Protein AF-0000000076594103 (afdb_homodimer)

Sequence (532 aa):
MIRMRGFLQRWAVFIIAIVVWELLTRVAQSAFFPPPTQIVGTAVEKWFSGPASSLFLTDEAFSDMLASLGRIAVGWLIAVVLGVALGTLLGRSRTALDYFGPLMAFMRAIPPPVLVPVFLVLLGIGAQMQITVIVFGVMWPILLNTVDGVRSVDQVKVDTVRSFRIPRSHWVFGVVLPAATPKIFAGLRVSLSLALVLMVVSELVGSTNGIGYRLVFDQRQFDFPAMWAGIVLLGILGYVLNTLLLVVERRALSWQPSQAHQVVGGMIRMRGFLQRWAVFIIAIVVWELLTRVAQSAFFPPPTQIVGTAVEKWFSGPASSLFLTDEAFSDMLASLGRIAVGWLIAVVLGVALGTLLGRSRTALDYFGPLMAFMRAIPPPVLVPVFLVLLGIGAQMQITVIVFGVMWPILLNTVDGVRSVDQVKVDTVRSFRIPRSHWVFGVVLPAATPKIFAGLRVSLSLALVLMVVSELVGSTNGIGYRLVFDQRQFDFPAMWAGIVLLGILGYVLNTLLLVVERRALSWQPSQAHQVVGG

Structure (mmCIF, N/CA/C/O backbone):
data_AF-0000000076594103-model_v1
#
loop_
_entity.id
_entity.type
_entity.pdbx_description
1 polymer 'ABC-type nitrate/sulfonate/bicarbonate transport system permease component'
#
loop_
_atom_site.group_PDB
_atom_site.id
_atom_site.type_symbol
_atom_site.label_atom_id
_atom_site.label_alt_id
_atom_site.label_comp_id
_atom_site.label_asym_id
_atom_site.label_entity_id
_atom_site.label_seq_id
_atom_site.pdbx_PDB_ins_code
_atom_site.Cartn_x
_atom_site.Cartn_y
_atom_site.Cartn_z
_atom_site.occupancy
_atom_site.B_iso_or_equiv
_atom_site.auth_seq_id
_atom_site.auth_comp_id
_atom_site.auth_asym_id
_atom_site.auth_atom_id
_atom_site.pdbx_PDB_model_num
ATOM 1 N N . MET A 1 1 ? -37.188 8.812 16.656 1 39.91 1 MET A N 1
ATOM 2 C CA . MET A 1 1 ? -37.5 8.977 15.242 1 39.91 1 MET A CA 1
ATOM 3 C C . MET A 1 1 ? -36.469 9.852 14.539 1 39.91 1 MET A C 1
ATOM 5 O O . MET A 1 1 ? -36.219 9.672 13.352 1 39.91 1 MET A O 1
ATOM 9 N N . ILE A 1 2 ? -35.938 10.938 15.148 1 46.06 2 ILE A N 1
ATOM 10 C CA . ILE A 1 2 ? -35 11.945 14.656 1 46.06 2 ILE A CA 1
ATOM 11 C C . ILE A 1 2 ? -33.625 11.32 14.445 1 46.06 2 ILE A C 1
ATOM 13 O O . ILE A 1 2 ? -32.969 11.578 13.438 1 46.06 2 ILE A O 1
ATOM 17 N N . ARG A 1 3 ? -33.219 10.578 15.477 1 50.03 3 ARG A N 1
ATOM 18 C CA . ARG A 1 3 ? -31.891 9.992 15.508 1 50.03 3 ARG A CA 1
ATOM 19 C C . ARG A 1 3 ? -31.75 8.883 14.461 1 50.03 3 ARG A C 1
ATOM 21 O O . ARG A 1 3 ? -30.672 8.641 13.945 1 50.03 3 ARG A O 1
ATOM 28 N N . MET A 1 4 ? -32.812 8.172 14.32 1 48.56 4 MET A N 1
ATOM 29 C CA . MET A 1 4 ? -32.875 7.109 13.328 1 48.56 4 MET A CA 1
ATOM 30 C C . MET A 1 4 ? -32.781 7.684 11.914 1 48.56 4 MET A C 1
ATOM 32 O O . MET A 1 4 ? -32.406 6.98 10.977 1 48.56 4 MET A O 1
ATOM 36 N N . ARG A 1 5 ? -33.375 8.805 11.695 1 54.47 5 ARG A N 1
ATOM 37 C CA . ARG A 1 5 ? -33.344 9.523 10.422 1 54.47 5 ARG A CA 1
ATOM 38 C C . ARG A 1 5 ? -31.906 9.844 10.008 1 54.47 5 ARG A C 1
ATOM 40 O O . ARG A 1 5 ? -31.562 9.742 8.828 1 54.47 5 ARG A O 1
ATOM 47 N N . GLY A 1 6 ? -31.172 10.039 11.117 1 61.94 6 GLY A N 1
ATOM 48 C CA . GLY A 1 6 ? -29.766 10.375 10.898 1 61.94 6 GLY A CA 1
ATOM 49 C C . GLY A 1 6 ? -28.922 9.195 10.453 1 61.94 6 GLY A C 1
ATOM 50 O O . GLY A 1 6 ? -28.156 9.297 9.508 1 61.94 6 GLY A O 1
ATOM 51 N N . PHE A 1 7 ? -29.328 8.086 11.117 1 64.5 7 PHE A N 1
ATOM 52 C CA . PHE A 1 7 ? -28.594 6.867 10.789 1 64.5 7 PHE A CA 1
ATOM 53 C C . PHE A 1 7 ? -29 6.348 9.422 1 64.5 7 PHE A C 1
ATOM 55 O O . PHE A 1 7 ? -28.156 5.992 8.602 1 64.5 7 PHE A O 1
ATOM 62 N N . LEU A 1 8 ? -30.312 6.254 9.227 1 65.56 8 LEU A N 1
ATOM 63 C CA . LEU A 1 8 ? -30.812 5.758 7.953 1 65.56 8 LEU A CA 1
ATOM 64 C C . LEU A 1 8 ? -30.406 6.68 6.812 1 65.56 8 LEU A C 1
ATOM 66 O O . LEU A 1 8 ? -30.078 6.215 5.715 1 65.56 8 LEU A O 1
ATOM 70 N N . GLN A 1 9 ? -30.438 7.875 7.102 1 68.06 9 GLN A N 1
ATOM 71 C CA . GLN A 1 9 ? -29.984 8.828 6.09 1 68.06 9 GLN A CA 1
ATOM 72 C C . GLN A 1 9 ? -28.5 8.656 5.785 1 68.06 9 GLN A C 1
ATOM 74 O O . GLN A 1 9 ? -28.094 8.727 4.625 1 68.06 9 GLN A O 1
ATOM 79 N N . ARG A 1 10 ? -27.859 8.328 6.867 1 71.44 10 ARG A N 1
ATOM 80 C CA . ARG A 1 10 ? -26.422 8.188 6.719 1 71.44 10 ARG A CA 1
ATOM 81 C C . ARG A 1 10 ? -26.078 6.902 5.965 1 71.44 10 ARG A C 1
ATOM 83 O O . ARG A 1 10 ? -25.141 6.883 5.168 1 71.44 10 ARG A O 1
ATOM 90 N N . TRP A 1 11 ? -27.016 5.867 6.098 1 80.25 11 TRP A N 1
ATOM 91 C CA . TRP A 1 11 ? -26.688 4.57 5.52 1 80.25 11 TRP A CA 1
ATOM 92 C C . TRP A 1 11 ? -27.547 4.289 4.289 1 80.25 11 TRP A C 1
ATOM 94 O O . TRP A 1 11 ? -27.438 3.219 3.684 1 80.25 11 TRP A O 1
ATOM 104 N N . ALA A 1 12 ? -28.359 5.172 3.924 1 82.62 12 ALA A N 1
ATOM 105 C CA . ALA A 1 12 ? -29.297 4.988 2.818 1 82.62 12 ALA A CA 1
ATOM 106 C C . ALA A 1 12 ? -28.562 4.656 1.523 1 82.62 12 ALA A C 1
ATOM 108 O O . ALA A 1 12 ? -28.938 3.727 0.809 1 82.62 12 ALA A O 1
ATOM 109 N N . VAL A 1 13 ? -27.547 5.418 1.256 1 80.19 13 VAL A N 1
ATOM 110 C CA . VAL A 1 13 ? -26.797 5.203 0.017 1 80.19 13 VAL A CA 1
ATOM 111 C C . VAL A 1 13 ? -26.172 3.814 0.029 1 80.19 13 VAL A C 1
ATOM 113 O O . VAL A 1 13 ? -26.172 3.115 -0.987 1 80.19 13 VAL A O 1
ATOM 116 N N . PHE A 1 14 ? -25.688 3.473 1.159 1 83.12 14 PHE A N 1
ATOM 117 C CA . PHE A 1 14 ? -25.078 2.156 1.283 1 83.12 14 PHE A CA 1
ATOM 118 C C . PHE A 1 14 ? -26.094 1.054 1.05 1 83.12 14 PHE A C 1
ATOM 120 O O . PHE A 1 14 ? -25.844 0.102 0.311 1 83.12 14 PHE A O 1
ATOM 127 N N . ILE A 1 15 ? -27.234 1.221 1.653 1 86.75 15 ILE A N 1
ATOM 128 C CA . ILE A 1 15 ? -28.312 0.24 1.517 1 86.75 15 ILE A CA 1
ATOM 129 C C . ILE A 1 15 ? -28.797 0.2 0.068 1 86.75 15 ILE A C 1
ATOM 131 O O . ILE A 1 15 ? -29.016 -0.878 -0.489 1 86.75 15 ILE A O 1
ATOM 135 N N . ILE A 1 16 ? -28.922 1.347 -0.528 1 87.88 16 ILE A N 1
ATOM 136 C CA . ILE A 1 16 ? -29.359 1.421 -1.92 1 87.88 16 ILE A CA 1
ATOM 137 C C . ILE A 1 16 ? -28.328 0.729 -2.814 1 87.88 16 ILE A C 1
ATOM 139 O O . ILE A 1 16 ? -28.688 0.001 -3.74 1 87.88 16 ILE A O 1
ATOM 143 N N . ALA A 1 17 ? -27.078 0.979 -2.514 1 85.88 17 ALA A N 1
ATOM 144 C CA . ALA A 1 17 ? -26.016 0.353 -3.299 1 85.88 17 ALA A CA 1
ATOM 145 C C . ALA A 1 17 ? -26.094 -1.169 -3.211 1 85.88 17 ALA A C 1
ATOM 147 O O . ALA A 1 17 ? -25.938 -1.864 -4.219 1 85.88 17 ALA A O 1
ATOM 148 N N . ILE A 1 18 ? -26.406 -1.667 -2.062 1 88.94 18 ILE A N 1
ATOM 149 C CA . ILE A 1 18 ? -26.484 -3.107 -1.851 1 88.94 18 ILE A CA 1
ATOM 150 C C . ILE A 1 18 ? -27.719 -3.656 -2.57 1 88.94 18 ILE A C 1
ATOM 152 O O . ILE A 1 18 ? -27.656 -4.727 -3.184 1 88.94 18 ILE A O 1
ATOM 156 N N . VAL A 1 19 ? -28.797 -2.92 -2.453 1 92.19 19 VAL A N 1
ATOM 157 C CA . VAL A 1 19 ? -30.031 -3.344 -3.096 1 92.19 19 VAL A CA 1
ATOM 158 C C . VAL A 1 19 ? -29.859 -3.34 -4.613 1 92.19 19 VAL A C 1
ATOM 160 O O . VAL A 1 19 ? -30.297 -4.27 -5.297 1 92.19 19 VAL A O 1
ATOM 163 N N . VAL A 1 20 ? -29.266 -2.305 -5.109 1 91.12 20 VAL A N 1
ATOM 164 C CA . VAL A 1 20 ? -29 -2.229 -6.543 1 91.12 20 VAL A CA 1
ATOM 165 C C . VAL A 1 20 ? -28.078 -3.369 -6.969 1 91.12 20 VAL A C 1
ATOM 167 O O . VAL A 1 20 ? -28.297 -3.994 -8.008 1 91.12 20 VAL A O 1
ATOM 170 N N . TRP A 1 21 ? -27.078 -3.621 -6.184 1 89.44 21 TRP A N 1
ATOM 171 C CA . TRP A 1 21 ? -26.188 -4.754 -6.422 1 89.44 21 TRP A CA 1
ATOM 172 C C . TRP A 1 21 ? -26.969 -6.059 -6.469 1 89.44 21 TRP A C 1
ATOM 174 O O . TRP A 1 21 ? -26.797 -6.859 -7.395 1 89.44 21 TRP A O 1
ATOM 184 N N . GLU A 1 22 ? -27.812 -6.215 -5.531 1 93.38 22 GLU A N 1
ATOM 185 C CA . GLU A 1 22 ? -28.625 -7.418 -5.465 1 93.38 22 GLU A CA 1
ATOM 186 C C . GLU A 1 22 ? -29.484 -7.574 -6.719 1 93.38 22 GLU A C 1
ATOM 188 O O . GLU A 1 22 ? -29.5 -8.641 -7.344 1 93.38 22 GLU A O 1
ATOM 193 N N . LEU A 1 23 ? -30.109 -6.512 -7.086 1 93.81 23 LEU A N 1
ATOM 194 C CA . LEU A 1 23 ? -31.031 -6.555 -8.211 1 93.81 23 LEU A CA 1
ATOM 195 C C . LEU A 1 23 ? -30.281 -6.758 -9.523 1 93.81 23 LEU A C 1
ATOM 197 O O . LEU A 1 23 ? -30.672 -7.586 -10.352 1 93.81 23 LEU A O 1
ATOM 201 N N . LEU A 1 24 ? -29.188 -6.086 -9.68 1 91.62 24 LEU A N 1
ATOM 202 C CA . LEU A 1 24 ? -28.438 -6.16 -10.922 1 91.62 24 LEU A CA 1
ATOM 203 C C . LEU A 1 24 ? -27.828 -7.551 -11.109 1 91.62 24 LEU A C 1
ATOM 205 O O . LEU A 1 24 ? -27.828 -8.094 -12.219 1 91.62 24 LEU A O 1
ATOM 209 N N . THR A 1 25 ? -27.344 -8.078 -10.031 1 90.88 25 THR A N 1
ATOM 210 C CA . THR A 1 25 ? -26.672 -9.367 -10.148 1 90.88 25 THR A CA 1
ATOM 211 C C . THR A 1 25 ? -27.688 -10.492 -10.312 1 90.88 25 THR A C 1
ATOM 213 O O . THR A 1 25 ? -27.422 -11.492 -10.977 1 90.88 25 THR A O 1
ATOM 216 N N . ARG A 1 26 ? -28.875 -10.328 -9.766 1 91.94 26 ARG A N 1
ATOM 217 C CA . ARG A 1 26 ? -29.922 -11.328 -9.953 1 91.94 26 ARG A CA 1
ATOM 218 C C . ARG A 1 26 ? -30.438 -11.32 -11.391 1 91.94 26 ARG A C 1
ATOM 220 O O . ARG A 1 26 ? -30.781 -12.367 -11.938 1 91.94 26 ARG A O 1
ATOM 227 N N . VAL A 1 27 ? -30.469 -10.125 -11.906 1 92.75 27 VAL A N 1
ATOM 228 C CA . VAL A 1 27 ? -30.922 -10 -13.281 1 92.75 27 VAL A CA 1
ATOM 229 C C . VAL A 1 27 ? -29.844 -10.523 -14.234 1 92.75 27 VAL A C 1
ATOM 231 O O . VAL A 1 27 ? -30.156 -11.242 -15.195 1 92.75 27 VAL A O 1
ATOM 234 N N . ALA A 1 28 ? -28.672 -10.172 -13.93 1 90.12 28 ALA A N 1
ATOM 235 C CA . ALA A 1 28 ? -27.562 -10.555 -14.805 1 90.12 28 ALA A CA 1
ATOM 236 C C . ALA A 1 28 ? -27.25 -12.039 -14.68 1 90.12 28 ALA A C 1
ATOM 238 O O . ALA A 1 28 ? -26.734 -12.656 -15.609 1 90.12 28 ALA A O 1
ATOM 239 N N . GLN A 1 29 ? -27.547 -12.672 -13.539 1 88.12 29 GLN A N 1
ATOM 240 C CA . GLN A 1 29 ? -27.281 -14.078 -13.25 1 88.12 29 GLN A CA 1
ATOM 241 C C . GLN A 1 29 ? -25.828 -14.438 -13.555 1 88.12 29 GLN A C 1
ATOM 243 O O . GLN A 1 29 ? -25.547 -15.445 -14.203 1 88.12 29 GLN A O 1
ATOM 248 N N . SER A 1 30 ? -25.047 -13.539 -13.234 1 84.25 30 SER A N 1
ATOM 249 C CA . SER A 1 30 ? -23.625 -13.781 -13.477 1 84.25 30 SER A CA 1
ATOM 250 C C . SER A 1 30 ? -23 -14.609 -12.359 1 84.25 30 SER A C 1
ATOM 252 O O . SER A 1 30 ? -23.25 -14.359 -11.18 1 84.25 30 SER A O 1
ATOM 254 N N . ALA A 1 31 ? -22.234 -15.617 -12.773 1 84.88 31 ALA A N 1
ATOM 255 C CA . ALA A 1 31 ? -21.547 -16.453 -11.805 1 84.88 31 ALA A CA 1
ATOM 256 C C . ALA A 1 31 ? -20.391 -15.703 -11.156 1 84.88 31 ALA A C 1
ATOM 258 O O . ALA A 1 31 ? -20.031 -15.977 -10.008 1 84.88 31 ALA A O 1
ATOM 259 N N . PHE A 1 32 ? -19.859 -14.727 -11.844 1 86.44 32 PHE A N 1
ATOM 260 C CA . PHE A 1 32 ? -18.656 -14.031 -11.406 1 86.44 32 PHE A CA 1
ATOM 261 C C . PHE A 1 32 ? -18.984 -12.945 -10.391 1 86.44 32 PHE A C 1
ATOM 263 O O . PHE A 1 32 ? -18.125 -12.523 -9.617 1 86.44 32 PHE A O 1
ATOM 270 N N . PHE A 1 33 ? -20.281 -12.492 -10.414 1 87.56 33 PHE A N 1
ATOM 271 C CA . PHE A 1 33 ? -20.719 -11.43 -9.516 1 87.56 33 PHE A CA 1
ATOM 272 C C . PHE A 1 33 ? -22.016 -11.82 -8.805 1 87.56 33 PHE A C 1
ATOM 274 O O . PHE A 1 33 ? -23.078 -11.281 -9.109 1 87.56 33 PHE A O 1
ATOM 281 N N . PRO A 1 34 ? -21.828 -12.586 -7.816 1 92.12 34 PRO A N 1
ATOM 282 C CA . PRO A 1 34 ? -23.031 -13.102 -7.133 1 92.12 34 PRO A CA 1
ATOM 283 C C . PRO A 1 34 ? -23.75 -12.023 -6.332 1 92.12 34 PRO A C 1
ATOM 285 O O . PRO A 1 34 ? -23.156 -11.016 -5.953 1 92.12 34 PRO A O 1
ATOM 288 N N . PRO A 1 35 ? -25 -12.258 -6.184 1 94.38 35 PRO A N 1
ATOM 289 C CA . PRO A 1 35 ? -25.75 -11.328 -5.336 1 94.38 35 PRO A CA 1
ATOM 290 C C . PRO A 1 35 ? -25.266 -11.336 -3.887 1 94.38 35 PRO A C 1
ATOM 292 O O . PRO A 1 35 ? -24.859 -12.383 -3.377 1 94.38 35 PRO A O 1
ATOM 295 N N . PRO A 1 36 ? -25.438 -10.195 -3.27 1 94.44 36 PRO A N 1
ATOM 296 C CA . PRO A 1 36 ? -25 -10.078 -1.875 1 94.44 36 PRO A CA 1
ATOM 297 C C . PRO A 1 36 ? -25.641 -11.125 -0.967 1 94.44 36 PRO A C 1
ATOM 299 O O . PRO A 1 36 ? -25 -11.625 -0.039 1 94.44 36 PRO A O 1
ATOM 302 N N . THR A 1 37 ? -26.844 -11.508 -1.218 1 94.62 37 THR A N 1
ATOM 303 C CA . THR A 1 37 ? -27.516 -12.492 -0.387 1 94.62 37 THR A CA 1
ATOM 304 C C . THR A 1 37 ? -26.828 -13.852 -0.491 1 94.62 37 THR A C 1
ATOM 306 O O . THR A 1 37 ? -26.719 -14.57 0.501 1 94.62 37 THR A O 1
ATOM 309 N N . GLN A 1 38 ? -26.375 -14.156 -1.688 1 95 38 GLN A N 1
ATOM 310 C CA . GLN A 1 38 ? -25.641 -15.406 -1.878 1 95 38 GLN A CA 1
ATOM 311 C C . GLN A 1 38 ? -24.281 -15.359 -1.199 1 95 38 GLN A C 1
ATOM 313 O O . GLN A 1 38 ? -23.797 -16.359 -0.667 1 95 38 GLN A O 1
ATOM 318 N N . ILE A 1 39 ? -23.656 -14.25 -1.265 1 94.88 39 ILE A N 1
ATOM 319 C CA . ILE A 1 39 ? -22.359 -14.062 -0.622 1 94.88 39 ILE A CA 1
ATOM 320 C C . ILE A 1 39 ? -22.484 -14.266 0.885 1 94.88 39 ILE A C 1
ATOM 322 O O . ILE A 1 39 ? -21.719 -15.016 1.489 1 94.88 39 ILE A O 1
ATOM 326 N N . VAL A 1 40 ? -23.531 -13.68 1.463 1 94.62 40 VAL A N 1
ATOM 327 C CA . VAL A 1 40 ? -23.75 -13.758 2.902 1 94.62 40 VAL A CA 1
ATOM 328 C C . VAL A 1 40 ? -24.125 -15.188 3.289 1 94.62 40 VAL A C 1
ATOM 330 O O . VAL A 1 40 ? -23.641 -15.711 4.301 1 94.62 40 VAL A O 1
ATOM 333 N N . GLY A 1 41 ? -24.953 -15.773 2.494 1 94.38 41 GLY A N 1
ATOM 334 C CA . GLY A 1 41 ? -25.328 -17.156 2.754 1 94.38 41 GLY A CA 1
ATOM 335 C C . GLY A 1 41 ? -24.141 -18.109 2.746 1 94.38 41 GLY A C 1
ATOM 336 O O . GLY A 1 41 ? -24 -18.953 3.637 1 94.38 41 GLY A O 1
ATOM 337 N N . THR A 1 42 ? -23.328 -17.938 1.748 1 94.56 42 THR A N 1
ATOM 338 C CA . THR A 1 42 ? -22.141 -18.766 1.625 1 94.56 42 THR A CA 1
ATOM 339 C C . THR A 1 42 ? -21.172 -18.5 2.775 1 94.56 42 THR A C 1
ATOM 341 O O . THR A 1 42 ? -20.562 -19.438 3.309 1 94.56 42 THR A O 1
ATOM 344 N N . ALA A 1 43 ? -21.031 -17.297 3.164 1 93.56 43 ALA A N 1
ATOM 345 C CA . ALA A 1 43 ? -20.172 -16.938 4.289 1 93.56 43 ALA A CA 1
ATOM 346 C C . ALA A 1 43 ? -20.641 -17.609 5.574 1 93.56 43 ALA A C 1
ATOM 348 O O . ALA A 1 43 ? -19.844 -18.172 6.324 1 93.56 43 ALA A O 1
ATOM 349 N N . VAL A 1 44 ? -21.938 -17.562 5.793 1 91.5 44 VAL A N 1
ATOM 350 C CA . VAL A 1 44 ? -22.5 -18.156 7 1 91.5 44 VAL A CA 1
ATOM 351 C C . VAL A 1 44 ? -22.281 -19.656 6.988 1 91.5 44 VAL A C 1
ATOM 353 O O . VAL A 1 44 ? -21.906 -20.25 8.008 1 91.5 44 VAL A O 1
ATOM 356 N N . GLU A 1 45 ? -22.453 -20.234 5.914 1 90.25 45 GLU A N 1
ATOM 357 C CA . GLU A 1 45 ? -22.297 -21.672 5.781 1 90.25 45 GLU A CA 1
ATOM 358 C C . GLU A 1 45 ? -20.844 -22.094 5.957 1 90.25 45 GLU A C 1
ATOM 360 O O . GLU A 1 45 ? -20.531 -23.047 6.68 1 90.25 45 GLU A O 1
ATOM 365 N N . LYS A 1 46 ? -19.953 -21.344 5.395 1 89.25 46 LYS A N 1
ATOM 366 C CA . LYS A 1 46 ? -18.547 -21.734 5.367 1 89.25 46 LYS A CA 1
ATOM 367 C C . LYS A 1 46 ? -17.844 -21.344 6.66 1 89.25 46 LYS A C 1
ATOM 369 O O . LYS A 1 46 ? -16.922 -22.031 7.109 1 89.25 46 LYS A O 1
ATOM 374 N N . TRP A 1 47 ? -18.328 -20.328 7.309 1 89.44 47 TRP A N 1
ATOM 375 C CA . TRP A 1 47 ? -17.562 -19.812 8.445 1 89.44 47 TRP A CA 1
ATOM 376 C C . TRP A 1 47 ? -18.297 -20.094 9.758 1 89.44 47 TRP A C 1
ATOM 378 O O . TRP A 1 47 ? -17.656 -20.266 10.805 1 89.44 47 TRP A O 1
ATOM 388 N N . PHE A 1 48 ? -19.672 -20.188 9.719 1 85.94 48 PHE A N 1
ATOM 389 C CA . PHE A 1 48 ? -20.406 -20.203 10.977 1 85.94 48 PHE A CA 1
ATOM 390 C C . PHE A 1 48 ? -21.266 -21.469 11.078 1 85.94 48 PHE A C 1
ATOM 392 O O . PHE A 1 48 ? -22.312 -21.469 11.727 1 85.94 48 PHE A O 1
ATOM 399 N N . SER A 1 49 ? -20.875 -22.453 10.398 1 83.38 49 SER A N 1
ATOM 400 C CA . SER A 1 49 ? -21.609 -23.719 10.516 1 83.38 49 SER A CA 1
ATOM 401 C C . SER A 1 49 ? -20.922 -24.672 11.484 1 83.38 49 SER A C 1
ATOM 403 O O . SER A 1 49 ? -21.219 -25.875 11.492 1 83.38 49 SER A O 1
ATOM 405 N N . GLY A 1 50 ? -20.016 -24.094 12.203 1 76.75 50 GLY A N 1
ATOM 406 C CA . GLY A 1 50 ? -19.312 -24.922 13.172 1 76.75 50 GLY A CA 1
ATOM 407 C C . GLY A 1 50 ? -20.031 -25.031 14.5 1 76.75 50 GLY A C 1
ATOM 408 O O . GLY A 1 50 ? -21.188 -24.625 14.625 1 76.75 50 GLY A O 1
ATOM 409 N N . PRO A 1 51 ? -19.438 -25.781 15.352 1 78.75 51 PRO A N 1
ATOM 410 C CA . PRO A 1 51 ? -20.062 -26.016 16.656 1 78.75 51 PRO A CA 1
ATOM 411 C C . PRO A 1 51 ? -20.109 -24.75 17.516 1 78.75 51 PRO A C 1
ATOM 413 O O . PRO A 1 51 ? -19.359 -23.797 17.266 1 78.75 51 PRO A O 1
ATOM 416 N N . ALA A 1 52 ? -21.031 -24.641 18.391 1 78.56 52 ALA A N 1
ATOM 417 C CA . ALA A 1 52 ? -21.25 -23.484 19.266 1 78.56 52 ALA A CA 1
ATOM 418 C C . ALA A 1 52 ? -20 -23.203 20.109 1 78.56 52 ALA A C 1
ATOM 420 O O . ALA A 1 52 ? -19.734 -22.047 20.453 1 78.56 52 ALA A O 1
ATOM 421 N N . SER A 1 53 ? -19.203 -24.219 20.359 1 74.06 53 SER A N 1
ATOM 422 C CA . SER A 1 53 ? -18.031 -24.094 21.203 1 74.06 53 SER A CA 1
ATOM 423 C C . SER A 1 53 ? -16.984 -23.188 20.562 1 74.06 53 SER A C 1
ATOM 425 O O . SER A 1 53 ? -16.172 -22.578 21.266 1 74.06 53 SER A O 1
ATOM 427 N N . SER A 1 54 ? -17.016 -23.125 19.266 1 72.12 54 SER A N 1
ATOM 428 C CA . SER A 1 54 ? -16.047 -22.297 18.562 1 72.12 54 SER A CA 1
ATOM 429 C C . SER A 1 54 ? -16.703 -21.031 18 1 72.12 54 SER A C 1
ATOM 431 O O . SER A 1 54 ? -16.328 -20.562 16.938 1 72.12 54 SER A O 1
ATOM 433 N N . LEU A 1 55 ? -17.75 -20.547 18.688 1 72.19 55 LEU A N 1
ATOM 434 C CA . LEU A 1 55 ? -18.484 -19.375 18.25 1 72.19 55 LEU A CA 1
ATOM 435 C C . LEU A 1 55 ? -19.078 -19.578 16.859 1 72.19 55 LEU A C 1
ATOM 437 O O . LEU A 1 55 ? -19.109 -18.656 16.047 1 72.19 55 LEU A O 1
ATOM 441 N N . PHE A 1 56 ? -19.266 -20.859 16.562 1 77.56 56 PHE A N 1
ATOM 442 C CA . PHE A 1 56 ? -19.922 -21.312 15.336 1 77.56 56 PHE A CA 1
ATOM 443 C C . PHE A 1 56 ? -18.969 -21.203 14.156 1 77.56 56 PHE A C 1
ATOM 445 O O . PHE A 1 56 ? -19.375 -21.391 13.008 1 77.56 56 PHE A O 1
ATOM 452 N N . LEU A 1 57 ? -17.75 -20.953 14.508 1 81.38 57 LEU A N 1
ATOM 453 C CA . LEU A 1 57 ? -16.766 -20.922 13.438 1 81.38 57 LEU A CA 1
ATOM 454 C C . LEU A 1 57 ? -16.344 -22.328 13.047 1 81.38 57 LEU A C 1
ATOM 456 O O . LEU A 1 57 ? -16.172 -23.188 13.906 1 81.38 57 LEU A O 1
ATOM 460 N N . THR A 1 58 ? -16.25 -22.531 11.773 1 87.5 58 THR A N 1
ATOM 461 C CA . THR A 1 58 ? -15.672 -23.797 11.305 1 87.5 58 THR A CA 1
ATOM 462 C C . THR A 1 58 ? -14.172 -23.828 11.594 1 87.5 58 THR A C 1
ATOM 464 O O . THR A 1 58 ? -13.555 -22.781 11.812 1 87.5 58 THR A O 1
ATOM 467 N N . ASP A 1 59 ? -13.609 -25 11.633 1 85.25 59 ASP A N 1
ATOM 468 C CA . ASP A 1 59 ? -12.18 -25.188 11.891 1 85.25 59 ASP A CA 1
ATOM 469 C C . ASP A 1 59 ? -11.344 -24.484 10.82 1 85.25 59 ASP A C 1
ATOM 471 O O . ASP A 1 59 ? -10.312 -23.875 11.125 1 85.25 59 ASP A O 1
ATOM 475 N N . GLU A 1 60 ? -11.789 -24.609 9.633 1 85.62 60 GLU A N 1
ATOM 476 C CA . GLU A 1 60 ? -11.086 -24 8.516 1 85.62 60 GLU A CA 1
ATOM 477 C C . GLU A 1 60 ? -11.094 -22.469 8.617 1 85.62 60 GLU A C 1
ATOM 479 O O . GLU A 1 60 ? -10.062 -21.828 8.422 1 85.62 60 GLU A O 1
ATOM 484 N N . ALA A 1 61 ? -12.227 -22 8.984 1 87.06 61 ALA A N 1
ATOM 485 C CA . ALA A 1 61 ? -12.359 -20.562 9.125 1 87.06 61 ALA A CA 1
ATOM 486 C C . ALA A 1 61 ? -11.516 -20.047 10.281 1 87.06 61 ALA A C 1
ATOM 488 O O . ALA A 1 61 ? -10.828 -19.031 10.148 1 87.06 61 ALA A O 1
ATOM 489 N N . PHE A 1 62 ? -11.562 -20.734 11.32 1 87.88 62 PHE A N 1
ATOM 490 C CA . PHE A 1 62 ? -10.805 -20.359 12.5 1 87.88 62 PHE A CA 1
ATOM 491 C C . PHE A 1 62 ? -9.305 -20.391 12.219 1 87.88 62 PHE A C 1
ATOM 493 O O . PHE A 1 62 ? -8.586 -19.438 12.547 1 87.88 62 PHE A O 1
ATOM 500 N N . SER A 1 63 ? -8.883 -21.422 11.641 1 90.31 63 SER A N 1
ATOM 501 C CA . SER A 1 63 ? -7.461 -21.594 11.336 1 90.31 63 SER A CA 1
ATOM 502 C C . SER A 1 63 ? -6.977 -20.516 10.367 1 90.31 63 SER A C 1
ATOM 504 O O . SER A 1 63 ? -5.914 -19.922 10.57 1 90.31 63 SER A O 1
ATOM 506 N N . ASP A 1 64 ? -7.727 -20.203 9.359 1 93.69 64 ASP A N 1
ATOM 507 C CA . ASP A 1 64 ? -7.348 -19.219 8.359 1 93.69 64 ASP A CA 1
ATOM 508 C C . ASP A 1 64 ? -7.371 -17.812 8.945 1 93.69 64 ASP A C 1
ATOM 510 O O . ASP A 1 64 ? -6.461 -17.016 8.695 1 93.69 64 ASP A O 1
ATOM 514 N N . MET A 1 65 ? -8.391 -17.578 9.719 1 92.88 65 MET A N 1
ATOM 515 C CA . MET A 1 65 ? -8.5 -16.25 10.32 1 92.88 65 MET A CA 1
ATOM 516 C C . MET A 1 65 ? -7.391 -16.031 11.336 1 92.88 65 MET A C 1
ATOM 518 O O . MET A 1 65 ? -6.801 -14.945 11.391 1 92.88 65 MET A O 1
ATOM 522 N N . LEU A 1 66 ? -7.125 -17 12.109 1 93.38 66 LEU A N 1
ATOM 523 C CA . LEU A 1 66 ? -6.074 -16.906 13.109 1 93.38 66 LEU A CA 1
ATOM 524 C C . LEU A 1 66 ? -4.707 -16.75 12.453 1 93.38 66 LEU A C 1
ATOM 526 O O . LEU A 1 66 ? -3.854 -16 12.945 1 93.38 66 LEU A O 1
ATOM 530 N N . ALA A 1 67 ? -4.516 -17.469 11.406 1 96 67 ALA A N 1
ATOM 531 C CA . ALA A 1 67 ? -3.252 -17.375 10.68 1 96 67 ALA A CA 1
ATOM 532 C C . ALA A 1 67 ? -3.023 -15.961 10.148 1 96 67 ALA A C 1
ATOM 534 O O . ALA A 1 67 ? -1.958 -15.383 10.359 1 96 67 ALA A O 1
ATOM 535 N N . SER A 1 68 ? -4.008 -15.406 9.484 1 97.38 68 SER A N 1
ATOM 536 C CA . SER A 1 68 ? -3.904 -14.062 8.922 1 97.38 68 SER A CA 1
ATOM 537 C C . SER A 1 68 ? -3.785 -13.016 10.016 1 97.38 68 SER A C 1
ATOM 539 O O . SER A 1 68 ? -2.902 -12.156 9.969 1 97.38 68 SER A O 1
ATOM 541 N N . LEU A 1 69 ? -4.629 -13.117 11.031 1 97.12 69 LEU A N 1
ATOM 542 C CA . LEU A 1 69 ? -4.613 -12.148 12.125 1 97.12 69 LEU A CA 1
ATOM 543 C C . LEU A 1 69 ? -3.316 -12.25 12.922 1 97.12 69 LEU A C 1
ATOM 545 O O . LEU A 1 69 ? -2.777 -11.242 13.375 1 97.12 69 LEU A O 1
ATOM 549 N N . GLY A 1 70 ? -2.906 -13.43 13.141 1 97.56 70 GLY A N 1
ATOM 550 C CA . GLY A 1 70 ? -1.646 -13.641 13.836 1 97.56 70 GLY A CA 1
ATOM 551 C C . GLY A 1 70 ? -0.46 -13.031 13.117 1 97.56 70 GLY A C 1
ATOM 552 O O . GLY A 1 70 ? 0.399 -12.406 13.742 1 97.56 70 GLY A O 1
ATOM 553 N N . ARG A 1 71 ? -0.387 -13.188 11.844 1 97.81 71 ARG A N 1
ATOM 554 C CA . ARG A 1 71 ? 0.696 -12.641 11.039 1 97.81 71 ARG A CA 1
ATOM 555 C C . ARG A 1 71 ? 0.711 -11.117 11.102 1 97.81 71 ARG A C 1
ATOM 557 O O . ARG A 1 71 ? 1.771 -10.508 11.25 1 97.81 71 ARG A O 1
ATOM 564 N N . ILE A 1 72 ? -0.46 -10.531 10.977 1 97.94 72 ILE A N 1
ATOM 565 C CA . ILE A 1 72 ? -0.538 -9.07 11.039 1 97.94 72 ILE A CA 1
ATOM 566 C C . ILE A 1 72 ? -0.117 -8.594 12.43 1 97.94 72 ILE A C 1
ATOM 568 O O . ILE A 1 72 ? 0.672 -7.656 12.555 1 97.94 72 ILE A O 1
ATOM 572 N N . ALA A 1 73 ? -0.69 -9.258 13.461 1 98.12 73 ALA A N 1
ATOM 573 C CA . ALA A 1 73 ? -0.425 -8.836 14.836 1 98.12 73 ALA A CA 1
ATOM 574 C C . ALA A 1 73 ? 1.059 -8.953 15.164 1 98.12 73 ALA A C 1
ATOM 576 O O . ALA A 1 73 ? 1.678 -7.992 15.625 1 98.12 73 ALA A O 1
ATOM 577 N N . VAL A 1 74 ? 1.641 -10.078 14.875 1 98.5 74 VAL A N 1
ATOM 578 C CA . VAL A 1 74 ? 3.037 -10.328 15.219 1 98.5 74 VAL A CA 1
ATOM 579 C C . VAL A 1 74 ? 3.945 -9.445 14.359 1 98.5 74 VAL A C 1
ATOM 581 O O . VAL A 1 74 ? 4.836 -8.773 14.883 1 98.5 74 VAL A O 1
ATOM 584 N N . GLY A 1 75 ? 3.721 -9.438 13.062 1 98.62 75 GLY A N 1
ATOM 585 C CA . GLY A 1 75 ? 4.531 -8.633 12.164 1 98.62 75 GLY A CA 1
ATOM 586 C C . GLY A 1 75 ? 4.465 -7.148 12.461 1 98.62 75 GLY A C 1
ATOM 587 O O . GLY A 1 75 ? 5.496 -6.477 12.531 1 98.62 75 GLY A O 1
ATOM 588 N N . TRP A 1 76 ? 3.246 -6.637 12.648 1 98.56 76 TRP A N 1
ATOM 589 C CA . TRP A 1 76 ? 3.055 -5.215 12.898 1 98.56 76 TRP A CA 1
ATOM 590 C C . TRP A 1 76 ? 3.621 -4.816 14.258 1 98.56 76 TRP A C 1
ATOM 592 O O . TRP A 1 76 ? 4.25 -3.764 14.391 1 98.56 76 TRP A O 1
ATOM 602 N N . LEU A 1 77 ? 3.424 -5.656 15.266 1 98.62 77 LEU A N 1
ATOM 603 C CA . LEU A 1 77 ? 3.92 -5.332 16.594 1 98.62 77 LEU A CA 1
ATOM 604 C C . LEU A 1 77 ? 5.445 -5.309 16.625 1 98.62 77 LEU A C 1
ATOM 606 O O . LEU A 1 77 ? 6.051 -4.441 17.25 1 98.62 77 LEU A O 1
ATOM 610 N N . ILE A 1 78 ? 6.062 -6.25 15.961 1 98.75 78 ILE A N 1
ATOM 611 C CA . ILE A 1 78 ? 7.516 -6.25 15.859 1 98.75 78 ILE A CA 1
ATOM 612 C C . ILE A 1 78 ? 7.98 -4.98 15.148 1 98.75 78 ILE A C 1
ATOM 614 O O . ILE A 1 78 ? 8.938 -4.332 15.586 1 98.75 78 ILE A O 1
ATOM 618 N N . ALA A 1 79 ? 7.277 -4.617 14.062 1 98.62 79 ALA A N 1
ATOM 619 C CA . ALA A 1 79 ? 7.613 -3.404 13.32 1 98.62 79 ALA A CA 1
ATOM 620 C C . ALA A 1 79 ? 7.449 -2.162 14.195 1 98.62 79 ALA A C 1
ATOM 622 O O . ALA A 1 79 ? 8.234 -1.219 14.094 1 98.62 79 ALA A O 1
ATOM 623 N N . VAL A 1 80 ? 6.41 -2.146 15 1 98.56 80 VAL A N 1
ATOM 624 C CA . VAL A 1 80 ? 6.16 -1.027 15.906 1 98.56 80 VAL A CA 1
ATOM 625 C C . VAL A 1 80 ? 7.328 -0.88 16.875 1 98.56 80 VAL A C 1
ATOM 627 O O . VAL A 1 80 ? 7.867 0.216 17.047 1 98.56 80 VAL A O 1
ATOM 630 N N . VAL A 1 81 ? 7.723 -1.953 17.484 1 98.38 81 VAL A N 1
ATOM 631 C CA . VAL A 1 81 ? 8.797 -1.928 18.484 1 98.38 81 VAL A CA 1
ATOM 632 C C . VAL A 1 81 ? 10.102 -1.488 17.828 1 98.38 81 VAL A C 1
ATOM 634 O O . VAL A 1 81 ? 10.773 -0.583 18.312 1 98.38 81 VAL A O 1
ATOM 637 N N . LEU A 1 82 ? 10.43 -2.047 16.703 1 98 82 LEU A N 1
ATOM 638 C CA . LEU A 1 82 ? 11.672 -1.723 16.016 1 98 82 LEU A CA 1
ATOM 639 C C . LEU A 1 82 ? 11.633 -0.299 15.469 1 98 82 LEU A C 1
ATOM 641 O O . LEU A 1 82 ? 12.602 0.448 15.602 1 98 82 LEU A O 1
ATOM 645 N N . GLY A 1 83 ? 10.516 0.053 14.852 1 97.56 83 GLY A N 1
ATOM 646 C CA . GLY A 1 83 ? 10.375 1.375 14.258 1 97.56 83 GLY A CA 1
ATOM 647 C C . GLY A 1 83 ? 10.438 2.494 15.281 1 97.56 83 GLY A C 1
ATOM 648 O O . GLY A 1 83 ? 11.125 3.494 15.07 1 97.56 83 GLY A O 1
ATOM 649 N N . VAL A 1 84 ? 9.75 2.312 16.344 1 97.62 84 VAL A N 1
ATOM 650 C CA . VAL A 1 84 ? 9.734 3.33 17.391 1 97.62 84 VAL A CA 1
ATOM 651 C C . VAL A 1 84 ? 11.094 3.396 18.078 1 97.62 84 VAL A C 1
ATOM 653 O O . VAL A 1 84 ? 11.617 4.484 18.328 1 97.62 84 VAL A O 1
ATOM 656 N N . ALA A 1 85 ? 11.695 2.25 18.391 1 96.75 85 ALA A N 1
ATOM 657 C CA . ALA A 1 85 ? 13 2.209 19.047 1 96.75 85 ALA A CA 1
ATOM 658 C C . ALA A 1 85 ? 14.078 2.852 18.188 1 96.75 85 ALA A C 1
ATOM 660 O O . ALA A 1 85 ? 14.781 3.758 18.625 1 96.75 85 ALA A O 1
ATOM 661 N N . LEU A 1 86 ? 14.188 2.449 16.953 1 95 86 LEU A N 1
ATOM 662 C CA . LEU A 1 86 ? 15.195 2.988 16.047 1 95 86 LEU A CA 1
ATOM 663 C C . LEU A 1 86 ? 14.898 4.445 15.711 1 95 86 LEU A C 1
ATOM 665 O O . LEU A 1 86 ? 15.82 5.254 15.578 1 95 86 LEU A O 1
ATOM 669 N N . GLY A 1 87 ? 13.586 4.719 15.516 1 95.12 87 GLY A N 1
ATOM 670 C CA . GLY A 1 87 ? 13.211 6.102 15.258 1 95.12 87 GLY A CA 1
ATOM 671 C C . GLY A 1 87 ? 13.562 7.039 16.391 1 95.12 87 GLY A C 1
ATOM 672 O O . GLY A 1 87 ? 13.969 8.18 16.156 1 95.12 87 GLY A O 1
ATOM 673 N N . THR A 1 88 ? 13.359 6.562 17.578 1 94.25 88 THR A N 1
ATOM 674 C CA . THR A 1 88 ? 13.703 7.359 18.75 1 94.25 88 THR A CA 1
ATOM 675 C C . THR A 1 88 ? 15.211 7.574 18.844 1 94.25 88 THR A C 1
ATOM 677 O O . THR A 1 88 ? 15.68 8.688 19.078 1 94.25 88 THR A O 1
ATOM 680 N N . LEU A 1 89 ? 15.969 6.52 18.578 1 92 89 LEU A N 1
ATOM 681 C CA . LEU A 1 89 ? 17.422 6.605 18.625 1 92 89 LEU A CA 1
ATOM 682 C C . LEU A 1 89 ? 17.953 7.559 17.547 1 92 89 LEU A C 1
ATOM 684 O O . LEU A 1 89 ? 18.797 8.406 17.828 1 92 89 LEU A O 1
ATOM 688 N N . LEU A 1 90 ? 17.422 7.527 16.391 1 90.69 90 LEU A N 1
ATOM 689 C CA . LEU A 1 90 ? 17.875 8.352 15.273 1 90.69 90 LEU A CA 1
ATOM 690 C C . LEU A 1 90 ? 17.375 9.781 15.414 1 90.69 90 LEU A C 1
ATOM 692 O O . LEU A 1 90 ? 18.062 10.727 15.008 1 90.69 90 LEU A O 1
ATOM 696 N N . GLY A 1 91 ? 16.219 9.867 15.945 1 89.38 91 GLY A N 1
ATOM 697 C CA . GLY A 1 91 ? 15.617 11.188 16.109 1 89.38 91 GLY A CA 1
ATOM 698 C C . GLY A 1 91 ? 16.328 12.047 17.141 1 89.38 91 GLY A C 1
ATOM 699 O O . GLY A 1 91 ? 16.266 13.273 17.078 1 89.38 91 GLY A O 1
ATOM 700 N N . ARG A 1 92 ? 16.984 11.461 18.047 1 87.25 92 ARG A N 1
ATOM 701 C CA . ARG A 1 92 ? 17.656 12.172 19.125 1 87.25 92 ARG A CA 1
ATOM 702 C C . ARG A 1 92 ? 19.016 12.68 18.672 1 87.25 92 ARG A C 1
ATOM 704 O O . ARG A 1 92 ? 19.625 13.531 19.328 1 87.25 92 ARG A O 1
ATOM 711 N N . SER A 1 93 ? 19.453 12.148 17.625 1 83 93 SER A N 1
ATOM 712 C CA . SER A 1 93 ? 20.766 12.555 17.125 1 83 93 SER A CA 1
ATOM 713 C C . SER A 1 93 ? 20.656 13.352 15.828 1 83 93 SER A C 1
ATOM 715 O O . SER A 1 93 ? 20.031 12.891 14.875 1 83 93 SER A O 1
ATOM 717 N N . ARG A 1 94 ? 21.062 14.523 15.797 1 75.25 94 ARG A N 1
ATOM 718 C CA . ARG A 1 94 ? 21.047 15.336 14.586 1 75.25 94 ARG A CA 1
ATOM 719 C C . ARG A 1 94 ? 21.969 14.734 13.523 1 75.25 94 ARG A C 1
ATOM 721 O O . ARG A 1 94 ? 21.625 14.727 12.336 1 75.25 94 ARG A O 1
ATOM 728 N N . THR A 1 95 ? 23 14.18 13.93 1 77.62 95 THR A N 1
ATOM 729 C CA . THR A 1 95 ? 24.016 13.672 13.016 1 77.62 95 THR A CA 1
ATOM 730 C C . THR A 1 95 ? 23.578 12.336 12.414 1 77.62 95 THR A C 1
ATOM 732 O O . THR A 1 95 ? 23.844 12.062 11.242 1 77.62 95 THR A O 1
ATOM 735 N N . ALA A 1 96 ? 22.797 11.609 13.172 1 79 96 ALA A N 1
ATOM 736 C CA . ALA A 1 96 ? 22.391 10.289 12.695 1 79 96 ALA A CA 1
ATOM 737 C C . ALA A 1 96 ? 21.438 10.398 11.508 1 79 96 ALA A C 1
ATOM 739 O O . ALA A 1 96 ? 21.531 9.641 10.547 1 79 96 ALA A O 1
ATOM 740 N N . LEU A 1 97 ? 20.625 11.375 11.516 1 74.75 97 LEU A N 1
ATOM 741 C CA . LEU A 1 97 ? 19.641 11.531 10.453 1 74.75 97 LEU A CA 1
ATOM 742 C C . LEU A 1 97 ? 20.312 11.992 9.164 1 74.75 97 LEU A C 1
ATOM 744 O O . LEU A 1 97 ? 19.891 11.586 8.07 1 74.75 97 LEU A O 1
ATOM 748 N N . ASP A 1 98 ? 21.328 12.758 9.32 1 75.31 98 ASP A N 1
ATOM 749 C CA . ASP A 1 98 ? 22.047 13.219 8.141 1 75.31 98 ASP A CA 1
ATOM 750 C C . ASP A 1 98 ? 22.703 12.055 7.406 1 75.31 98 ASP A C 1
ATOM 752 O O . ASP A 1 98 ? 22.797 12.07 6.176 1 75.31 98 ASP A O 1
ATOM 756 N N . TYR A 1 99 ? 23 11.047 8.219 1 77.44 99 TYR A N 1
ATOM 757 C CA . TYR A 1 99 ? 23.719 9.922 7.633 1 77.44 99 TYR A CA 1
ATOM 758 C C . TYR A 1 99 ? 22.75 8.82 7.195 1 77.44 99 TYR A C 1
ATOM 760 O O . TYR A 1 99 ? 22.953 8.188 6.156 1 77.44 99 TYR A O 1
ATOM 768 N N . PHE A 1 100 ? 21.625 8.688 7.855 1 83 100 PHE A N 1
ATOM 769 C CA . PHE A 1 100 ? 20.75 7.559 7.582 1 83 100 PHE A CA 1
ATOM 770 C C . PHE A 1 100 ? 19.594 7.98 6.672 1 83 100 PHE A C 1
ATOM 772 O O . PHE A 1 100 ? 18.828 7.137 6.211 1 83 100 PHE A O 1
ATOM 779 N N . GLY A 1 101 ? 19.531 9.195 6.391 1 79.94 101 GLY A N 1
ATOM 780 C CA . GLY A 1 101 ? 18.469 9.758 5.578 1 79.94 101 GLY A CA 1
ATOM 781 C C . GLY A 1 101 ? 18.359 9.117 4.203 1 79.94 101 GLY A C 1
ATOM 782 O O . GLY A 1 101 ? 17.312 8.602 3.832 1 79.94 101 GLY A O 1
ATOM 783 N N . PRO A 1 102 ? 19.453 9.078 3.543 1 76.81 102 PRO A N 1
ATOM 784 C CA . PRO A 1 102 ? 19.406 8.5 2.197 1 76.81 102 PRO A CA 1
ATOM 785 C C . PRO A 1 102 ? 19.047 7.016 2.203 1 76.81 102 PRO A C 1
ATOM 787 O O . PRO A 1 102 ? 18.344 6.543 1.312 1 76.81 102 PRO A O 1
ATOM 790 N N . LEU A 1 103 ? 19.578 6.316 3.162 1 80.12 103 LEU A N 1
ATOM 791 C CA . LEU A 1 103 ? 19.266 4.895 3.27 1 80.12 103 LEU A CA 1
ATOM 792 C C . LEU A 1 103 ? 17.781 4.676 3.523 1 80.12 103 LEU A C 1
ATOM 794 O O . LEU A 1 103 ? 17.172 3.805 2.906 1 80.12 103 LEU A O 1
ATOM 798 N N . MET A 1 104 ? 17.266 5.48 4.324 1 82.69 104 MET A N 1
ATOM 799 C CA . MET A 1 104 ? 15.844 5.367 4.652 1 82.69 104 MET A CA 1
ATOM 800 C C . MET A 1 104 ? 14.977 5.738 3.453 1 82.69 104 MET A C 1
ATOM 802 O O . MET A 1 104 ? 13.961 5.094 3.199 1 82.69 104 MET A O 1
ATOM 806 N N . ALA A 1 105 ? 15.469 6.695 2.738 1 78.06 105 ALA A N 1
ATOM 807 C CA . ALA A 1 105 ? 14.734 7.125 1.549 1 78.06 105 ALA A CA 1
ATOM 808 C C . ALA A 1 105 ? 14.703 6.023 0.496 1 78.06 105 ALA A C 1
ATOM 810 O O . ALA A 1 105 ? 13.672 5.785 -0.135 1 78.06 105 ALA A O 1
ATOM 811 N N . PHE A 1 106 ? 15.781 5.34 0.375 1 78.62 106 PHE A N 1
ATOM 812 C CA . PHE A 1 106 ? 15.859 4.262 -0.6 1 78.62 106 PHE A CA 1
ATOM 813 C C . PHE A 1 106 ? 14.984 3.084 -0.175 1 78.62 106 PHE A C 1
ATOM 815 O O . PHE A 1 106 ? 14.281 2.498 -0.999 1 78.62 106 PHE A O 1
ATOM 822 N N . MET A 1 107 ? 15.062 2.689 1.039 1 82.75 107 MET A N 1
ATOM 823 C CA . MET A 1 107 ? 14.297 1.542 1.524 1 82.75 107 MET A CA 1
ATOM 824 C C . MET A 1 107 ? 12.797 1.806 1.433 1 82.75 107 MET A C 1
ATOM 826 O O . MET A 1 107 ? 12.023 0.901 1.121 1 82.75 107 MET A O 1
ATOM 830 N N . ARG A 1 108 ? 12.492 3.012 1.603 1 82.75 108 ARG A N 1
ATOM 831 C CA . ARG A 1 108 ? 11.078 3.373 1.554 1 82.75 108 ARG A CA 1
ATOM 832 C C . ARG A 1 108 ? 10.578 3.414 0.115 1 82.75 108 ARG A C 1
ATOM 834 O O . ARG A 1 108 ? 9.367 3.35 -0.127 1 82.75 108 ARG A O 1
ATOM 841 N N . ALA A 1 109 ? 11.484 3.584 -0.803 1 84.25 109 ALA A N 1
ATOM 842 C CA . ALA A 1 109 ? 11.109 3.689 -2.211 1 84.25 109 ALA A CA 1
ATOM 843 C C . ALA A 1 109 ? 10.805 2.316 -2.801 1 84.25 109 ALA A C 1
ATOM 845 O O . ALA A 1 109 ? 10.133 2.213 -3.832 1 84.25 109 ALA A O 1
ATOM 846 N N . ILE A 1 110 ? 11.258 1.295 -2.199 1 89.44 110 ILE A N 1
ATOM 847 C CA . ILE A 1 110 ? 11.016 -0.063 -2.676 1 89.44 110 ILE A CA 1
ATOM 848 C C . ILE A 1 110 ? 9.578 -0.471 -2.371 1 89.44 110 ILE A C 1
ATOM 850 O O . ILE A 1 110 ? 9.148 -0.432 -1.216 1 89.44 110 ILE A O 1
ATOM 854 N N . PRO A 1 111 ? 8.828 -0.839 -3.389 1 92.94 111 PRO A N 1
ATOM 855 C CA . PRO A 1 111 ? 7.488 -1.354 -3.096 1 92.94 111 PRO A CA 1
ATOM 856 C C . PRO A 1 111 ? 7.516 -2.598 -2.211 1 92.94 111 PRO A C 1
ATOM 858 O O . PRO A 1 111 ? 8.172 -3.588 -2.549 1 92.94 111 PRO A O 1
ATOM 861 N N . PRO A 1 112 ? 6.797 -2.596 -1.175 1 94.06 112 PRO A N 1
ATOM 862 C CA . PRO A 1 112 ? 6.93 -3.664 -0.18 1 94.06 112 PRO A CA 1
ATOM 863 C C . PRO A 1 112 ? 6.59 -5.043 -0.745 1 94.06 112 PRO A C 1
ATOM 865 O O . PRO A 1 112 ? 7.195 -6.039 -0.348 1 94.06 112 PRO A O 1
ATOM 868 N N . PRO A 1 113 ? 5.727 -5.172 -1.674 1 94.06 113 PRO A N 1
ATOM 869 C CA . PRO A 1 113 ? 5.379 -6.508 -2.16 1 94.06 113 PRO A CA 1
ATOM 870 C C . PRO A 1 113 ? 6.559 -7.227 -2.811 1 94.06 113 PRO A C 1
ATOM 872 O O . PRO A 1 113 ? 6.539 -8.453 -2.947 1 94.06 113 PRO A O 1
ATOM 875 N N . VAL A 1 114 ? 7.535 -6.473 -3.246 1 92.5 114 VAL A N 1
ATOM 876 C CA . VAL A 1 114 ? 8.688 -7.078 -3.902 1 92.5 114 VAL A CA 1
ATOM 877 C C . VAL A 1 114 ? 9.469 -7.918 -2.898 1 92.5 114 VAL A C 1
ATOM 879 O O . VAL A 1 114 ? 10.258 -8.789 -3.283 1 92.5 114 VAL A O 1
ATOM 882 N N . LEU A 1 115 ? 9.227 -7.695 -1.656 1 92.44 115 LEU A N 1
ATOM 883 C CA . LEU A 1 115 ? 9.891 -8.43 -0.586 1 92.44 115 LEU A CA 1
ATOM 884 C C . LEU A 1 115 ? 9.383 -9.867 -0.523 1 92.44 115 LEU A C 1
ATOM 886 O O . LEU A 1 115 ? 10.062 -10.75 0.019 1 92.44 115 LEU A O 1
ATOM 890 N N . VAL A 1 116 ? 8.211 -10.102 -1.109 1 93.38 116 VAL A N 1
ATOM 891 C CA . VAL A 1 116 ? 7.598 -11.414 -0.992 1 93.38 116 VAL A CA 1
ATOM 892 C C . VAL A 1 116 ? 8.445 -12.453 -1.721 1 93.38 116 VAL A C 1
ATOM 894 O O . VAL A 1 116 ? 8.875 -13.445 -1.124 1 93.38 116 VAL A O 1
ATOM 897 N N . PRO A 1 117 ? 8.797 -12.234 -2.959 1 90.25 117 PRO A N 1
ATOM 898 C CA . PRO A 1 117 ? 9.641 -13.234 -3.611 1 90.25 117 PRO A CA 1
ATOM 899 C C . PRO A 1 117 ? 11.008 -13.375 -2.947 1 90.25 117 PRO A C 1
ATOM 901 O O . PRO A 1 117 ? 11.57 -14.477 -2.898 1 90.25 117 PRO A O 1
ATOM 904 N N . VAL A 1 118 ? 11.539 -12.289 -2.436 1 89.88 118 VAL A N 1
ATOM 905 C CA . VAL A 1 118 ? 12.844 -12.305 -1.783 1 89.88 118 VAL A CA 1
ATOM 906 C C . VAL A 1 118 ? 12.805 -13.227 -0.565 1 89.88 118 VAL A C 1
ATOM 908 O O . VAL A 1 118 ? 13.625 -14.133 -0.439 1 89.88 118 VAL A O 1
ATOM 911 N N . PHE A 1 119 ? 11.859 -13.062 0.255 1 93.69 119 PHE A N 1
ATOM 912 C CA . PHE A 1 119 ? 11.828 -13.812 1.505 1 93.69 119 PHE A CA 1
ATOM 913 C C . PHE A 1 119 ? 11.258 -15.211 1.283 1 93.69 119 PHE A C 1
ATOM 915 O O . PHE A 1 119 ? 11.461 -16.109 2.102 1 93.69 119 PHE A O 1
ATOM 922 N N . LEU A 1 120 ? 10.523 -15.336 0.12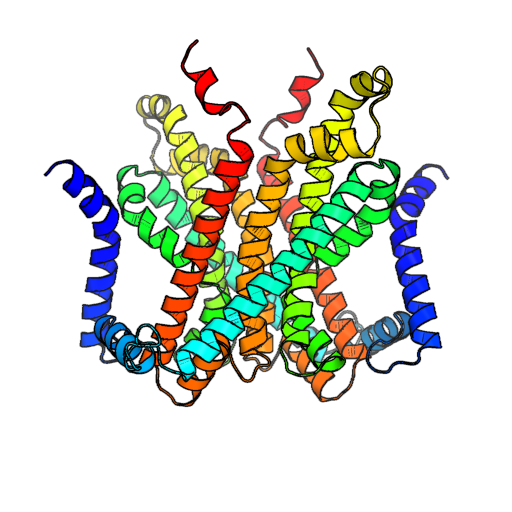9 1 91.38 120 LEU A N 1
ATOM 923 C CA . LEU A 1 120 ? 10.117 -16.688 -0.245 1 91.38 120 LEU A CA 1
ATOM 924 C C . LEU A 1 120 ? 11.328 -17.562 -0.526 1 91.38 120 LEU A C 1
ATOM 926 O O . LEU A 1 120 ? 11.367 -18.719 -0.106 1 91.38 120 LEU A O 1
ATOM 930 N N . VAL A 1 121 ? 12.227 -17.016 -1.156 1 87.69 121 VAL A N 1
ATOM 931 C CA . VAL A 1 121 ? 13.414 -17.766 -1.524 1 87.69 121 VAL A CA 1
ATOM 932 C C . VAL A 1 121 ? 14.289 -17.984 -0.294 1 87.69 121 VAL A C 1
ATOM 934 O O . VAL A 1 121 ? 14.898 -19.047 -0.137 1 87.69 121 VAL A O 1
ATOM 937 N N . LEU A 1 122 ? 14.32 -17.094 0.651 1 87.5 122 LEU A N 1
ATOM 938 C CA . LEU A 1 122 ? 15.227 -17.125 1.793 1 87.5 122 LEU A CA 1
ATOM 939 C C . LEU A 1 122 ? 14.656 -17.969 2.918 1 87.5 122 LEU A C 1
ATOM 941 O O . LEU A 1 122 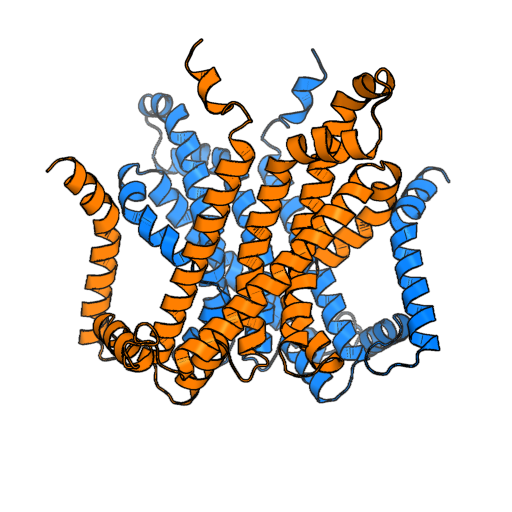? 15.391 -18.688 3.605 1 87.5 122 LEU A O 1
ATOM 945 N N . LEU A 1 123 ? 13.328 -17.922 3.041 1 92.94 123 LEU A N 1
ATOM 946 C CA . LEU A 1 123 ? 12.742 -18.5 4.25 1 92.94 123 LEU A CA 1
ATOM 947 C C . LEU A 1 123 ? 11.742 -19.594 3.898 1 92.94 123 LEU A C 1
ATOM 949 O O . LEU A 1 123 ? 11.344 -20.375 4.766 1 92.94 123 LEU A O 1
ATOM 953 N N . GLY A 1 124 ? 11.391 -19.703 2.615 1 90.81 124 GLY A N 1
ATOM 954 C CA . GLY A 1 124 ? 10.367 -20.656 2.213 1 90.81 124 GLY A CA 1
ATOM 955 C C . GLY A 1 124 ? 8.961 -20.219 2.574 1 90.81 124 GLY A C 1
ATOM 956 O O . GLY A 1 124 ? 8.773 -19.188 3.215 1 90.81 124 GLY A O 1
ATOM 957 N N . ILE A 1 125 ? 8.055 -20.984 2.119 1 92.31 125 ILE A N 1
ATOM 958 C CA . ILE A 1 125 ? 6.648 -20.703 2.395 1 92.31 125 ILE A CA 1
ATOM 959 C C . ILE A 1 125 ? 6.355 -20.938 3.875 1 92.31 125 ILE A C 1
ATOM 961 O O . ILE A 1 125 ? 6.766 -21.953 4.441 1 92.31 125 ILE A O 1
ATOM 965 N N . GLY A 1 126 ? 5.707 -19.969 4.551 1 93.06 126 GLY A N 1
ATOM 966 C CA . GLY A 1 126 ? 5.363 -20.125 5.957 1 93.06 126 GLY A CA 1
ATOM 967 C C . GLY A 1 126 ? 5.188 -18.797 6.676 1 93.06 126 GLY A C 1
ATOM 968 O O . GLY A 1 126 ? 5.363 -17.734 6.082 1 93.06 126 GLY A O 1
ATOM 969 N N . ALA A 1 127 ? 4.867 -18.938 7.906 1 94.81 127 ALA A N 1
ATOM 970 C CA . ALA A 1 127 ? 4.574 -17.75 8.727 1 94.81 127 ALA A CA 1
ATOM 971 C C . ALA A 1 127 ? 5.809 -16.875 8.875 1 94.81 127 ALA A C 1
ATOM 973 O O . ALA A 1 127 ? 5.703 -15.648 8.93 1 94.81 127 ALA A O 1
ATOM 974 N N . GLN A 1 128 ? 6.938 -17.484 8.945 1 95.88 128 GLN A N 1
ATOM 975 C CA . GLN A 1 128 ? 8.164 -16.719 9.117 1 95.88 128 GLN A CA 1
ATOM 976 C C . GLN A 1 128 ? 8.398 -15.781 7.934 1 95.88 128 GLN A C 1
ATOM 978 O O . GLN A 1 128 ? 8.758 -14.617 8.125 1 95.88 128 GLN A O 1
ATOM 983 N N . MET A 1 129 ? 8.188 -16.312 6.746 1 95.5 129 MET A N 1
ATOM 984 C CA . MET A 1 129 ? 8.336 -15.508 5.531 1 95.5 129 MET A CA 1
ATOM 985 C C . MET A 1 129 ? 7.332 -14.359 5.512 1 95.5 129 MET A C 1
ATOM 987 O O . MET A 1 129 ? 7.703 -13.211 5.262 1 95.5 129 MET A O 1
ATOM 991 N N . GLN A 1 130 ? 6.105 -14.633 5.855 1 97.5 130 GLN A N 1
ATOM 992 C CA . GLN A 1 130 ? 5.031 -13.648 5.793 1 97.5 130 GLN A CA 1
ATOM 993 C C . GLN A 1 130 ? 5.207 -12.578 6.867 1 97.5 130 GLN A C 1
ATOM 995 O O . GLN A 1 130 ? 5.031 -11.383 6.598 1 97.5 130 GLN A O 1
ATOM 1000 N N . ILE A 1 131 ? 5.586 -12.977 8.039 1 98.12 131 ILE A N 1
ATOM 1001 C CA . ILE A 1 131 ? 5.812 -12.047 9.141 1 98.12 131 ILE A CA 1
ATOM 1002 C C . ILE A 1 131 ? 7.004 -11.148 8.82 1 98.12 131 ILE A C 1
ATOM 1004 O O . ILE A 1 131 ? 6.949 -9.938 9.039 1 98.12 131 ILE A O 1
ATOM 1008 N N . THR A 1 132 ? 8.055 -11.727 8.266 1 97.75 132 THR A N 1
ATOM 1009 C CA . THR A 1 132 ? 9.242 -10.961 7.914 1 97.75 132 THR A CA 1
ATOM 1010 C C . THR A 1 132 ? 8.914 -9.914 6.852 1 97.75 132 THR A C 1
ATOM 1012 O O . THR A 1 132 ? 9.383 -8.781 6.93 1 97.75 132 THR A O 1
ATOM 1015 N N . VAL A 1 133 ? 8.125 -10.266 5.859 1 97 133 VAL A N 1
ATOM 1016 C CA . VAL A 1 133 ? 7.695 -9.344 4.816 1 97 133 VAL A CA 1
ATOM 1017 C C . VAL A 1 133 ? 6.953 -8.164 5.441 1 97 133 VAL A C 1
ATOM 1019 O O . VAL A 1 133 ? 7.215 -7.008 5.109 1 97 133 VAL A O 1
ATOM 1022 N N . ILE A 1 134 ? 6.055 -8.453 6.355 1 98.31 134 ILE A N 1
ATOM 1023 C CA . ILE A 1 134 ? 5.258 -7.418 7.004 1 98.31 134 ILE A CA 1
ATOM 1024 C C . ILE A 1 134 ? 6.16 -6.512 7.836 1 98.31 134 ILE A C 1
ATOM 1026 O O . ILE A 1 134 ? 6.086 -5.285 7.727 1 98.31 134 ILE A O 1
ATOM 1030 N N . VAL A 1 135 ? 7.074 -7.09 8.594 1 98.19 135 VAL A N 1
ATOM 1031 C CA . VAL A 1 135 ? 7.965 -6.312 9.453 1 98.19 135 VAL A CA 1
ATOM 1032 C C . VAL A 1 135 ? 8.781 -5.336 8.602 1 98.19 135 VAL A C 1
ATOM 1034 O O . VAL A 1 135 ? 8.75 -4.129 8.844 1 98.19 135 VAL A O 1
ATOM 1037 N N . PHE A 1 136 ? 9.391 -5.816 7.582 1 95.5 136 PHE A N 1
ATOM 1038 C CA . PHE A 1 136 ? 10.289 -5.004 6.766 1 95.5 136 PHE A CA 1
ATOM 1039 C C . PHE A 1 136 ? 9.492 -4.012 5.922 1 95.5 136 PHE A C 1
ATOM 1041 O O . PHE A 1 136 ? 9.977 -2.91 5.637 1 95.5 136 PHE A O 1
ATOM 1048 N N . GLY A 1 137 ? 8.336 -4.426 5.574 1 95.31 137 GLY A N 1
ATOM 1049 C CA . GLY A 1 137 ? 7.539 -3.584 4.699 1 95.31 137 GLY A CA 1
ATOM 1050 C C . GLY A 1 137 ? 6.914 -2.402 5.418 1 95.31 137 GLY A C 1
ATOM 1051 O O . GLY A 1 137 ? 6.703 -1.347 4.816 1 95.31 137 GLY A O 1
ATOM 1052 N N . VAL A 1 138 ? 6.605 -2.533 6.719 1 96.5 138 VAL A N 1
ATOM 1053 C CA . VAL A 1 138 ? 5.766 -1.511 7.328 1 96.5 138 VAL A CA 1
ATOM 1054 C C . VAL A 1 138 ? 6.562 -0.74 8.375 1 96.5 138 VAL A C 1
ATOM 1056 O O . VAL A 1 138 ? 6.086 0.26 8.922 1 96.5 138 VAL A O 1
ATOM 1059 N N . MET A 1 139 ? 7.793 -1.046 8.609 1 96.44 139 MET A N 1
ATOM 1060 C CA . MET A 1 139 ? 8.562 -0.414 9.68 1 96.44 139 MET A CA 1
ATOM 1061 C C . MET A 1 139 ? 8.953 1.009 9.297 1 96.44 139 MET A C 1
ATOM 1063 O O . MET A 1 139 ? 9.195 1.845 10.172 1 96.44 139 MET A O 1
ATOM 1067 N N . TRP A 1 140 ? 8.984 1.308 8.078 1 93.94 140 TRP A N 1
ATOM 1068 C CA . TRP A 1 140 ? 9.578 2.551 7.598 1 93.94 140 TRP A CA 1
ATOM 1069 C C . TRP A 1 140 ? 8.703 3.746 7.945 1 93.94 140 TRP A C 1
ATOM 1071 O O . TRP A 1 140 ? 9.18 4.734 8.508 1 93.94 140 TRP A O 1
ATOM 1081 N N . PRO A 1 141 ? 7.371 3.678 7.648 1 93.25 141 PRO A N 1
ATOM 1082 C CA . PRO A 1 141 ? 6.539 4.801 8.078 1 93.25 141 PRO A CA 1
ATOM 1083 C C . PRO A 1 141 ? 6.574 5.012 9.594 1 93.25 141 PRO A C 1
ATOM 1085 O O . PRO A 1 141 ? 6.508 6.148 10.062 1 93.25 141 PRO A O 1
ATOM 1088 N N . ILE A 1 142 ? 6.66 3.955 10.32 1 97 142 ILE A N 1
ATOM 1089 C CA . ILE A 1 142 ? 6.742 4.074 11.773 1 97 142 ILE A CA 1
ATOM 1090 C C . ILE A 1 142 ? 8.047 4.773 12.164 1 97 142 ILE A C 1
ATOM 1092 O O . ILE A 1 142 ? 8.031 5.719 12.961 1 97 142 ILE A O 1
ATOM 1096 N N . LEU A 1 143 ? 9.102 4.328 11.586 1 96.25 143 LEU A N 1
ATOM 1097 C CA . LEU A 1 143 ? 10.43 4.867 11.867 1 96.25 143 LEU A CA 1
ATOM 1098 C C . LEU A 1 143 ? 10.508 6.348 11.516 1 96.25 143 LEU A C 1
ATOM 1100 O O . LEU A 1 143 ? 10.914 7.168 12.344 1 96.25 143 LEU A O 1
ATOM 1104 N N . LEU A 1 144 ? 10.055 6.719 10.391 1 92.88 144 LEU A N 1
ATOM 1105 C CA . LEU A 1 144 ? 10.188 8.078 9.883 1 92.88 144 LEU A CA 1
ATOM 1106 C C . LEU A 1 144 ? 9.305 9.039 10.68 1 92.88 144 LEU A C 1
ATOM 1108 O O . LEU A 1 144 ? 9.727 10.148 11.008 1 92.88 144 LEU A O 1
ATOM 1112 N N . ASN A 1 145 ? 8.078 8.602 10.992 1 94.75 145 ASN A N 1
ATOM 1113 C CA . ASN A 1 145 ? 7.195 9.445 11.789 1 94.75 145 ASN A CA 1
ATOM 1114 C C . ASN A 1 145 ? 7.711 9.594 13.219 1 94.75 145 ASN A C 1
ATOM 1116 O O . ASN A 1 145 ? 7.574 10.656 13.836 1 94.75 145 ASN A O 1
ATOM 1120 N N . THR A 1 146 ? 8.297 8.531 13.68 1 96.44 146 THR A N 1
ATOM 1121 C CA . THR A 1 146 ? 8.883 8.594 15.008 1 96.44 146 THR A CA 1
ATOM 1122 C C . THR A 1 146 ? 10.078 9.547 15.031 1 96.44 146 THR A C 1
ATOM 1124 O O . THR A 1 146 ? 10.203 10.367 15.945 1 96.44 146 THR A O 1
ATOM 1127 N N . VAL A 1 147 ? 10.945 9.477 14.07 1 93.69 147 VAL A N 1
ATOM 1128 C CA . VAL A 1 147 ? 12.086 10.383 13.961 1 93.69 147 VAL A CA 1
ATOM 1129 C C . VAL A 1 147 ? 11.586 11.828 13.938 1 93.69 147 VAL A C 1
ATOM 1131 O O . VAL A 1 147 ? 12.102 12.68 14.672 1 93.69 147 VAL A O 1
ATOM 1134 N N . ASP A 1 148 ? 10.617 12.078 13.148 1 91.81 148 ASP A N 1
ATOM 1135 C CA . ASP A 1 148 ? 10.062 13.43 13.031 1 91.81 148 ASP A CA 1
ATOM 1136 C C . ASP A 1 148 ? 9.477 13.898 14.359 1 91.81 148 ASP A C 1
ATOM 1138 O O . ASP A 1 148 ? 9.672 15.047 14.758 1 91.81 148 ASP A O 1
ATOM 1142 N N . GLY A 1 149 ? 8.742 13.016 14.961 1 93.25 149 GLY A N 1
ATOM 1143 C CA . GLY A 1 149 ? 8.148 13.352 16.25 1 93.25 149 GLY A CA 1
ATOM 1144 C C . GLY A 1 149 ? 9.188 13.633 17.328 1 93.25 149 GLY A C 1
ATOM 1145 O O . GLY A 1 149 ? 9.086 14.633 18.047 1 93.25 149 GLY A O 1
ATOM 1146 N N . VAL A 1 150 ? 10.141 12.828 17.422 1 92.56 150 VAL A N 1
ATOM 1147 C CA . VAL A 1 150 ? 11.18 12.953 18.438 1 92.56 150 VAL A CA 1
ATOM 1148 C C . VAL A 1 150 ? 12.008 14.211 18.188 1 92.56 150 VAL A C 1
ATOM 1150 O O . VAL A 1 150 ? 12.32 14.961 19.109 1 92.56 150 VAL A O 1
ATOM 1153 N N . ARG A 1 151 ? 12.305 14.484 16.984 1 88.94 151 ARG A N 1
ATOM 1154 C CA . ARG A 1 151 ? 13.094 15.656 16.625 1 88.94 151 ARG A CA 1
ATOM 1155 C C . ARG A 1 151 ? 12.336 16.953 16.922 1 88.94 151 ARG A C 1
ATOM 1157 O O . ARG A 1 151 ? 12.938 17.953 17.297 1 88.94 151 ARG A O 1
ATOM 1164 N N . SER A 1 152 ? 11.133 16.922 16.75 1 86.62 152 SER A N 1
ATOM 1165 C CA . SER A 1 152 ? 10.328 18.109 16.984 1 86.62 152 SER A CA 1
ATOM 1166 C C . SER A 1 152 ? 10.312 18.5 18.453 1 86.62 152 SER A C 1
ATOM 1168 O O . SER A 1 152 ? 10.156 19.672 18.797 1 86.62 152 SER A O 1
ATOM 1170 N N . VAL A 1 153 ? 10.469 17.609 19.297 1 80.94 153 VAL A N 1
ATOM 1171 C CA . VAL A 1 153 ? 10.453 17.828 20.734 1 80.94 153 VAL A CA 1
ATOM 1172 C C . VAL A 1 153 ? 11.828 18.312 21.203 1 80.94 153 VAL A C 1
ATOM 1174 O O . VAL A 1 153 ? 11.93 19.203 22.062 1 80.94 153 VAL A O 1
ATOM 1177 N N . ASP A 1 154 ? 12.852 17.719 20.719 1 68.31 154 ASP A N 1
ATOM 1178 C CA . ASP A 1 154 ? 14.211 18.016 21.156 1 68.31 154 ASP A CA 1
ATOM 1179 C C . ASP A 1 154 ? 14.602 19.453 20.828 1 68.31 154 ASP A C 1
ATOM 1181 O O . ASP A 1 154 ? 15.344 20.078 21.594 1 68.31 154 ASP A O 1
ATOM 1185 N N . GLN A 1 155 ? 14.156 19.922 19.875 1 65.31 155 GLN A N 1
ATOM 1186 C CA . GLN A 1 155 ? 14.508 21.281 19.484 1 65.31 155 GLN A CA 1
ATOM 1187 C C . GLN A 1 155 ? 13.844 22.297 20.406 1 65.31 155 GLN A C 1
ATOM 1189 O O . GLN A 1 155 ? 14.391 23.391 20.625 1 65.31 155 GLN A O 1
ATOM 1194 N N . VAL A 1 156 ? 12.797 21.922 20.984 1 60.94 156 VAL A N 1
ATOM 1195 C CA . VAL A 1 156 ? 12.086 22.906 21.781 1 60.94 156 VAL A CA 1
ATOM 1196 C C . VAL A 1 156 ? 12.43 22.719 23.266 1 60.94 156 VAL A C 1
ATOM 1198 O O . VAL A 1 156 ? 12.609 23.688 24 1 60.94 156 VAL A O 1
ATOM 1201 N N . LYS A 1 157 ? 12.477 21.469 23.672 1 60.88 157 LYS A N 1
ATOM 1202 C CA . LYS A 1 157 ? 12.438 21.266 25.125 1 60.88 157 LYS A CA 1
ATOM 1203 C C . LYS A 1 157 ? 13.828 20.984 25.672 1 60.88 157 LYS A C 1
ATOM 1205 O O . LYS A 1 157 ? 14.016 20.922 26.891 1 60.88 157 LYS A O 1
ATOM 1210 N N . VAL A 1 158 ? 14.875 20.734 24.844 1 57.41 158 VAL A N 1
ATOM 1211 C CA . VAL A 1 158 ? 16.172 20.312 25.344 1 57.41 158 VAL A CA 1
ATOM 1212 C C . VAL A 1 158 ? 16.781 21.406 26.219 1 57.41 158 VAL A C 1
ATOM 1214 O O . VAL A 1 158 ? 17.453 21.109 27.203 1 57.41 158 VAL A O 1
ATOM 1217 N N . ASP A 1 159 ? 16.516 22.531 25.922 1 56.25 159 ASP A N 1
ATOM 1218 C CA . ASP A 1 159 ? 17.141 23.578 26.734 1 56.25 159 ASP A CA 1
ATOM 1219 C C . ASP A 1 159 ? 16.672 23.5 28.188 1 56.25 159 ASP A C 1
ATOM 1221 O O . ASP A 1 159 ? 17.438 23.812 29.094 1 56.25 159 ASP A O 1
ATOM 1225 N N . THR A 1 160 ? 15.5 23.016 28.297 1 52.47 160 THR A N 1
ATOM 1226 C CA . THR A 1 160 ? 14.945 23 29.641 1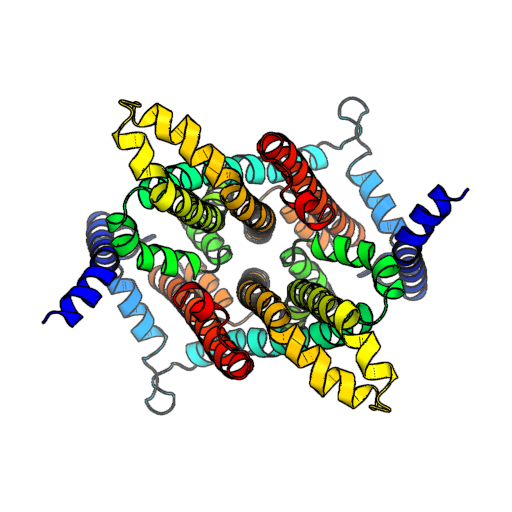 52.47 160 THR A CA 1
ATOM 1227 C C . THR A 1 160 ? 15.484 21.812 30.438 1 52.47 160 THR A C 1
ATOM 1229 O O . THR A 1 160 ? 15.703 21.906 31.641 1 52.47 160 THR A O 1
ATOM 1232 N N . VAL A 1 161 ? 15.766 20.734 29.781 1 56.91 161 VAL A N 1
ATOM 1233 C CA . VAL A 1 161 ? 16.125 19.5 30.469 1 56.91 161 VAL A CA 1
ATOM 1234 C C . VAL A 1 161 ? 17.562 19.562 30.953 1 56.91 161 VAL A C 1
ATOM 1236 O O . VAL A 1 161 ? 17.922 18.984 31.969 1 56.91 161 VAL A O 1
ATOM 1239 N N . ARG A 1 162 ? 18.344 20.219 30.188 1 56.16 162 ARG A N 1
ATOM 1240 C CA . ARG A 1 162 ? 19.734 20.297 30.609 1 56.16 162 ARG A CA 1
ATOM 1241 C C . ARG A 1 162 ? 19.844 20.906 32 1 56.16 162 ARG A C 1
ATOM 1243 O O . ARG A 1 162 ? 20.766 20.594 32.75 1 56.16 162 ARG A O 1
ATOM 1250 N N . SER A 1 163 ? 18.891 21.703 32.281 1 57.09 163 SER A N 1
ATOM 1251 C CA . SER A 1 163 ? 19 22.328 33.594 1 57.09 163 SER A CA 1
ATOM 1252 C C . SER A 1 163 ? 18.562 21.375 34.688 1 57.09 163 SER A C 1
ATOM 1254 O O . SER A 1 163 ? 19 21.516 35.844 1 57.09 163 SER A O 1
ATOM 1256 N N . PHE A 1 164 ? 17.703 20.391 34.281 1 61.5 164 PHE A N 1
ATOM 1257 C CA . PHE A 1 164 ? 17.219 19.469 35.281 1 61.5 164 PHE A CA 1
ATOM 1258 C C . PHE A 1 164 ? 17.906 18.109 35.156 1 61.5 164 PHE A C 1
ATOM 1260 O O . PHE A 1 164 ? 18.297 17.703 34.062 1 61.5 164 PHE A O 1
ATOM 1267 N N . ARG A 1 165 ? 18.766 17.734 36.031 1 68.5 165 ARG A N 1
ATOM 1268 C CA . ARG A 1 165 ? 19.469 16.453 36.094 1 68.5 165 ARG A CA 1
ATOM 1269 C C . ARG A 1 165 ? 18.516 15.297 35.844 1 68.5 165 ARG A C 1
ATOM 1271 O O . ARG A 1 165 ? 18.328 14.445 36.719 1 68.5 165 ARG A O 1
ATOM 1278 N N . ILE A 1 166 ? 17.688 15.297 34.812 1 73.19 166 ILE A N 1
ATOM 1279 C CA . ILE A 1 166 ? 16.781 14.203 34.5 1 73.19 166 ILE A CA 1
ATOM 1280 C C . ILE A 1 166 ? 17.516 13.117 33.719 1 73.19 166 ILE A C 1
ATOM 1282 O O . ILE A 1 166 ? 18.203 13.406 32.719 1 73.19 166 ILE A O 1
ATOM 1286 N N . PRO A 1 167 ? 17.469 11.891 34.344 1 84.31 167 PRO A N 1
ATOM 1287 C CA . PRO A 1 167 ? 18.094 10.789 33.594 1 84.31 167 PRO A CA 1
ATOM 1288 C C . PRO A 1 167 ? 17.547 10.641 32.188 1 84.31 167 PRO A C 1
ATOM 1290 O O . PRO A 1 167 ? 16.359 10.93 31.938 1 84.31 167 PRO A O 1
ATOM 1293 N N . ARG A 1 168 ? 18.391 10.32 31.25 1 82.5 168 ARG A N 1
ATOM 1294 C CA . ARG A 1 168 ? 18.078 10.234 29.828 1 82.5 168 ARG A CA 1
ATOM 1295 C C . ARG A 1 168 ? 16.859 9.336 29.594 1 82.5 168 ARG A C 1
ATOM 1297 O O . ARG A 1 168 ? 16.016 9.641 28.75 1 82.5 168 ARG A O 1
ATOM 1304 N N . SER A 1 169 ? 16.781 8.234 30.312 1 87.75 169 SER A N 1
ATOM 1305 C CA . SER A 1 169 ? 15.672 7.301 30.125 1 87.75 169 SER A CA 1
ATOM 1306 C C . SER A 1 169 ? 14.352 7.926 30.547 1 87.75 169 SER A C 1
ATOM 1308 O O . SER A 1 169 ? 13.328 7.734 29.891 1 87.75 169 SER A O 1
ATOM 1310 N N . HIS A 1 170 ? 14.398 8.703 31.609 1 86.44 170 HIS A N 1
ATOM 1311 C CA . HIS A 1 170 ? 13.203 9.391 32.094 1 86.44 170 HIS A CA 1
ATOM 1312 C C . HIS A 1 170 ? 12.781 10.492 31.125 1 86.44 170 HIS A C 1
ATOM 1314 O O . HIS A 1 170 ? 11.586 10.727 30.922 1 86.44 170 HIS A O 1
ATOM 1320 N N . TRP A 1 171 ? 13.75 11.07 30.547 1 85.56 171 TRP A N 1
ATOM 1321 C CA . TRP A 1 171 ? 13.453 12.125 29.578 1 85.56 171 TRP A CA 1
ATOM 1322 C C . TRP A 1 171 ? 12.82 11.547 28.328 1 85.56 171 TRP A C 1
ATOM 1324 O O . TRP A 1 171 ? 11.805 12.055 27.844 1 85.56 171 TRP A O 1
ATOM 1334 N N . VAL A 1 172 ? 13.375 10.469 27.891 1 88.62 172 VAL A N 1
ATOM 1335 C CA . VAL A 1 172 ? 12.898 9.859 26.656 1 88.62 172 VAL A CA 1
ATOM 1336 C C . VAL A 1 172 ? 11.5 9.281 26.875 1 88.62 172 VAL A C 1
ATOM 1338 O O . VAL A 1 172 ? 10.57 9.602 26.109 1 88.62 172 VAL A O 1
ATOM 1341 N N . PHE A 1 173 ? 11.25 8.562 27.891 1 89.94 173 PHE A N 1
ATOM 1342 C CA . PHE A 1 173 ? 9.992 7.844 28.109 1 89.94 173 PHE A CA 1
ATOM 1343 C C . PHE A 1 173 ? 8.961 8.758 28.75 1 89.94 173 PHE A C 1
ATOM 1345 O O . PHE A 1 173 ? 7.754 8.547 28.594 1 89.94 173 PHE A O 1
ATOM 1352 N N . GLY A 1 174 ? 9.445 9.789 29.391 1 87.44 174 GLY A N 1
ATOM 1353 C CA . GLY A 1 174 ? 8.531 10.648 30.141 1 87.44 174 GLY A CA 1
ATOM 1354 C C . GLY A 1 174 ? 8.156 11.906 29.375 1 87.44 174 GLY A C 1
ATOM 1355 O O . GLY A 1 174 ? 7.102 12.5 29.641 1 87.44 174 GLY A O 1
ATOM 1356 N N . VAL A 1 175 ? 8.969 12.32 28.484 1 86.5 175 VAL A N 1
ATOM 1357 C CA . VAL A 1 175 ? 8.719 13.609 27.844 1 86.5 175 VAL A CA 1
ATOM 1358 C C . VAL A 1 175 ? 8.711 13.438 26.328 1 86.5 175 VAL A C 1
ATOM 1360 O O . VAL A 1 175 ? 7.711 13.727 25.672 1 86.5 175 VAL A O 1
ATOM 1363 N N . VAL A 1 176 ? 9.75 12.914 25.812 1 89.94 176 VAL A N 1
ATOM 1364 C CA . VAL A 1 176 ? 9.961 12.891 24.359 1 89.94 176 VAL A CA 1
ATOM 1365 C C . VAL A 1 176 ? 8.906 12.008 23.703 1 89.94 176 VAL A C 1
ATOM 1367 O O . VAL A 1 176 ? 8.188 12.453 22.812 1 89.94 176 VAL A O 1
ATOM 1370 N N . LEU A 1 177 ? 8.789 10.797 24.188 1 92.19 177 LEU A N 1
ATOM 1371 C CA . LEU A 1 177 ? 7.91 9.828 23.547 1 92.19 177 LEU A CA 1
ATOM 1372 C C . LEU A 1 177 ? 6.449 10.242 23.688 1 92.19 177 LEU A C 1
ATOM 1374 O O . LEU A 1 177 ? 5.688 10.195 22.719 1 92.19 177 LEU A O 1
ATOM 1378 N N . PRO A 1 178 ? 6.074 10.688 24.859 1 90.56 178 PRO A N 1
ATOM 1379 C CA . PRO A 1 178 ? 4.699 11.172 24.969 1 90.56 178 PRO A CA 1
ATOM 1380 C C . PRO A 1 178 ? 4.41 12.352 24.047 1 90.56 178 PRO A C 1
ATOM 1382 O O . PRO A 1 178 ? 3.338 12.414 23.438 1 90.56 178 PRO A O 1
ATOM 1385 N N . ALA A 1 179 ? 5.348 13.258 23.891 1 90.19 179 ALA A N 1
ATOM 1386 C CA . ALA A 1 179 ? 5.172 14.422 23.031 1 90.19 179 ALA A CA 1
ATOM 1387 C C . ALA A 1 179 ? 5.164 14.023 21.547 1 90.19 179 ALA A C 1
ATOM 1389 O O . ALA A 1 179 ? 4.527 14.68 20.734 1 90.19 179 ALA A O 1
ATOM 1390 N N . ALA A 1 180 ? 5.801 12.898 21.25 1 94.12 180 ALA A N 1
ATOM 1391 C CA . ALA A 1 180 ? 5.934 12.438 19.875 1 94.12 180 ALA A CA 1
ATOM 1392 C C . ALA A 1 180 ? 4.789 11.5 19.5 1 94.12 180 ALA A C 1
ATOM 1394 O O . ALA A 1 180 ? 4.684 11.07 18.344 1 94.12 180 ALA A O 1
ATOM 1395 N N . THR A 1 181 ? 3.934 11.203 20.422 1 94.62 181 THR A N 1
ATOM 1396 C CA . THR A 1 181 ? 2.934 10.148 20.297 1 94.62 181 THR A CA 1
ATOM 1397 C C . THR A 1 181 ? 2.006 10.43 19.125 1 94.62 181 THR A C 1
ATOM 1399 O O . THR A 1 181 ? 1.706 9.531 18.328 1 94.62 181 THR A O 1
ATOM 1402 N N . PRO A 1 182 ? 1.588 11.711 18.875 1 94.5 182 PRO A N 1
ATOM 1403 C CA . PRO A 1 182 ? 0.699 11.953 17.734 1 94.5 182 PRO A CA 1
ATOM 1404 C C . PRO A 1 182 ? 1.343 11.586 16.391 1 94.5 182 PRO A C 1
ATOM 1406 O O . PRO A 1 182 ? 0.704 10.961 15.547 1 94.5 182 PRO A O 1
ATOM 1409 N N . LYS A 1 183 ? 2.574 11.945 16.266 1 95.75 183 LYS A N 1
ATOM 1410 C CA . LYS A 1 183 ? 3.285 11.625 15.039 1 95.75 183 LYS A CA 1
ATOM 1411 C C . LYS A 1 183 ? 3.545 10.125 14.922 1 95.75 183 LYS A C 1
ATOM 1413 O O . LYS A 1 183 ? 3.473 9.562 13.828 1 95.75 183 LYS A O 1
ATOM 1418 N N . ILE A 1 184 ? 3.857 9.516 16.047 1 97.44 184 ILE A N 1
ATOM 1419 C CA . ILE A 1 184 ? 4.062 8.07 16.047 1 97.44 184 ILE A CA 1
ATOM 1420 C C . ILE A 1 184 ? 2.789 7.367 15.586 1 97.44 184 ILE A C 1
ATOM 1422 O O . ILE A 1 184 ? 2.842 6.453 14.766 1 97.44 184 ILE A O 1
ATOM 1426 N N . PHE A 1 185 ? 1.65 7.832 16.078 1 97.06 185 PHE A N 1
ATOM 1427 C CA . PHE A 1 185 ? 0.387 7.195 15.719 1 97.06 185 PHE A CA 1
ATOM 1428 C C . PHE A 1 185 ? 0.059 7.434 14.25 1 97.06 185 PHE A C 1
ATOM 1430 O O . PHE A 1 185 ? -0.561 6.586 13.602 1 97.06 185 PHE A O 1
ATOM 1437 N N . ALA A 1 186 ? 0.494 8.586 13.672 1 94.56 186 ALA A N 1
ATOM 1438 C CA . ALA A 1 186 ? 0.338 8.797 12.234 1 94.56 186 ALA A CA 1
ATOM 1439 C C . ALA A 1 186 ? 1.067 7.715 11.445 1 94.56 186 ALA A C 1
ATOM 1441 O O . ALA A 1 186 ? 0.537 7.191 10.461 1 94.56 186 ALA A O 1
ATOM 1442 N N . GLY A 1 187 ? 2.223 7.359 11.922 1 96.31 187 GLY A N 1
ATOM 1443 C CA . GLY A 1 187 ? 2.98 6.277 11.312 1 96.31 187 GLY A CA 1
ATOM 1444 C C . GLY A 1 187 ? 2.35 4.914 11.516 1 96.31 187 GLY A C 1
ATOM 1445 O O . GLY A 1 187 ? 2.369 4.074 10.617 1 96.31 187 GLY A O 1
ATOM 1446 N N . LEU A 1 188 ? 1.756 4.75 12.703 1 97.94 188 LEU A N 1
ATOM 1447 C CA . LEU A 1 188 ? 1.104 3.48 13.016 1 97.94 188 LEU A CA 1
ATOM 1448 C C . LEU A 1 188 ? -0.129 3.275 12.141 1 97.94 188 LEU A C 1
ATOM 1450 O O . LEU A 1 188 ? -0.406 2.156 11.703 1 97.94 188 LEU A O 1
ATOM 1454 N N . ARG A 1 189 ? -0.794 4.332 11.859 1 95.12 189 ARG A N 1
ATOM 1455 C CA . ARG A 1 189 ? -1.988 4.25 11.023 1 95.12 189 ARG A CA 1
ATOM 1456 C C . ARG A 1 189 ? -1.639 3.807 9.609 1 95.12 189 ARG A C 1
ATOM 1458 O O . ARG A 1 189 ? -2.242 2.873 9.078 1 95.12 189 ARG A O 1
ATOM 1465 N N . VAL A 1 190 ? -0.69 4.379 9.078 1 92.75 190 VAL A N 1
ATOM 1466 C CA . VAL A 1 190 ? -0.257 4.055 7.723 1 92.75 190 VAL A CA 1
ATOM 1467 C C . VAL A 1 190 ? 0.287 2.627 7.684 1 92.75 190 VAL A C 1
ATOM 1469 O O . VAL A 1 190 ? -0.031 1.862 6.77 1 92.75 190 VAL A O 1
ATOM 1472 N N . SER A 1 191 ? 1.037 2.293 8.68 1 97.25 191 SER A N 1
ATOM 1473 C CA . SER A 1 191 ? 1.695 0.991 8.703 1 97.25 191 SER A CA 1
ATOM 1474 C C . SER A 1 191 ? 0.686 -0.135 8.898 1 97.25 191 SER A C 1
ATOM 1476 O O . SER A 1 191 ? 0.866 -1.235 8.375 1 97.25 191 SER A O 1
ATOM 1478 N N . LEU A 1 192 ? -0.326 0.116 9.695 1 96.75 192 LEU A N 1
ATOM 1479 C CA . LEU A 1 192 ? -1.323 -0.922 9.93 1 96.75 192 LEU A CA 1
ATOM 1480 C C . LEU A 1 192 ? -2.082 -1.248 8.648 1 96.75 192 LEU A C 1
ATOM 1482 O O . LEU A 1 192 ? -2.32 -2.42 8.344 1 96.75 192 LEU A O 1
ATOM 1486 N N . SER A 1 193 ? -2.465 -0.234 7.938 1 93.5 193 SER A N 1
ATOM 1487 C CA . SER A 1 193 ? -3.125 -0.434 6.652 1 93.5 193 SER A CA 1
ATOM 1488 C C . SER A 1 193 ? -2.225 -1.19 5.68 1 93.5 193 SER A C 1
ATOM 1490 O O . SER A 1 193 ? -2.684 -2.092 4.977 1 93.5 193 SER A O 1
ATOM 1492 N N . LEU A 1 194 ? -0.998 -0.844 5.676 1 94.44 194 LEU A N 1
ATOM 1493 C CA . LEU A 1 194 ? -0.039 -1.492 4.789 1 94.44 194 LEU A CA 1
ATOM 1494 C C . LEU A 1 194 ? 0.212 -2.934 5.219 1 94.44 194 LEU A C 1
ATOM 1496 O O . LEU A 1 194 ? 0.456 -3.803 4.379 1 94.44 194 LEU A O 1
ATOM 1500 N N . ALA A 1 195 ? 0.175 -3.133 6.535 1 97.81 195 ALA A N 1
ATOM 1501 C CA . ALA A 1 195 ? 0.349 -4.492 7.043 1 97.81 195 ALA A CA 1
ATOM 1502 C C . ALA A 1 195 ? -0.74 -5.418 6.512 1 97.81 195 ALA A C 1
ATOM 1504 O O . ALA A 1 195 ? -0.469 -6.57 6.168 1 97.81 195 ALA A O 1
ATOM 1505 N N . LEU A 1 196 ? -1.904 -4.926 6.523 1 96.69 196 LEU A N 1
ATOM 1506 C CA . LEU A 1 196 ? -3.004 -5.711 5.973 1 96.69 196 LEU A CA 1
ATOM 1507 C C . LEU A 1 196 ? -2.781 -5.988 4.488 1 96.69 196 LEU A C 1
ATOM 1509 O O . LEU A 1 196 ? -3.02 -7.105 4.023 1 96.69 196 LEU A O 1
ATOM 1513 N N . VAL A 1 197 ? -2.34 -5.027 3.77 1 95.88 197 VAL A N 1
ATOM 1514 C CA . VAL A 1 197 ? -2.045 -5.16 2.348 1 95.88 197 VAL A CA 1
ATOM 1515 C C . VAL A 1 197 ? -0.984 -6.238 2.137 1 95.88 197 VAL A C 1
ATOM 1517 O O . VAL A 1 197 ? -1.154 -7.133 1.307 1 95.88 197 VAL A O 1
ATOM 1520 N N . LEU A 1 198 ? 0.053 -6.203 2.916 1 97.06 198 LEU A N 1
ATOM 1521 C CA . LEU A 1 198 ? 1.168 -7.125 2.74 1 97.06 198 LEU A CA 1
ATOM 1522 C C . LEU A 1 198 ? 0.785 -8.531 3.191 1 97.06 198 LEU A C 1
ATOM 1524 O O . LEU A 1 198 ? 1.266 -9.523 2.631 1 97.06 198 LEU A O 1
ATOM 1528 N N . MET A 1 199 ? -0.075 -8.547 4.258 1 97.31 199 MET A N 1
ATOM 1529 C CA . MET A 1 199 ? -0.604 -9.852 4.641 1 97.31 199 MET A CA 1
ATOM 1530 C C . MET A 1 199 ? -1.352 -10.5 3.48 1 97.31 199 MET A C 1
ATOM 1532 O O . MET A 1 199 ? -1.096 -11.656 3.139 1 97.31 199 MET A O 1
ATOM 1536 N N . VAL A 1 200 ? -2.186 -9.75 2.828 1 96.75 200 VAL A N 1
ATOM 1537 C CA . VAL A 1 200 ? -2.971 -10.266 1.711 1 96.75 200 VAL A CA 1
ATOM 1538 C C . VAL A 1 200 ? -2.041 -10.656 0.562 1 96.75 200 VAL A C 1
ATOM 1540 O O . VAL A 1 200 ? -2.145 -11.758 0.02 1 96.75 200 VAL A O 1
ATOM 1543 N N . VAL A 1 201 ? -1.109 -9.812 0.247 1 96.44 201 VAL A N 1
ATOM 1544 C CA . VAL A 1 201 ? -0.204 -10.047 -0.873 1 96.44 201 VAL A CA 1
ATOM 1545 C C . VAL A 1 201 ? 0.612 -11.312 -0.626 1 96.44 201 VAL A C 1
ATOM 1547 O O . VAL A 1 201 ? 0.761 -12.148 -1.522 1 96.44 201 VAL A O 1
ATOM 1550 N N . SER A 1 202 ? 1.115 -11.469 0.574 1 95.56 202 SER A N 1
ATOM 1551 C CA . SER A 1 202 ? 1.938 -12.625 0.892 1 95.56 202 SER A CA 1
ATOM 1552 C C . SER A 1 202 ? 1.126 -13.914 0.826 1 95.56 202 SER A C 1
ATOM 1554 O O . SER A 1 202 ? 1.658 -14.977 0.488 1 95.56 202 SER A O 1
ATOM 1556 N N . GLU A 1 203 ? -0.124 -13.852 1.13 1 95.06 203 GLU A N 1
ATOM 1557 C CA . GLU A 1 203 ? -0.98 -15.039 1.103 1 95.06 203 GLU A CA 1
ATOM 1558 C C . GLU A 1 203 ? -1.425 -15.367 -0.321 1 95.06 203 GLU A C 1
ATOM 1560 O O . GLU A 1 203 ? -1.73 -16.516 -0.631 1 95.06 203 GLU A O 1
ATOM 1565 N N . LEU A 1 204 ? -1.515 -14.336 -1.173 1 92.44 204 LEU A N 1
ATOM 1566 C CA . LEU A 1 204 ? -1.864 -14.562 -2.57 1 92.44 204 LEU A CA 1
ATOM 1567 C C . LEU A 1 204 ? -0.719 -15.234 -3.318 1 92.44 204 LEU A C 1
ATOM 1569 O O . LEU A 1 204 ? -0.951 -16.016 -4.242 1 92.44 204 LEU A O 1
ATOM 1573 N N . VAL A 1 205 ? 0.491 -14.914 -2.926 1 88.31 205 VAL A N 1
ATOM 1574 C CA . VAL A 1 205 ? 1.66 -15.297 -3.707 1 88.31 205 VAL A CA 1
ATOM 1575 C C . VAL A 1 205 ? 2.234 -16.609 -3.162 1 88.31 205 VAL A C 1
ATOM 1577 O O . VAL A 1 205 ? 2.658 -17.469 -3.93 1 88.31 205 VAL A O 1
ATOM 1580 N N . GLY A 1 206 ? 2.227 -16.719 -1.825 1 85.25 206 GLY A N 1
ATOM 1581 C CA . GLY A 1 206 ? 2.852 -17.891 -1.24 1 85.25 206 GLY A CA 1
ATOM 1582 C C . GLY A 1 206 ? 2.342 -18.203 0.152 1 85.25 206 GLY A C 1
ATOM 1583 O O . GLY A 1 206 ? 2.939 -17.797 1.147 1 85.25 206 GLY A O 1
ATOM 1584 N N . SER A 1 207 ? 1.33 -19.078 0.174 1 91.31 207 SER A N 1
ATOM 1585 C CA . SER A 1 207 ? 0.786 -19.484 1.464 1 91.31 207 SER A CA 1
ATOM 1586 C C . SER A 1 207 ? 0.009 -20.797 1.344 1 91.31 207 SER A C 1
ATOM 1588 O O . SER A 1 207 ? -0.321 -21.219 0.237 1 91.31 207 SER A O 1
ATOM 1590 N N . THR A 1 208 ? -0.162 -21.422 2.482 1 93.06 208 THR A N 1
ATOM 1591 C CA . THR A 1 208 ? -0.974 -22.625 2.523 1 93.06 208 THR A CA 1
ATOM 1592 C C . THR A 1 208 ? -2.189 -22.438 3.426 1 93.06 208 THR A C 1
ATOM 1594 O O . THR A 1 208 ? -2.973 -23.359 3.629 1 93.06 208 THR A O 1
ATOM 1597 N N . ASN A 1 209 ? -2.266 -21.297 3.994 1 95.38 209 ASN A N 1
ATOM 1598 C CA . ASN A 1 209 ? -3.408 -20.922 4.824 1 95.38 209 ASN A CA 1
ATOM 1599 C C . ASN A 1 209 ? -3.588 -19.406 4.891 1 95.38 209 ASN A C 1
ATOM 1601 O O . ASN A 1 209 ? -2.807 -18.656 4.301 1 95.38 209 ASN A O 1
ATOM 1605 N N . GLY A 1 210 ? -4.73 -19.031 5.547 1 96.31 210 GLY A N 1
ATOM 1606 C CA . GLY A 1 210 ? -5.035 -17.609 5.645 1 96.31 210 GLY A CA 1
ATOM 1607 C C . GLY A 1 210 ? -6.242 -17.203 4.82 1 96.31 210 GLY A C 1
ATOM 1608 O O . GLY A 1 210 ? -6.668 -17.938 3.928 1 96.31 210 GLY A O 1
ATOM 1609 N N . ILE A 1 211 ? -6.707 -16.062 5.082 1 95.5 211 ILE A N 1
ATOM 1610 C CA . ILE A 1 211 ? -7.895 -15.547 4.418 1 95.5 211 ILE A CA 1
ATOM 1611 C C . ILE A 1 211 ? -7.598 -15.312 2.938 1 95.5 211 ILE A C 1
ATOM 1613 O O . ILE A 1 211 ? -8.391 -15.695 2.072 1 95.5 211 ILE A O 1
ATOM 1617 N N . GLY A 1 212 ? -6.453 -14.695 2.664 1 94.31 212 GLY A N 1
ATOM 1618 C CA . GLY A 1 212 ? -6.059 -14.477 1.281 1 94.31 212 GLY A CA 1
ATOM 1619 C C . GLY A 1 212 ? -5.852 -15.758 0.504 1 94.31 212 GLY A C 1
ATOM 1620 O O . GLY A 1 212 ? -6.234 -15.852 -0.665 1 94.31 212 GLY A O 1
ATOM 1621 N N . TYR A 1 213 ? -5.242 -16.719 1.146 1 94.5 213 TYR A N 1
ATOM 1622 C CA . TYR A 1 213 ? -5.051 -18.031 0.536 1 94.5 213 TYR A CA 1
ATOM 1623 C C . TYR A 1 213 ? -6.387 -18.672 0.184 1 94.5 213 TYR A C 1
ATOM 1625 O O . TYR A 1 213 ? -6.559 -19.203 -0.917 1 94.5 213 TYR A O 1
ATOM 1633 N N . ARG A 1 214 ? -7.254 -18.609 1.148 1 94.38 214 ARG A N 1
ATOM 1634 C CA . ARG A 1 214 ? -8.57 -19.219 0.951 1 94.38 214 ARG A CA 1
ATOM 1635 C C . ARG A 1 214 ? -9.32 -18.531 -0.184 1 94.38 214 ARG A C 1
ATOM 1637 O O . ARG A 1 214 ? -10.062 -19.188 -0.926 1 94.38 214 ARG A O 1
ATOM 1644 N N . LEU A 1 215 ? -9.156 -17.281 -0.293 1 93.31 215 LEU A N 1
ATOM 1645 C CA . LEU A 1 215 ? -9.789 -16.516 -1.363 1 93.31 215 LEU A CA 1
ATOM 1646 C C . LEU A 1 215 ? -9.359 -17.031 -2.73 1 93.31 215 LEU A C 1
ATOM 1648 O O . LEU A 1 215 ? -10.203 -17.281 -3.596 1 93.31 215 LEU A O 1
ATOM 1652 N N . VAL A 1 216 ? -8.141 -17.25 -2.957 1 91.56 216 VAL A N 1
ATOM 1653 C CA . VAL A 1 216 ? -7.617 -17.734 -4.23 1 91.56 216 VAL A CA 1
ATOM 1654 C C . VAL A 1 216 ? -8.031 -19.188 -4.441 1 91.56 216 VAL A C 1
ATOM 1656 O O . VAL A 1 216 ? -8.312 -19.609 -5.566 1 91.56 216 VAL A O 1
ATOM 1659 N N . PHE A 1 217 ? -8 -19.938 -3.354 1 92.94 217 PHE A N 1
ATOM 1660 C CA . PHE A 1 217 ? -8.445 -21.328 -3.41 1 92.94 217 PHE A CA 1
ATOM 1661 C C . PHE A 1 217 ? -9.883 -21.406 -3.912 1 92.94 217 PHE A C 1
ATOM 1663 O O . PHE A 1 217 ? -10.188 -22.188 -4.816 1 92.94 217 PHE A O 1
ATOM 1670 N N . ASP A 1 218 ? -10.727 -20.625 -3.293 1 93.69 218 ASP A N 1
ATOM 1671 C CA . ASP A 1 218 ? -12.125 -20.594 -3.693 1 93.69 218 ASP A CA 1
ATOM 1672 C C . ASP A 1 218 ? -12.281 -20.141 -5.145 1 93.69 218 ASP A C 1
ATOM 1674 O O . ASP A 1 218 ? -13.117 -20.656 -5.883 1 93.69 218 ASP A O 1
ATOM 1678 N N . GLN A 1 219 ? -11.516 -19.172 -5.52 1 91 219 GLN A N 1
ATOM 1679 C CA . GLN A 1 219 ? -11.523 -18.688 -6.898 1 91 219 GLN A CA 1
ATOM 1680 C C . GLN A 1 219 ? -11.156 -19.812 -7.875 1 91 219 GLN A C 1
ATOM 1682 O O . GLN A 1 219 ? -11.797 -19.969 -8.906 1 91 219 GLN A O 1
ATOM 1687 N N . ARG A 1 220 ? -10.141 -20.578 -7.535 1 90.19 220 ARG A N 1
ATOM 1688 C CA . ARG A 1 220 ? -9.672 -21.672 -8.391 1 90.19 220 ARG A CA 1
ATOM 1689 C C . ARG A 1 220 ? -10.695 -22.797 -8.469 1 90.19 220 ARG A C 1
ATOM 1691 O O . ARG A 1 220 ? -10.758 -23.516 -9.461 1 90.19 220 ARG A O 1
ATOM 1698 N N . GLN A 1 221 ? -11.453 -22.953 -7.434 1 93.5 221 GLN A N 1
ATOM 1699 C CA . GLN A 1 221 ? -12.516 -23.953 -7.398 1 93.5 221 GLN A CA 1
ATOM 1700 C C . GLN A 1 221 ? -13.797 -23.406 -8.016 1 93.5 221 GLN A C 1
ATOM 1702 O O . GLN A 1 221 ? -14.852 -24.047 -7.945 1 93.5 221 GLN A O 1
ATOM 1707 N N . PHE A 1 222 ? -13.75 -22.141 -8.453 1 92.44 222 PHE A N 1
ATOM 1708 C CA . PHE A 1 222 ? -14.859 -21.438 -9.102 1 92.44 222 PHE A CA 1
ATOM 1709 C C . PHE A 1 222 ? -16 -21.219 -8.117 1 92.44 222 PHE A C 1
ATOM 1711 O O . PHE A 1 222 ? -17.172 -21.172 -8.516 1 92.44 222 PHE A O 1
ATOM 1718 N N . ASP A 1 223 ? -15.656 -21.25 -6.887 1 94.69 223 ASP A N 1
ATOM 1719 C CA . ASP A 1 223 ? -16.609 -20.859 -5.848 1 94.69 223 ASP A CA 1
ATOM 1720 C C . ASP A 1 223 ? -16.578 -19.359 -5.602 1 94.69 223 ASP A C 1
ATOM 1722 O O . ASP A 1 223 ? -16.062 -18.906 -4.578 1 94.69 223 ASP A O 1
ATOM 1726 N N . PHE A 1 224 ? -17.281 -18.656 -6.441 1 94.69 224 PHE A N 1
ATOM 1727 C CA . PHE A 1 224 ? -17.156 -17.203 -6.477 1 94.69 224 PHE A CA 1
ATOM 1728 C C . PHE A 1 224 ? -17.875 -16.578 -5.293 1 94.69 224 PHE A C 1
ATOM 1730 O O . PHE A 1 224 ? -17.375 -15.602 -4.707 1 94.69 224 PHE A O 1
ATOM 1737 N N . PRO A 1 225 ? -19 -17.109 -4.879 1 94.62 225 PRO A N 1
ATOM 1738 C CA . PRO A 1 225 ? -19.594 -16.531 -3.666 1 94.62 225 PRO A CA 1
ATOM 1739 C C . PRO A 1 225 ? -18.641 -16.578 -2.469 1 94.62 225 PRO A C 1
ATOM 1741 O O . PRO A 1 225 ? -18.562 -15.609 -1.709 1 94.62 225 PRO A O 1
ATOM 1744 N N . ALA A 1 226 ? -17.938 -17.641 -2.352 1 94.56 226 ALA A N 1
ATOM 1745 C CA . ALA A 1 226 ? -16.969 -17.766 -1.256 1 94.56 226 ALA A CA 1
ATOM 1746 C C . ALA A 1 226 ? -15.812 -16.797 -1.428 1 94.56 226 ALA A C 1
ATOM 1748 O O . ALA A 1 226 ? -15.305 -16.25 -0.448 1 94.56 226 ALA A O 1
ATOM 1749 N N . MET A 1 227 ? -15.383 -16.656 -2.668 1 94.38 227 MET A N 1
ATOM 1750 C CA . MET A 1 227 ? -14.336 -15.68 -2.963 1 94.38 227 MET A CA 1
ATOM 1751 C C . MET A 1 227 ? -14.75 -14.281 -2.525 1 94.38 227 MET A C 1
ATOM 1753 O O . MET A 1 227 ? -14 -13.594 -1.832 1 94.38 227 MET A O 1
ATOM 1757 N N . TRP A 1 228 ? -16 -13.898 -2.855 1 93.94 228 TRP A N 1
ATOM 1758 C CA . TRP A 1 228 ? -16.516 -12.578 -2.512 1 93.94 228 TRP A CA 1
ATOM 1759 C C . TRP A 1 228 ? -16.688 -12.438 -1.003 1 93.94 228 TRP A C 1
ATOM 1761 O O . TRP A 1 228 ? -16.5 -11.352 -0.447 1 93.94 228 TRP A O 1
ATOM 1771 N N . ALA A 1 229 ? -17.062 -13.5 -0.398 1 93.94 229 ALA A N 1
ATOM 1772 C CA . ALA A 1 229 ? -17.172 -13.484 1.058 1 93.94 229 ALA A CA 1
ATOM 1773 C C . ALA A 1 229 ? -15.836 -13.164 1.709 1 93.94 229 ALA A C 1
ATOM 1775 O O . ALA A 1 229 ? -15.773 -12.414 2.688 1 93.94 229 ALA A O 1
ATOM 1776 N N . GLY A 1 230 ? -14.773 -13.789 1.16 1 93.81 230 GLY A N 1
ATOM 1777 C CA . GLY A 1 230 ? -13.438 -13.484 1.646 1 93.81 230 GLY A CA 1
ATOM 1778 C C . GLY A 1 230 ? -13.055 -12.023 1.465 1 93.81 230 GLY A C 1
ATOM 1779 O O . GLY A 1 230 ? -12.414 -11.438 2.336 1 93.81 230 GLY A O 1
ATOM 1780 N N . ILE A 1 231 ? -13.438 -11.391 0.425 1 93.38 231 ILE A N 1
ATOM 1781 C CA . ILE A 1 231 ? -13.156 -9.992 0.127 1 93.38 231 ILE A CA 1
ATOM 1782 C C . ILE A 1 231 ? -13.867 -9.094 1.142 1 93.38 231 ILE A C 1
ATOM 1784 O O . ILE A 1 231 ? -13.258 -8.18 1.702 1 93.38 231 ILE A O 1
ATOM 1788 N N . VAL A 1 232 ? -15.125 -9.398 1.358 1 91.56 232 VAL A N 1
ATOM 1789 C CA . VAL A 1 232 ? -15.906 -8.633 2.322 1 91.56 232 VAL A CA 1
ATOM 1790 C C . VAL A 1 232 ? -15.289 -8.766 3.711 1 91.56 232 VAL A C 1
ATOM 1792 O O . VAL A 1 232 ? -15.188 -7.777 4.445 1 91.56 232 VAL A O 1
ATOM 1795 N N . LEU A 1 233 ? -14.875 -9.961 4.012 1 93.12 233 LEU A N 1
ATOM 1796 C CA . LEU A 1 233 ? -14.234 -10.195 5.301 1 93.12 233 LEU A CA 1
ATOM 1797 C C . LEU A 1 233 ? -12.969 -9.352 5.445 1 93.12 233 LEU A C 1
ATOM 1799 O O . LEU A 1 233 ? -12.727 -8.766 6.504 1 93.12 233 LEU A O 1
ATOM 1803 N N . LEU A 1 234 ? -12.195 -9.289 4.418 1 94.12 234 LEU A N 1
ATOM 1804 C CA . LEU A 1 234 ? -10.969 -8.508 4.445 1 94.12 234 LEU A CA 1
ATOM 1805 C C . LEU A 1 234 ? -11.273 -7.02 4.566 1 94.12 234 LEU A C 1
ATOM 1807 O O . LEU A 1 234 ? -10.539 -6.281 5.227 1 94.12 234 LEU A O 1
ATOM 1811 N N . GLY A 1 235 ? -12.312 -6.559 3.92 1 92.62 235 GLY A N 1
ATOM 1812 C CA . GLY A 1 235 ? -12.758 -5.188 4.109 1 92.62 235 GLY A CA 1
ATOM 1813 C C . GLY A 1 235 ? -13.172 -4.883 5.535 1 92.62 235 GLY A C 1
ATOM 1814 O O . GLY A 1 235 ? -12.781 -3.855 6.094 1 92.62 235 GLY A O 1
ATOM 1815 N N . ILE A 1 236 ? -13.922 -5.77 6.098 1 91.5 236 ILE A N 1
ATOM 1816 C CA . ILE A 1 236 ? -14.359 -5.625 7.48 1 91.5 236 ILE A CA 1
ATOM 1817 C C . ILE A 1 236 ? -13.141 -5.609 8.406 1 91.5 236 ILE A C 1
ATOM 1819 O O . ILE A 1 236 ? -13.062 -4.785 9.32 1 91.5 236 ILE A O 1
ATOM 1823 N N . LEU A 1 237 ? -12.234 -6.523 8.148 1 93 237 LEU A N 1
ATOM 1824 C CA . LEU A 1 237 ? -11.016 -6.594 8.953 1 93 237 LEU A CA 1
ATOM 1825 C C . LEU A 1 237 ? -10.242 -5.285 8.875 1 93 237 LEU A C 1
ATOM 1827 O O . LEU A 1 237 ? -9.758 -4.785 9.898 1 93 237 LEU A O 1
ATOM 1831 N N . GLY A 1 238 ? -10.07 -4.805 7.66 1 92.75 238 GLY A N 1
ATOM 1832 C CA . GLY A 1 238 ? -9.406 -3.52 7.508 1 92.75 238 GLY A CA 1
ATOM 1833 C C . GLY A 1 238 ? -10.078 -2.408 8.297 1 92.75 238 GLY A C 1
ATOM 1834 O O . GLY A 1 238 ? -9.398 -1.615 8.953 1 92.75 238 GLY A O 1
ATOM 1835 N N . TYR A 1 239 ? -11.352 -2.363 8.289 1 90.12 239 TYR A N 1
ATOM 1836 C CA . TYR A 1 239 ? -12.117 -1.354 9.016 1 90.12 239 TYR A CA 1
ATOM 1837 C C . TYR A 1 239 ? -11.953 -1.521 10.523 1 90.12 239 TYR A C 1
ATOM 1839 O O . TYR A 1 239 ? -11.734 -0.544 11.242 1 90.12 239 TYR A O 1
ATOM 1847 N N . VAL A 1 240 ? -12.086 -2.697 10.961 1 93.62 240 VAL A N 1
ATOM 1848 C CA . VAL A 1 240 ? -12.008 -2.998 12.391 1 93.62 240 VAL A CA 1
ATOM 1849 C C . VAL A 1 240 ? -10.617 -2.666 12.914 1 93.62 240 VAL A C 1
ATOM 1851 O O . VAL A 1 240 ? -10.477 -2.061 13.984 1 93.62 240 VAL A O 1
ATOM 1854 N N . LEU A 1 241 ? -9.57 -3.055 12.211 1 94.69 241 LEU A N 1
ATOM 1855 C CA . LEU A 1 241 ? -8.195 -2.785 12.633 1 94.69 241 LEU A CA 1
ATOM 1856 C C . LEU A 1 241 ? -7.945 -1.284 12.734 1 94.69 241 LEU A C 1
ATOM 1858 O O . LEU A 1 241 ? -7.359 -0.812 13.711 1 94.69 241 LEU A O 1
ATOM 1862 N N . ASN A 1 242 ? -8.398 -0.599 11.781 1 91.25 242 ASN A N 1
ATOM 1863 C CA . ASN A 1 242 ? -8.219 0.849 11.805 1 91.25 242 ASN A CA 1
ATOM 1864 C C . ASN A 1 242 ? -9.008 1.496 12.938 1 91.25 242 ASN A C 1
ATOM 1866 O O . ASN A 1 242 ? -8.516 2.42 13.586 1 91.25 242 ASN A O 1
ATOM 1870 N N . THR A 1 243 ? -10.234 1.09 13.188 1 91.81 243 THR A N 1
ATOM 1871 C CA . THR A 1 243 ? -11.055 1.619 14.273 1 91.81 243 THR A CA 1
ATOM 1872 C C . THR A 1 243 ? -10.43 1.31 15.625 1 91.81 243 THR A C 1
ATOM 1874 O O . THR A 1 243 ? -10.422 2.158 16.516 1 91.81 243 THR A O 1
ATOM 1877 N N . LEU A 1 244 ? -9.945 0.092 15.719 1 95.38 244 LEU A N 1
ATOM 1878 C CA . LEU A 1 244 ? -9.289 -0.295 16.969 1 95.38 244 LEU A CA 1
ATOM 1879 C C . LEU A 1 244 ? -8.078 0.59 17.234 1 95.38 244 LEU A C 1
ATOM 1881 O O . LEU A 1 244 ? -7.852 0.998 18.375 1 95.38 244 LEU A O 1
ATOM 1885 N N . LEU A 1 245 ? -7.301 0.847 16.219 1 95.38 245 LEU A N 1
ATOM 1886 C CA . LEU A 1 245 ? -6.137 1.712 16.391 1 95.38 245 LEU A CA 1
ATOM 1887 C C . LEU A 1 245 ? -6.566 3.115 16.812 1 95.38 245 LEU A C 1
ATOM 1889 O O . LEU A 1 245 ? -5.898 3.756 17.625 1 95.38 245 LEU A O 1
ATOM 1893 N N . LEU A 1 246 ? -7.633 3.588 16.312 1 92.75 246 LEU A N 1
ATOM 1894 C CA . LEU A 1 246 ? -8.148 4.902 16.672 1 92.75 246 LEU A CA 1
ATOM 1895 C C . LEU A 1 246 ? -8.523 4.945 18.156 1 92.75 246 LEU A C 1
ATOM 1897 O O . LEU A 1 246 ? -8.289 5.945 18.828 1 92.75 246 LEU A O 1
ATOM 1901 N N . VAL A 1 247 ? -9.125 3.914 18.609 1 93.88 247 VAL A N 1
ATOM 1902 C CA . VAL A 1 247 ? -9.508 3.824 20.016 1 93.88 247 VAL A CA 1
ATOM 1903 C C . VAL A 1 247 ? -8.266 3.867 20.891 1 93.88 247 VAL A C 1
ATOM 1905 O O . VAL A 1 247 ? -8.234 4.578 21.891 1 93.88 247 VAL A O 1
ATOM 1908 N N . VAL A 1 248 ? -7.238 3.139 20.469 1 94.88 248 VAL A N 1
ATOM 1909 C CA . VAL A 1 248 ? -5.988 3.123 21.219 1 94.88 248 VAL A CA 1
ATOM 1910 C C . VAL A 1 248 ? -5.348 4.508 21.188 1 94.88 248 VAL A C 1
ATOM 1912 O O . VAL A 1 248 ? -4.824 4.98 22.203 1 94.88 248 VAL A O 1
ATOM 1915 N N . GLU A 1 249 ? -5.367 5.09 20.062 1 93.75 249 GLU A N 1
ATOM 1916 C CA . GLU A 1 249 ? -4.812 6.434 19.906 1 93.75 249 GLU A CA 1
ATOM 1917 C C . GLU A 1 249 ? -5.508 7.43 20.828 1 93.75 249 GLU A C 1
ATOM 1919 O O . GLU A 1 249 ? -4.852 8.234 21.484 1 93.75 249 GLU A O 1
ATOM 1924 N N . ARG A 1 250 ? -6.82 7.457 20.906 1 92.19 250 ARG A N 1
ATOM 1925 C CA . ARG A 1 250 ? -7.598 8.375 21.734 1 92.19 250 ARG A CA 1
ATOM 1926 C C . ARG A 1 250 ? -7.25 8.195 23.203 1 92.19 250 ARG A C 1
ATOM 1928 O O . ARG A 1 250 ? -7.145 9.172 23.953 1 92.19 250 ARG A O 1
ATOM 1935 N N . ARG A 1 251 ? -7.082 7.023 23.578 1 91.75 251 ARG A N 1
ATOM 1936 C CA . ARG A 1 251 ? -6.73 6.746 24.969 1 91.75 251 ARG A CA 1
ATOM 1937 C C . ARG A 1 251 ? -5.316 7.219 25.281 1 91.75 251 ARG A C 1
ATOM 1939 O O . ARG A 1 251 ? -5.055 7.742 26.375 1 91.75 251 ARG A O 1
ATOM 1946 N N . ALA A 1 252 ? -4.445 7.008 24.328 1 90.12 252 ALA A N 1
ATOM 1947 C CA . ALA A 1 252 ? -3.047 7.387 24.516 1 90.12 252 ALA A CA 1
ATOM 1948 C C . ALA A 1 252 ? -2.885 8.906 24.516 1 90.12 252 ALA A C 1
ATOM 1950 O O . ALA A 1 252 ? -1.993 9.438 25.172 1 90.12 252 ALA A O 1
ATOM 1951 N N . LEU A 1 253 ? -3.775 9.586 23.797 1 87.06 253 LEU A N 1
ATOM 1952 C CA . LEU A 1 253 ? -3.637 11.031 23.656 1 87.06 253 LEU A CA 1
ATOM 1953 C C . LEU A 1 253 ? -4.617 11.773 24.547 1 87.06 253 LEU A C 1
ATOM 1955 O O . LEU A 1 253 ? -4.762 12.992 24.453 1 87.06 253 LEU A O 1
ATOM 1959 N N . SER A 1 254 ? -5.336 11.117 25.328 1 83.06 254 SER A N 1
ATOM 1960 C CA . SER A 1 254 ? -6.336 11.719 26.203 1 83.06 254 SER A CA 1
ATOM 1961 C C . SER A 1 254 ? -5.703 12.742 27.141 1 83.06 254 SER A C 1
ATOM 1963 O O . SER A 1 254 ? -6.387 13.625 27.656 1 83.06 254 SER A O 1
ATOM 1965 N N . TRP A 1 255 ? -4.441 12.656 27.375 1 73 255 TRP A N 1
ATOM 1966 C CA . TRP A 1 255 ? -3.76 13.586 28.266 1 73 255 TRP A CA 1
ATOM 1967 C C . TRP A 1 255 ? -3.465 14.906 27.562 1 73 255 TRP A C 1
ATOM 1969 O O . TRP A 1 255 ? -3.148 15.906 28.219 1 73 255 TRP A O 1
ATOM 1979 N N . GLN A 1 256 ? -3.465 14.93 26.141 1 68.56 256 GLN A N 1
ATOM 1980 C CA . GLN A 1 256 ? -3.162 16.141 25.391 1 68.56 256 GLN A CA 1
ATOM 1981 C C . GLN A 1 256 ? -4.414 16.984 25.188 1 68.56 256 GLN A C 1
ATOM 1983 O O . GLN A 1 256 ? -5.492 16.469 24.906 1 68.56 256 GLN A O 1
ATOM 1988 N N . PRO A 1 257 ? -4.621 18.188 25.703 1 56.75 257 PRO A N 1
ATOM 1989 C CA . PRO A 1 257 ? -5.793 19.047 25.484 1 56.75 257 PRO A CA 1
ATOM 1990 C C . PRO A 1 257 ? -6.18 19.156 24.016 1 56.75 257 PRO A C 1
ATOM 1992 O O . PRO A 1 257 ? -5.312 19.141 23.141 1 56.75 257 PRO A O 1
ATOM 1995 N N . SER A 1 258 ? -7.199 18.609 23.609 1 52.44 258 SER A N 1
ATOM 1996 C CA . SER A 1 258 ? -7.762 18.672 22.266 1 52.44 258 SER A CA 1
ATOM 1997 C C . SER A 1 258 ? -7.504 20.031 21.609 1 52.44 258 SER A C 1
ATOM 1999 O O . SER A 1 258 ? -7.887 21.062 22.156 1 52.44 258 SER A O 1
ATOM 2001 N N . GLN A 1 259 ? -6.43 20.312 21.062 1 46.22 259 GLN A N 1
ATOM 2002 C CA . GLN A 1 259 ? -6.254 21.609 20.422 1 46.22 259 GLN A CA 1
ATOM 2003 C C . GLN A 1 259 ? -7.504 22.016 19.656 1 46.22 259 GLN A C 1
ATOM 2005 O O . GLN A 1 259 ? -7.523 23.062 19 1 46.22 259 GLN A O 1
ATOM 2010 N N . ALA A 1 260 ? -8.547 21.391 19.422 1 46.16 260 ALA A N 1
ATOM 2011 C CA . ALA A 1 260 ? -9.75 21.812 18.719 1 46.16 260 ALA A CA 1
ATOM 2012 C C . ALA A 1 260 ? -10.453 22.953 19.438 1 46.16 260 ALA A C 1
ATOM 2014 O O . ALA A 1 260 ? -11.195 23.719 18.828 1 46.16 260 ALA A O 1
ATOM 2015 N N . HIS A 1 261 ? -10.43 23 20.734 1 40.69 261 HIS A N 1
ATOM 2016 C CA . HIS A 1 261 ? -11.391 23.906 21.375 1 40.69 261 HIS A CA 1
ATOM 2017 C C . HIS A 1 261 ? -10.922 25.344 21.297 1 40.69 261 HIS A C 1
ATOM 2019 O O . HIS A 1 261 ? -11.617 26.25 21.766 1 40.69 261 HIS A O 1
ATOM 2025 N N . GLN A 1 262 ? -9.633 25.641 21.047 1 40.53 262 GLN A N 1
ATOM 2026 C CA . GLN A 1 262 ? -9.383 27.062 21.266 1 40.53 262 GLN A CA 1
ATOM 2027 C C . GLN A 1 262 ? -9.992 27.906 20.141 1 40.53 262 GLN A C 1
ATOM 2029 O O . GLN A 1 262 ? -9.883 29.125 20.156 1 40.53 262 GLN A O 1
ATOM 2034 N N . VAL A 1 263 ? -10.461 27.406 19.047 1 41.59 263 VAL A N 1
ATOM 2035 C CA . VAL A 1 263 ? -10.969 28.406 18.109 1 41.59 263 VAL A CA 1
ATOM 2036 C C . VAL A 1 263 ? -12.289 28.969 18.609 1 41.59 263 VAL A C 1
ATOM 2038 O O . VAL A 1 263 ? -12.82 29.922 18.047 1 41.59 263 VAL A O 1
ATOM 2041 N N . VAL A 1 264 ? -13.047 28.219 19.438 1 38.56 264 VAL A N 1
ATOM 2042 C CA . VAL A 1 264 ? -14.391 28.766 19.547 1 38.56 264 VAL A CA 1
ATOM 2043 C C . VAL A 1 264 ? -14.398 29.891 20.594 1 38.56 264 VAL A C 1
ATOM 2045 O O . VAL A 1 264 ? -15.414 30.578 20.75 1 38.56 264 VAL A O 1
ATOM 2048 N N . GLY A 1 265 ? -13.492 29.844 21.609 1 34.22 265 GLY A N 1
ATOM 2049 C CA . GLY A 1 265 ? -13.875 30.781 22.656 1 34.22 265 GLY A CA 1
ATOM 2050 C C . GLY A 1 265 ? -13.516 32.219 22.344 1 34.22 265 GLY A C 1
ATOM 2051 O O . GLY A 1 265 ? -13.758 33.125 23.141 1 34.22 265 GLY A O 1
ATOM 2052 N N . GLY A 1 266 ? -12.492 32.5 21.438 1 28.44 266 GLY A N 1
ATOM 2053 C CA . GLY A 1 266 ? -12.406 33.938 21.312 1 28.44 266 GLY A CA 1
ATOM 2054 C C . GLY A 1 266 ? -13.406 34.5 20.328 1 28.44 266 GLY A C 1
ATOM 2055 O O . GLY A 1 266 ? -13.945 33.781 19.5 1 28.44 266 GLY A O 1
ATOM 2056 N N . MET B 1 1 ? 35.406 21.844 -2.41 1 39.91 1 MET B N 1
ATOM 2057 C CA . MET B 1 1 ? 35.781 20.922 -1.355 1 39.91 1 MET B CA 1
ATOM 2058 C C . MET B 1 1 ? 34.719 20.828 -0.286 1 39.91 1 MET B C 1
ATOM 2060 O O . MET B 1 1 ? 34.531 19.781 0.34 1 39.91 1 MET B O 1
ATOM 2064 N N . ILE B 1 2 ? 34.031 21.938 0.117 1 46.12 2 ILE B N 1
ATOM 2065 C CA . ILE B 1 2 ? 33.031 22.109 1.16 1 46.12 2 ILE B CA 1
ATOM 2066 C C . ILE B 1 2 ? 31.734 21.406 0.757 1 46.12 2 ILE B C 1
ATOM 2068 O O . ILE B 1 2 ? 31.094 20.734 1.579 1 46.12 2 ILE B O 1
ATOM 2072 N N . ARG B 1 3 ? 31.344 21.656 -0.484 1 50.56 3 ARG B N 1
ATOM 2073 C CA . ARG B 1 3 ? 30.078 21.172 -1.021 1 50.56 3 ARG B CA 1
ATOM 2074 C C . ARG B 1 3 ? 30.109 19.656 -1.184 1 50.56 3 ARG B C 1
ATOM 2076 O O . ARG B 1 3 ? 29.078 18.984 -1.069 1 50.56 3 ARG B O 1
ATOM 2083 N N . MET B 1 4 ? 31.25 19.203 -1.586 1 48.66 4 MET B N 1
ATOM 2084 C CA . MET B 1 4 ? 31.453 17.766 -1.746 1 48.66 4 MET B CA 1
ATOM 2085 C C . MET B 1 4 ? 31.391 17.047 -0.4 1 48.66 4 MET B C 1
ATOM 2087 O O . MET B 1 4 ? 31.109 15.844 -0.343 1 48.66 4 MET B O 1
ATOM 2091 N N . ARG B 1 5 ? 31.844 17.656 0.608 1 54.5 5 ARG B N 1
ATOM 2092 C CA . ARG B 1 5 ? 31.812 17.156 1.977 1 54.5 5 ARG B CA 1
ATOM 2093 C C . ARG B 1 5 ? 30.375 16.906 2.434 1 54.5 5 ARG B C 1
ATOM 2095 O O . ARG B 1 5 ? 30.094 15.906 3.1 1 54.5 5 ARG B O 1
ATOM 2102 N N . GLY B 1 6 ? 29.578 17.812 1.827 1 62.06 6 GLY B N 1
ATOM 2103 C CA . GLY B 1 6 ? 28.172 17.719 2.17 1 62.06 6 GLY B CA 1
ATOM 2104 C C . GLY B 1 6 ? 27.469 16.547 1.519 1 62.06 6 GLY B C 1
ATOM 2105 O O . GLY B 1 6 ? 26.734 15.805 2.18 1 62.06 6 GLY B O 1
ATOM 2106 N N . PHE B 1 7 ? 27.938 16.375 0.26 1 64.56 7 PHE B N 1
ATOM 2107 C CA . PHE B 1 7 ? 27.344 15.266 -0.486 1 64.56 7 PHE B CA 1
ATOM 2108 C C . PHE B 1 7 ? 27.875 13.93 0.026 1 64.56 7 PHE B C 1
ATOM 2110 O O . PHE B 1 7 ? 27.094 13 0.248 1 64.56 7 PHE B O 1
ATOM 2117 N N . LEU B 1 8 ? 29.188 13.867 0.13 1 65.56 8 LEU B N 1
ATOM 2118 C CA . LEU B 1 8 ? 29.797 12.625 0.601 1 65.56 8 LEU B CA 1
ATOM 2119 C C . LEU B 1 8 ? 29.359 12.305 2.023 1 65.56 8 LEU B C 1
ATOM 2121 O O . LEU B 1 8 ? 29.125 11.141 2.363 1 65.56 8 LEU B O 1
ATOM 2125 N N . GLN B 1 9 ? 29.25 13.305 2.744 1 68.38 9 GLN B N 1
ATOM 2126 C CA . GLN B 1 9 ? 28.766 13.102 4.105 1 68.38 9 GLN B CA 1
ATOM 2127 C C . GLN B 1 9 ? 27.328 12.609 4.109 1 68.38 9 GLN B C 1
ATOM 2129 O O . GLN B 1 9 ? 26.953 11.734 4.898 1 68.38 9 GLN B O 1
ATOM 2134 N N . ARG B 1 10 ? 26.672 13.172 3.135 1 71.62 10 ARG B N 1
ATOM 2135 C CA . ARG B 1 10 ? 25.25 12.82 3.061 1 71.62 10 ARG B CA 1
ATOM 2136 C C . ARG B 1 10 ? 25.062 11.391 2.562 1 71.62 10 ARG B C 1
ATOM 2138 O O . ARG B 1 10 ? 24.172 10.68 3.023 1 71.62 10 ARG B O 1
ATOM 2145 N N . TRP B 1 11 ? 26.109 10.914 1.733 1 80.31 11 TRP B N 1
ATOM 2146 C CA . TRP B 1 11 ? 25.938 9.602 1.109 1 80.31 11 TRP B CA 1
ATOM 2147 C C . TRP B 1 11 ? 26.875 8.57 1.735 1 80.31 11 TRP B C 1
ATOM 2149 O O . TRP B 1 11 ? 26.891 7.414 1.314 1 80.31 11 TRP B O 1
ATOM 2159 N N . ALA B 1 12 ? 27.594 8.938 2.67 1 82.69 12 ALA B N 1
ATOM 2160 C CA . ALA B 1 12 ? 28.594 8.07 3.295 1 82.69 12 ALA B CA 1
ATOM 2161 C C . ALA B 1 12 ? 27.953 6.809 3.852 1 82.69 12 ALA B C 1
ATOM 2163 O O . ALA B 1 12 ? 28.453 5.699 3.625 1 82.69 12 ALA B O 1
ATOM 2164 N N . VAL B 1 13 ? 26.875 7.004 4.559 1 80.12 13 VAL B N 1
ATOM 2165 C CA . VAL B 1 13 ? 26.203 5.855 5.168 1 80.12 13 VAL B CA 1
ATOM 2166 C C . VAL B 1 13 ? 25.703 4.914 4.074 1 80.12 13 VAL B C 1
ATOM 2168 O O . VAL B 1 13 ? 25.812 3.691 4.203 1 80.12 13 VAL B O 1
ATOM 2171 N N . PHE B 1 14 ? 25.219 5.496 3.053 1 83 14 PHE B N 1
ATOM 2172 C CA . PHE B 1 14 ? 24.734 4.688 1.944 1 83 14 PHE B CA 1
ATOM 2173 C C . PHE B 1 14 ? 25.859 3.895 1.307 1 83 14 PHE B C 1
ATOM 2175 O O . PHE B 1 14 ? 25.719 2.697 1.049 1 83 14 PHE B O 1
ATOM 2182 N N . ILE B 1 15 ? 26.969 4.566 1.101 1 86.75 15 ILE B N 1
ATOM 2183 C CA . ILE B 1 15 ? 28.125 3.936 0.494 1 86.75 15 ILE B CA 1
ATOM 2184 C C . ILE B 1 15 ? 28.672 2.855 1.426 1 86.75 15 ILE B C 1
ATOM 2186 O O . ILE B 1 15 ? 29.031 1.761 0.979 1 86.75 15 ILE B O 1
ATOM 2190 N N . ILE B 1 16 ? 28.703 3.162 2.693 1 87.94 16 ILE B N 1
ATOM 2191 C CA . ILE B 1 16 ? 29.188 2.191 3.674 1 87.94 16 ILE B CA 1
ATOM 2192 C C . ILE B 1 16 ? 28.266 0.972 3.682 1 87.94 16 ILE B C 1
ATOM 2194 O O . ILE B 1 16 ? 28.734 -0.166 3.748 1 87.94 16 ILE B O 1
ATOM 2198 N N . ALA B 1 17 ? 26.984 1.234 3.611 1 85.94 17 ALA B N 1
ATOM 2199 C CA . ALA B 1 17 ? 26.031 0.136 3.598 1 85.94 17 ALA B CA 1
ATOM 2200 C C . ALA B 1 17 ? 26.25 -0.77 2.389 1 85.94 17 ALA B C 1
ATOM 2202 O O . ALA B 1 17 ? 26.203 -1.996 2.508 1 85.94 17 ALA B O 1
ATOM 2203 N N . ILE B 1 18 ? 26.547 -0.193 1.282 1 89 18 ILE B N 1
ATOM 2204 C CA . ILE B 1 18 ? 26.766 -0.952 0.056 1 89 18 ILE B CA 1
ATOM 2205 C C . ILE B 1 18 ? 28.078 -1.737 0.164 1 89 18 ILE B C 1
ATOM 2207 O O . ILE B 1 18 ? 28.141 -2.896 -0.251 1 89 18 ILE B O 1
ATOM 2211 N N . VAL B 1 19 ? 29.078 -1.069 0.697 1 92.19 19 VAL B N 1
ATOM 2212 C CA . VAL B 1 19 ? 30.375 -1.713 0.848 1 92.19 19 VAL B CA 1
ATOM 2213 C C . VAL B 1 19 ? 30.266 -2.879 1.828 1 92.19 19 VAL B C 1
ATOM 2215 O O . VAL B 1 19 ? 30.812 -3.955 1.588 1 92.19 19 VAL B O 1
ATOM 2218 N N . VAL B 1 20 ? 29.578 -2.645 2.906 1 91.19 20 VAL B N 1
ATOM 2219 C CA . VAL B 1 20 ? 29.391 -3.709 3.885 1 91.19 20 VAL B CA 1
ATOM 2220 C C . VAL B 1 20 ? 28.594 -4.852 3.252 1 91.19 20 VAL B C 1
ATOM 2222 O O . VAL B 1 20 ? 28.922 -6.027 3.463 1 91.19 20 VAL B O 1
ATOM 2225 N N . TRP B 1 21 ? 27.578 -4.516 2.506 1 89.5 21 TRP B N 1
ATOM 2226 C CA . TRP B 1 21 ? 26.812 -5.508 1.76 1 89.5 21 TRP B CA 1
ATOM 2227 C C . TRP B 1 21 ? 27.719 -6.312 0.834 1 89.5 21 TRP B C 1
ATOM 2229 O O . TRP B 1 21 ? 27.672 -7.543 0.823 1 89.5 21 TRP B O 1
ATOM 2239 N N . GLU B 1 22 ? 28.531 -5.621 0.144 1 93.38 22 GLU B N 1
ATOM 2240 C CA . GLU B 1 22 ? 29.469 -6.266 -0.778 1 93.38 22 GLU B CA 1
ATOM 2241 C C . GLU B 1 22 ? 30.391 -7.238 -0.045 1 93.38 22 GLU B C 1
ATOM 2243 O O . GLU B 1 22 ? 30.516 -8.391 -0.449 1 93.38 22 GLU B O 1
ATOM 2248 N N . LEU B 1 23 ? 30.922 -6.773 1.03 1 93.81 23 LEU B N 1
ATOM 2249 C CA . LEU B 1 23 ? 31.891 -7.57 1.772 1 93.81 23 LEU B CA 1
ATOM 2250 C C . LEU B 1 23 ? 31.219 -8.773 2.432 1 93.81 23 LEU B C 1
ATOM 2252 O O . LEU B 1 23 ? 31.719 -9.891 2.357 1 93.81 23 LEU B O 1
ATOM 2256 N N . LEU B 1 24 ? 30.062 -8.555 2.998 1 91.69 24 LEU B N 1
ATOM 2257 C CA . LEU B 1 24 ? 29.375 -9.625 3.713 1 91.69 24 LEU B CA 1
ATOM 2258 C C . LEU B 1 24 ? 28.922 -10.719 2.75 1 91.69 24 LEU B C 1
ATOM 2260 O O . LEU B 1 24 ? 29.016 -11.906 3.059 1 91.69 24 LEU B O 1
ATOM 2264 N N . THR B 1 25 ? 28.438 -10.297 1.635 1 90.94 25 THR B N 1
ATOM 2265 C CA . THR B 1 25 ? 27.906 -11.273 0.699 1 90.94 25 THR B CA 1
ATOM 2266 C C . THR B 1 25 ? 29.031 -12.023 -0.009 1 90.94 25 THR B C 1
ATOM 2268 O O . THR B 1 25 ? 28.875 -13.195 -0.353 1 90.94 25 THR B O 1
ATOM 2271 N N . ARG B 1 26 ? 30.172 -11.391 -0.186 1 91.94 26 ARG B N 1
ATOM 2272 C CA . ARG B 1 26 ? 31.312 -12.078 -0.782 1 91.94 26 ARG B CA 1
ATOM 2273 C C . ARG B 1 26 ? 31.891 -13.117 0.179 1 91.94 26 ARG B C 1
ATOM 2275 O O . ARG B 1 26 ? 32.344 -14.18 -0.247 1 91.94 26 ARG B O 1
ATOM 2282 N N . VAL B 1 27 ? 31.828 -12.734 1.424 1 92.75 27 VAL B N 1
ATOM 2283 C CA . VAL B 1 27 ? 32.344 -13.664 2.432 1 92.75 27 VAL B CA 1
ATOM 2284 C C . VAL B 1 27 ? 31.359 -14.82 2.605 1 92.75 27 VAL B C 1
ATOM 2286 O O . VAL B 1 27 ? 31.766 -15.977 2.699 1 92.75 27 VAL B O 1
ATOM 2289 N N . ALA B 1 28 ? 30.141 -14.469 2.613 1 90.19 28 ALA B N 1
ATOM 2290 C CA . ALA B 1 28 ? 29.109 -15.484 2.846 1 90.19 28 ALA B CA 1
ATOM 2291 C C . ALA B 1 28 ? 28.922 -16.375 1.619 1 90.19 28 ALA B C 1
ATOM 2293 O O . ALA B 1 28 ? 28.5 -17.531 1.736 1 90.19 28 ALA B O 1
ATOM 2294 N N . GLN B 1 29 ? 29.234 -15.891 0.412 1 88.12 29 GLN B N 1
ATOM 2295 C CA . GLN B 1 29 ? 29.078 -16.594 -0.858 1 88.12 29 GLN B CA 1
ATOM 2296 C C . GLN B 1 29 ? 27.688 -17.188 -0.998 1 88.12 29 GLN B C 1
ATOM 2298 O O . GLN B 1 29 ? 27.531 -18.344 -1.357 1 88.12 29 GLN B O 1
ATOM 2303 N N . SER B 1 30 ? 26.812 -16.438 -0.553 1 84.25 30 SER B N 1
ATOM 2304 C CA . SER B 1 30 ? 25.422 -16.906 -0.643 1 84.25 30 SER B CA 1
ATOM 2305 C C . SER B 1 30 ? 24.844 -16.641 -2.029 1 84.25 30 SER B C 1
ATOM 2307 O O . SER B 1 30 ? 25.031 -15.57 -2.598 1 84.25 30 SER B O 1
ATOM 2309 N N . ALA B 1 31 ? 24.188 -17.672 -2.551 1 85 31 ALA B N 1
ATOM 2310 C CA . ALA B 1 31 ? 23.531 -17.547 -3.852 1 85 31 ALA B CA 1
ATOM 2311 C C . ALA B 1 31 ? 22.281 -16.672 -3.752 1 85 31 ALA B C 1
ATOM 2313 O O . ALA B 1 31 ? 21.906 -16 -4.719 1 85 31 ALA B O 1
ATOM 2314 N N . PHE B 1 32 ? 21.688 -16.625 -2.586 1 86.38 32 PHE B N 1
ATOM 2315 C CA . PHE B 1 32 ? 20.406 -15.961 -2.391 1 86.38 32 PHE B CA 1
ATOM 2316 C C . PHE B 1 32 ? 20.594 -14.461 -2.207 1 86.38 32 PHE B C 1
ATOM 2318 O O . PHE B 1 32 ? 19.672 -13.68 -2.432 1 86.38 32 PHE B O 1
ATOM 2325 N N . PHE B 1 33 ? 21.828 -14.062 -1.777 1 87.56 33 PHE B N 1
ATOM 2326 C CA . PHE B 1 33 ? 22.125 -12.656 -1.532 1 87.56 33 PHE B CA 1
ATOM 2327 C C . PHE B 1 33 ? 23.422 -12.242 -2.23 1 87.56 33 PHE B C 1
ATOM 2329 O O . PHE B 1 33 ? 24.453 -12.039 -1.577 1 87.56 33 PHE B O 1
ATOM 2336 N N . PRO B 1 34 ? 23.281 -12 -3.469 1 92.19 34 PRO B N 1
ATOM 2337 C CA . PRO B 1 34 ? 24.484 -11.703 -4.25 1 92.19 34 PRO B CA 1
ATOM 2338 C C . PRO B 1 34 ? 25.078 -10.328 -3.918 1 92.19 34 PRO B C 1
ATOM 2340 O O . PRO B 1 34 ? 24.359 -9.445 -3.432 1 92.19 34 PRO B O 1
ATOM 2343 N N . PRO B 1 35 ? 26.328 -10.25 -4.137 1 94.38 35 PRO B N 1
ATOM 2344 C CA . PRO B 1 35 ? 26.953 -8.945 -3.943 1 94.38 35 PRO B CA 1
ATOM 2345 C C . PRO B 1 35 ? 26.422 -7.891 -4.914 1 94.38 35 PRO B C 1
ATOM 2347 O O . PRO B 1 35 ? 26.094 -8.211 -6.059 1 94.38 35 PRO B O 1
ATOM 2350 N N . PRO B 1 36 ? 26.438 -6.68 -4.445 1 94.5 36 PRO B N 1
ATOM 2351 C CA . PRO B 1 36 ? 25.938 -5.582 -5.281 1 94.5 36 PRO B CA 1
ATOM 2352 C C . PRO B 1 36 ? 26.641 -5.504 -6.633 1 94.5 36 PRO B C 1
ATOM 2354 O O . PRO B 1 36 ? 26.016 -5.176 -7.645 1 94.5 36 PRO B O 1
ATOM 2357 N N . THR B 1 37 ? 27.891 -5.824 -6.699 1 94.62 37 THR B N 1
ATOM 2358 C CA . THR B 1 37 ? 28.625 -5.766 -7.961 1 94.62 37 THR B CA 1
ATOM 2359 C C . THR B 1 37 ? 28.062 -6.781 -8.953 1 94.62 37 THR B C 1
ATOM 2361 O O . THR B 1 37 ? 27.984 -6.504 -10.156 1 94.62 37 THR B O 1
ATOM 2364 N N . GLN B 1 38 ? 27.688 -7.934 -8.438 1 95 38 GLN B N 1
ATOM 2365 C CA . GLN B 1 38 ? 27.094 -8.945 -9.297 1 95 38 GLN B CA 1
ATOM 2366 C C . GLN B 1 38 ? 25.688 -8.523 -9.758 1 95 38 GLN B C 1
ATOM 2368 O O . GLN B 1 38 ? 25.297 -8.812 -10.891 1 95 38 GLN B O 1
ATOM 2373 N N . ILE B 1 39 ? 24.969 -7.926 -8.906 1 94.94 39 ILE B N 1
ATOM 2374 C CA . ILE B 1 39 ? 23.625 -7.438 -9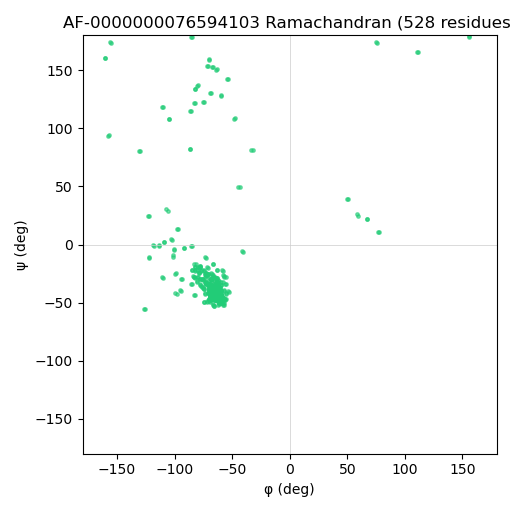.242 1 94.94 39 ILE B CA 1
ATOM 2375 C C . ILE B 1 39 ? 23.719 -6.414 -10.375 1 94.94 39 ILE B C 1
ATOM 2377 O O . ILE B 1 39 ? 23 -6.504 -11.367 1 94.94 39 ILE B O 1
ATOM 2381 N N . VAL B 1 40 ? 24.688 -5.504 -10.25 1 94.75 40 VAL B N 1
ATOM 2382 C CA . VAL B 1 40 ? 24.844 -4.441 -11.234 1 94.75 40 VAL B CA 1
ATOM 2383 C C . VAL B 1 40 ? 25.344 -5.035 -12.555 1 94.75 40 VAL B C 1
ATOM 2385 O O . VAL B 1 40 ? 24.875 -4.648 -13.625 1 94.75 40 VAL B O 1
ATOM 2388 N N . GLY B 1 41 ? 26.266 -5.938 -12.453 1 94.44 41 GLY B N 1
ATOM 2389 C CA . GLY B 1 41 ? 26.75 -6.598 -13.656 1 94.44 41 GLY B CA 1
ATOM 2390 C C . GLY B 1 41 ? 25.656 -7.324 -14.422 1 94.44 41 GLY B C 1
ATOM 2391 O O . GLY B 1 41 ? 25.547 -7.191 -15.641 1 94.44 41 GLY B O 1
ATOM 2392 N N . THR B 1 42 ? 24.859 -8.039 -13.672 1 94.62 42 THR B N 1
ATOM 2393 C CA . THR B 1 42 ? 23.766 -8.773 -14.273 1 94.62 42 THR B CA 1
ATOM 2394 C C . THR B 1 42 ? 22.734 -7.82 -14.867 1 94.62 42 THR B C 1
ATOM 2396 O O . THR B 1 42 ? 22.188 -8.078 -15.945 1 94.62 42 THR B O 1
ATOM 2399 N N . ALA B 1 43 ? 22.469 -6.762 -14.203 1 93.75 43 ALA B N 1
ATOM 2400 C CA . ALA B 1 43 ? 21.531 -5.758 -14.703 1 93.75 43 ALA B CA 1
ATOM 2401 C C . ALA B 1 43 ? 22.016 -5.176 -16.031 1 93.75 43 ALA B C 1
ATOM 2403 O O . ALA B 1 43 ? 21.234 -5.035 -16.969 1 93.75 43 ALA B O 1
ATOM 2404 N N . VAL B 1 44 ? 23.281 -4.859 -16.078 1 91.62 44 VAL B N 1
ATOM 2405 C CA . VAL B 1 44 ? 23.859 -4.273 -17.281 1 91.62 44 VAL B CA 1
ATOM 2406 C C . VAL B 1 44 ? 23.781 -5.273 -18.422 1 91.62 44 VAL B C 1
ATOM 2408 O O . VAL B 1 44 ? 23.422 -4.914 -19.547 1 91.62 44 VAL B O 1
ATOM 2411 N N . GLU B 1 45 ? 24.031 -6.445 -18.156 1 90.38 45 GLU B N 1
ATOM 2412 C CA . GLU B 1 45 ? 24.016 -7.492 -19.188 1 90.38 45 GLU B CA 1
ATOM 2413 C C . GLU B 1 45 ? 22.594 -7.754 -19.672 1 90.38 45 GLU B C 1
ATOM 2415 O O . GLU B 1 45 ? 22.359 -7.855 -20.875 1 90.38 45 GLU B O 1
ATOM 2420 N N . LYS B 1 46 ? 21.672 -7.781 -18.781 1 89.5 46 LYS B N 1
ATOM 2421 C CA . LYS B 1 46 ? 20.312 -8.188 -19.125 1 89.5 46 LYS B CA 1
ATOM 2422 C C . LYS B 1 46 ? 19.531 -7.016 -19.703 1 89.5 46 LYS B C 1
ATOM 2424 O O . LYS B 1 46 ? 18.656 -7.203 -20.547 1 89.5 46 LYS B O 1
ATOM 2429 N N . TRP B 1 47 ? 19.875 -5.832 -19.328 1 89.62 47 TRP B N 1
ATOM 2430 C CA . TRP B 1 47 ? 19.031 -4.707 -19.703 1 89.62 47 TRP B CA 1
ATOM 2431 C C . TRP B 1 47 ? 19.719 -3.828 -20.734 1 89.62 47 TRP B C 1
ATOM 2433 O O . TRP B 1 47 ? 19.062 -3.211 -21.578 1 89.62 47 TRP B O 1
ATOM 2443 N N . PHE B 1 48 ? 21.125 -3.779 -20.719 1 86.06 48 PHE B N 1
ATOM 2444 C CA . PHE B 1 48 ? 21.797 -2.771 -21.531 1 86.06 48 PHE B CA 1
ATOM 2445 C C . PHE B 1 48 ? 22.766 -3.424 -22.516 1 86.06 48 PHE B C 1
ATOM 2447 O O . PHE B 1 48 ? 23.75 -2.816 -22.906 1 86.06 48 PHE B O 1
ATOM 2454 N N . SER B 1 49 ? 22.516 -4.625 -22.828 1 83.56 49 SER B N 1
ATOM 2455 C CA . SER B 1 49 ? 23.359 -5.273 -23.828 1 83.56 49 SER B CA 1
ATOM 2456 C C . SER B 1 49 ? 22.719 -5.234 -25.219 1 83.56 49 SER B C 1
ATOM 2458 O O . SER B 1 49 ? 23.125 -5.977 -26.109 1 83.56 49 SER B O 1
ATOM 2460 N N . GLY B 1 50 ? 21.719 -4.402 -25.281 1 76.94 50 GLY B N 1
ATOM 2461 C CA . GLY B 1 50 ? 21.062 -4.277 -26.562 1 76.94 50 GLY B CA 1
ATOM 2462 C C . GLY B 1 50 ? 21.734 -3.289 -27.5 1 76.94 50 GLY B C 1
ATOM 2463 O O . GLY B 1 50 ? 22.844 -2.836 -27.219 1 76.94 50 GLY B O 1
ATOM 2464 N N . PRO B 1 51 ? 21.188 -3.191 -28.641 1 79 51 PRO B N 1
ATOM 2465 C CA . PRO B 1 51 ? 21.781 -2.299 -29.641 1 79 51 PRO B CA 1
ATOM 2466 C C . PRO B 1 51 ? 21.688 -0.828 -29.25 1 79 51 PRO B C 1
ATOM 2468 O O . PRO B 1 51 ? 20.875 -0.459 -28.406 1 79 51 PRO B O 1
ATOM 2471 N N . ALA B 1 52 ? 22.562 -0.02 -29.688 1 78.75 52 ALA B N 1
ATOM 2472 C CA . ALA B 1 52 ? 22.641 1.407 -29.391 1 78.75 52 ALA B CA 1
ATOM 2473 C C . ALA B 1 52 ? 21.359 2.121 -29.781 1 78.75 52 ALA B C 1
ATOM 2475 O O . ALA B 1 52 ? 20.969 3.105 -29.156 1 78.75 52 ALA B O 1
ATOM 2476 N N . SER B 1 53 ? 20.641 1.573 -30.766 1 74.44 53 SER B N 1
ATOM 2477 C CA . SER B 1 53 ? 19.438 2.201 -31.281 1 74.44 53 SER B CA 1
ATOM 2478 C C . SER B 1 53 ? 18.328 2.223 -30.219 1 74.44 53 SER B C 1
ATOM 2480 O O . SER B 1 53 ? 17.438 3.076 -30.266 1 74.44 53 SER B O 1
ATOM 2482 N N . SER B 1 54 ? 18.391 1.276 -29.328 1 71.94 54 SER B N 1
ATOM 2483 C CA . SER B 1 54 ? 17.375 1.195 -28.281 1 71.94 54 SER B CA 1
ATOM 2484 C C . SER B 1 54 ? 17.922 1.656 -26.938 1 71.94 54 SER B C 1
ATOM 2486 O O . SER B 1 54 ? 17.547 1.125 -25.891 1 71.94 54 SER B O 1
ATOM 2488 N N . LEU B 1 55 ? 18.906 2.578 -26.953 1 72.38 55 LEU B N 1
ATOM 2489 C CA . LEU B 1 55 ? 19.562 3.082 -25.75 1 72.38 55 LEU B CA 1
ATOM 2490 C C . LEU B 1 55 ? 20.203 1.947 -24.969 1 72.38 55 LEU B C 1
ATOM 2492 O O . LEU B 1 55 ? 20.188 1.941 -23.734 1 72.38 55 LEU B O 1
ATOM 2496 N N . PHE B 1 56 ? 20.531 0.898 -25.75 1 77.62 56 PHE B N 1
ATOM 2497 C CA . PHE B 1 56 ? 21.266 -0.257 -25.234 1 77.62 56 PHE B CA 1
ATOM 2498 C C . PHE B 1 56 ? 20.344 -1.164 -24.422 1 77.62 56 PHE B C 1
ATOM 2500 O O . PHE B 1 56 ? 20.812 -2.125 -23.797 1 77.62 56 PHE B O 1
ATOM 2507 N N . LEU B 1 57 ? 19.094 -0.839 -24.547 1 81.38 57 LEU B N 1
ATOM 2508 C CA . LEU B 1 57 ? 18.141 -1.712 -23.859 1 81.38 57 LEU B CA 1
ATOM 2509 C C . LEU B 1 57 ? 17.875 -2.965 -24.688 1 81.38 57 LEU B C 1
ATOM 2511 O O . LEU B 1 57 ? 17.734 -2.891 -25.906 1 81.38 57 LEU B O 1
ATOM 2515 N N . THR B 1 58 ? 17.859 -4.062 -24 1 87.5 58 THR B N 1
ATOM 2516 C CA . THR B 1 58 ? 17.406 -5.285 -24.672 1 87.5 58 THR B CA 1
ATOM 2517 C C . THR B 1 58 ? 15.914 -5.227 -24.953 1 87.5 58 THR B C 1
ATOM 2519 O O . THR B 1 58 ? 15.188 -4.445 -24.328 1 87.5 58 THR B O 1
ATOM 2522 N N . ASP B 1 59 ? 15.445 -6.023 -25.891 1 85.19 59 ASP B N 1
ATOM 2523 C CA . ASP B 1 59 ? 14.039 -6.074 -26.25 1 85.19 59 ASP B CA 1
ATOM 2524 C C . ASP B 1 59 ? 13.18 -6.516 -25.062 1 85.19 59 ASP B C 1
ATOM 2526 O O . ASP B 1 59 ? 12.086 -5.988 -24.844 1 85.19 59 ASP B O 1
ATOM 2530 N N . GLU B 1 60 ? 13.688 -7.438 -24.359 1 85.56 60 GLU B N 1
ATOM 2531 C CA . GLU B 1 60 ? 12.977 -7.957 -23.203 1 85.56 60 GLU B CA 1
ATOM 2532 C C . GLU B 1 60 ? 12.844 -6.895 -22.109 1 85.56 60 GLU B C 1
ATOM 2534 O O . GLU B 1 60 ? 11.766 -6.727 -21.531 1 85.56 60 GLU B O 1
ATOM 2539 N N . ALA B 1 61 ? 13.906 -6.207 -21.953 1 87.12 61 ALA B N 1
ATOM 2540 C CA . ALA B 1 61 ? 13.898 -5.148 -20.938 1 87.12 61 ALA B CA 1
ATOM 2541 C C . ALA B 1 61 ? 12.953 -4.02 -21.344 1 87.12 61 ALA B C 1
ATOM 2543 O O . ALA B 1 61 ? 12.18 -3.531 -20.516 1 87.12 61 ALA B O 1
ATOM 2544 N N . PHE B 1 62 ? 13.023 -3.678 -22.531 1 87.94 62 PHE B N 1
ATOM 2545 C CA . PHE B 1 62 ? 12.18 -2.604 -23.047 1 87.94 62 PHE B CA 1
ATOM 2546 C C . PHE B 1 62 ? 10.703 -2.986 -22.953 1 87.94 62 PHE B C 1
ATOM 2548 O O . PHE B 1 62 ? 9.883 -2.197 -22.484 1 87.94 62 PHE B O 1
ATOM 2555 N N . SER B 1 63 ? 10.406 -4.141 -23.391 1 90.31 63 SER B N 1
ATOM 2556 C CA . SER B 1 63 ? 9.023 -4.609 -23.375 1 90.31 63 SER B CA 1
ATOM 2557 C C . SER B 1 63 ? 8.477 -4.699 -21.953 1 90.31 63 SER B C 1
ATOM 2559 O O . SER B 1 63 ? 7.355 -4.266 -21.688 1 90.31 63 SER B O 1
ATOM 2561 N N . ASP B 1 64 ? 9.234 -5.195 -21.047 1 93.75 64 ASP B N 1
ATOM 2562 C CA . ASP B 1 64 ? 8.797 -5.359 -19.656 1 93.75 64 ASP B CA 1
ATOM 2563 C C . ASP B 1 64 ? 8.664 -4.004 -18.969 1 93.75 64 ASP B C 1
ATOM 2565 O O . ASP B 1 64 ? 7.695 -3.768 -18.234 1 93.75 64 ASP B O 1
ATOM 2569 N N . MET B 1 65 ? 9.633 -3.176 -19.25 1 93 65 MET B N 1
ATOM 2570 C CA . MET B 1 65 ? 9.594 -1.852 -18.625 1 93 65 MET B CA 1
ATOM 2571 C C . MET B 1 65 ? 8.422 -1.038 -19.156 1 93 65 MET B C 1
ATOM 2573 O O . MET B 1 65 ? 7.727 -0.362 -18.391 1 93 65 MET B O 1
ATOM 2577 N N . LEU B 1 66 ? 8.211 -1.11 -20.406 1 93.44 66 LEU B N 1
ATOM 2578 C CA . LEU B 1 66 ? 7.109 -0.38 -21.031 1 93.44 66 LEU B CA 1
ATOM 2579 C C . LEU B 1 66 ? 5.766 -0.911 -20.547 1 93.44 66 LEU B C 1
ATOM 2581 O O . LEU B 1 66 ? 4.824 -0.14 -20.344 1 93.44 66 LEU B O 1
ATOM 2585 N N . ALA B 1 67 ? 5.688 -2.195 -20.4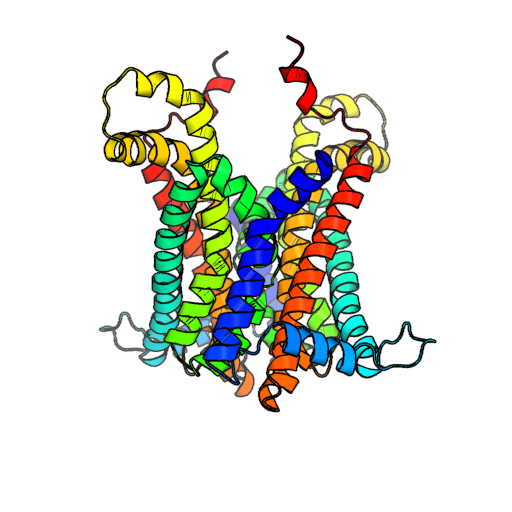22 1 96.06 67 ALA B N 1
ATOM 2586 C CA . ALA B 1 67 ? 4.453 -2.809 -19.938 1 96.06 67 ALA B CA 1
ATOM 2587 C C . ALA B 1 67 ? 4.113 -2.314 -18.531 1 96.06 67 ALA B C 1
ATOM 2589 O O . ALA B 1 67 ? 2.99 -1.88 -18.281 1 96.06 67 ALA B O 1
ATOM 2590 N N . SER B 1 68 ? 5.07 -2.361 -17.625 1 97.44 68 SER B N 1
ATOM 2591 C CA . SER B 1 68 ? 4.863 -1.933 -16.25 1 97.44 68 SER B CA 1
ATOM 2592 C C . SER B 1 68 ? 4.598 -0.433 -16.172 1 97.44 68 SER B C 1
ATOM 2594 O O . SER B 1 68 ? 3.641 0 -15.523 1 97.44 68 SER B O 1
ATOM 2596 N N . LEU B 1 69 ? 5.406 0.349 -16.875 1 97.19 69 LEU B N 1
ATOM 2597 C CA . LEU B 1 69 ? 5.25 1.8 -16.859 1 97.19 69 LEU B CA 1
ATOM 2598 C C . LEU B 1 69 ? 3.938 2.215 -17.516 1 97.19 69 LEU B C 1
ATOM 2600 O O . LEU B 1 69 ? 3.287 3.16 -17.062 1 97.19 69 LEU B O 1
ATOM 2604 N N . GLY B 1 70 ? 3.629 1.58 -18.562 1 97.56 70 GLY B N 1
ATOM 2605 C CA . GLY B 1 70 ? 2.363 1.852 -19.234 1 97.56 70 GLY B CA 1
ATOM 2606 C C . GLY B 1 70 ? 1.158 1.589 -18.344 1 97.56 70 GLY B C 1
ATOM 2607 O O . GLY B 1 70 ? 0.218 2.385 -18.312 1 97.56 70 GLY B O 1
ATOM 2608 N N . ARG B 1 71 ? 1.151 0.515 -17.656 1 97.81 71 ARG B N 1
ATOM 2609 C CA . ARG B 1 71 ? 0.058 0.153 -16.75 1 97.81 71 ARG B CA 1
ATOM 2610 C C . ARG B 1 71 ? -0.104 1.184 -15.641 1 97.81 71 ARG B C 1
ATOM 2612 O O . ARG B 1 71 ? -1.223 1.596 -15.328 1 97.81 71 ARG B O 1
ATOM 2619 N N . ILE B 1 72 ? 1.009 1.586 -15.055 1 98 72 ILE B N 1
ATOM 2620 C CA . ILE B 1 72 ? 0.946 2.582 -13.992 1 98 72 ILE B CA 1
ATOM 2621 C C . ILE B 1 72 ? 0.422 3.902 -14.555 1 98 72 ILE B C 1
ATOM 2623 O O . ILE B 1 72 ? -0.458 4.531 -13.961 1 98 72 ILE B O 1
ATOM 2627 N N . ALA B 1 73 ? 1.019 4.309 -15.695 1 98.19 73 ALA B N 1
ATOM 2628 C CA . ALA B 1 73 ? 0.657 5.598 -16.281 1 98.19 73 ALA B CA 1
ATOM 2629 C C . ALA B 1 73 ? -0.822 5.633 -16.656 1 98.19 73 ALA B C 1
ATOM 2631 O O . ALA B 1 73 ? -1.549 6.543 -16.25 1 98.19 73 ALA B O 1
ATOM 2632 N N . VAL B 1 74 ? -1.284 4.625 -17.344 1 98.5 74 VAL B N 1
ATOM 2633 C CA . VAL B 1 74 ? -2.664 4.594 -17.828 1 98.5 74 VAL B CA 1
ATOM 2634 C C . VAL B 1 74 ? -3.613 4.426 -16.641 1 98.5 74 VAL B C 1
ATOM 2636 O O . VAL B 1 74 ? -4.586 5.172 -16.5 1 98.5 74 VAL B O 1
ATOM 2639 N N . GLY B 1 75 ? -3.334 3.482 -15.781 1 98.69 75 GLY B N 1
ATOM 2640 C CA . GLY B 1 75 ? -4.18 3.238 -14.625 1 98.69 75 GLY B CA 1
ATOM 2641 C C . GLY B 1 75 ? -4.266 4.426 -13.688 1 98.69 75 GLY B C 1
ATOM 2642 O O . GLY B 1 75 ? -5.355 4.816 -13.273 1 98.69 75 GLY B O 1
ATOM 2643 N N . TRP B 1 76 ? -3.105 5.012 -13.367 1 98.56 76 TRP B N 1
ATOM 2644 C CA . TRP B 1 76 ? -3.061 6.133 -12.438 1 98.56 76 TRP B CA 1
ATOM 2645 C C . TRP B 1 76 ? -3.719 7.367 -13.039 1 98.56 76 TRP B C 1
ATOM 2647 O O . TRP B 1 76 ? -4.449 8.086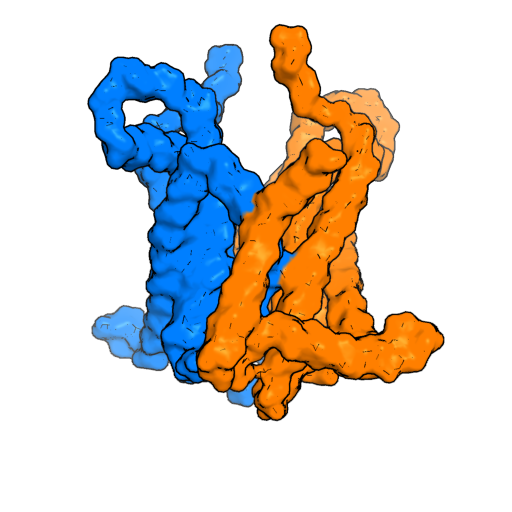 -12.352 1 98.56 76 TRP B O 1
ATOM 2657 N N . LEU B 1 77 ? -3.486 7.613 -14.312 1 98.62 77 LEU B N 1
ATOM 2658 C CA . LEU B 1 77 ? -4.066 8.789 -14.953 1 98.62 77 LEU B CA 1
ATOM 2659 C C . LEU B 1 77 ? -5.586 8.68 -15.016 1 98.62 77 LEU B C 1
ATOM 2661 O O . LEU B 1 77 ? -6.297 9.664 -14.797 1 98.62 77 LEU B O 1
ATOM 2665 N N . ILE B 1 78 ? -6.086 7.516 -15.336 1 98.75 78 ILE B N 1
ATOM 2666 C CA . ILE B 1 78 ? -7.527 7.305 -15.328 1 98.75 78 ILE B CA 1
ATOM 2667 C C . ILE B 1 78 ? -8.078 7.535 -13.93 1 98.75 78 ILE B C 1
ATOM 2669 O O . ILE B 1 78 ? -9.109 8.195 -13.758 1 98.75 78 ILE B O 1
ATOM 2673 N N . ALA B 1 79 ? -7.375 7.004 -12.914 1 98.62 79 ALA B N 1
ATOM 2674 C CA . ALA B 1 79 ? -7.793 7.188 -11.523 1 98.62 79 ALA B CA 1
ATOM 2675 C C . ALA B 1 79 ? -7.781 8.664 -11.141 1 98.62 79 ALA B C 1
ATOM 2677 O O . ALA B 1 79 ? -8.648 9.125 -10.398 1 98.62 79 ALA B O 1
ATOM 2678 N N . VAL B 1 80 ? -6.785 9.391 -11.609 1 98.56 80 VAL B N 1
ATOM 2679 C CA . VAL B 1 80 ? -6.68 10.82 -11.336 1 98.56 80 VAL B CA 1
ATOM 2680 C C . VAL B 1 80 ? -7.895 11.547 -11.906 1 98.56 80 VAL B C 1
ATOM 2682 O O . VAL B 1 80 ? -8.547 12.328 -11.211 1 98.56 80 VAL B O 1
ATOM 2685 N N . VAL B 1 81 ? -8.203 11.281 -13.133 1 98.38 81 VAL B N 1
ATOM 2686 C CA . VAL B 1 81 ? -9.312 11.953 -13.805 1 98.38 81 VAL B CA 1
ATOM 2687 C C . VAL B 1 81 ? -10.625 11.609 -13.109 1 98.38 81 VAL B C 1
ATOM 2689 O O . VAL B 1 81 ? -11.406 12.508 -12.773 1 98.38 81 VAL B O 1
ATOM 2692 N N . LEU B 1 82 ? -10.852 10.375 -12.828 1 98 82 LEU B N 1
ATOM 2693 C CA . LEU B 1 82 ? -12.086 9.938 -12.188 1 98 82 LEU B CA 1
ATOM 2694 C C . LEU B 1 82 ? -12.164 10.445 -10.75 1 98 82 LEU B C 1
ATOM 2696 O O . LEU B 1 82 ? -13.203 10.938 -10.312 1 98 82 LEU B O 1
ATOM 2700 N N . GLY B 1 83 ? -11.062 10.312 -10.023 1 97.56 83 GLY B N 1
ATOM 2701 C CA . GLY B 1 83 ? -11.031 10.727 -8.633 1 97.56 83 GLY B CA 1
ATOM 2702 C C . GLY B 1 83 ? -11.234 12.219 -8.445 1 97.56 83 GLY B C 1
ATOM 2703 O O . GLY B 1 83 ? -12.008 12.641 -7.586 1 97.56 83 GLY B O 1
ATOM 2704 N N . VAL B 1 84 ? -10.578 12.977 -9.25 1 97.62 84 VAL B N 1
ATOM 2705 C CA . VAL B 1 84 ? -10.703 14.43 -9.156 1 97.62 84 VAL B CA 1
ATOM 2706 C C . VAL B 1 84 ? -12.094 14.859 -9.602 1 97.62 84 VAL B C 1
ATOM 2708 O O . VAL B 1 84 ? -12.727 15.703 -8.961 1 97.62 84 VAL B O 1
ATOM 2711 N N . ALA B 1 85 ? -12.602 14.305 -10.703 1 96.75 85 ALA B N 1
ATOM 2712 C CA . ALA B 1 85 ? -13.922 14.656 -11.227 1 96.75 85 ALA B CA 1
ATOM 2713 C C . ALA B 1 85 ? -15.016 14.305 -10.219 1 96.75 85 ALA B C 1
ATOM 2715 O O . ALA B 1 85 ? -15.828 15.164 -9.852 1 96.75 85 ALA B O 1
ATOM 2716 N N . LEU B 1 86 ? -15.039 13.109 -9.742 1 95 86 LEU B N 1
ATOM 2717 C CA . LEU B 1 86 ? -16.047 12.664 -8.789 1 95 86 LEU B CA 1
ATOM 2718 C C . LEU B 1 86 ? -15.883 13.375 -7.445 1 95 86 LEU B C 1
ATOM 2720 O O . LEU B 1 86 ? -16.875 13.711 -6.785 1 95 86 LEU B O 1
ATOM 2724 N N . GLY B 1 87 ? -14.594 13.531 -7.043 1 95.12 87 GLY B N 1
ATOM 2725 C CA . GLY B 1 87 ? -14.336 14.25 -5.809 1 95.12 87 GLY B CA 1
ATOM 2726 C C . GLY B 1 87 ? -14.828 15.688 -5.848 1 95.12 87 GLY B C 1
ATOM 2727 O O . GLY B 1 87 ? -15.328 16.203 -4.848 1 95.12 87 GLY B O 1
ATOM 2728 N N . THR B 1 88 ? -14.625 16.297 -6.969 1 94.19 88 THR B N 1
ATOM 2729 C CA . THR B 1 88 ? -15.094 17.672 -7.137 1 94.19 88 THR B CA 1
ATOM 2730 C C . THR B 1 88 ? -16.625 17.734 -7.098 1 94.19 88 THR B C 1
ATOM 2732 O O . THR B 1 88 ? -17.188 18.594 -6.422 1 94.19 88 THR B O 1
ATOM 2735 N N . LEU B 1 89 ? -17.266 16.797 -7.773 1 91.94 89 LEU B N 1
ATOM 2736 C CA . LEU B 1 89 ? -18.719 16.75 -7.801 1 91.94 89 LEU B CA 1
ATOM 2737 C C . LEU B 1 89 ? -19.281 16.5 -6.402 1 91.94 89 LEU B C 1
ATOM 2739 O O . LEU B 1 89 ? -20.219 17.172 -5.973 1 91.94 89 LEU B O 1
ATOM 2743 N N . LEU B 1 90 ? -18.719 15.648 -5.645 1 90.62 90 LEU B N 1
ATOM 2744 C CA . LEU B 1 90 ? -19.188 15.281 -4.312 1 90.62 90 LEU B CA 1
ATOM 2745 C C . LEU B 1 90 ? -18.828 16.359 -3.293 1 90.62 90 LEU B C 1
ATOM 2747 O O . LEU B 1 90 ? -19.578 16.594 -2.342 1 90.62 90 LEU B O 1
ATOM 2751 N N . GLY B 1 91 ? -17.703 16.922 -3.514 1 89.25 91 GLY B N 1
ATOM 2752 C CA . GLY B 1 91 ? -17.25 17.953 -2.592 1 89.25 91 GLY B CA 1
ATOM 2753 C C . GLY B 1 91 ? -18.078 19.203 -2.641 1 89.25 91 GLY B C 1
ATOM 2754 O O . GLY B 1 91 ? -18.125 19.969 -1.668 1 89.25 91 GLY B O 1
ATOM 2755 N N . ARG B 1 92 ? -18.703 19.469 -3.699 1 87.12 92 ARG B N 1
ATOM 2756 C CA . ARG B 1 92 ? -19.5 20.688 -3.883 1 87.12 92 ARG B CA 1
ATOM 2757 C C . ARG B 1 92 ? -20.875 20.547 -3.266 1 87.12 92 ARG B C 1
ATOM 2759 O O . ARG B 1 92 ? -21.594 21.531 -3.078 1 87.12 92 ARG B O 1
ATOM 2766 N N . SER B 1 93 ? -21.203 19.359 -3.012 1 82.94 93 SER B N 1
ATOM 2767 C CA . SER B 1 93 ? -22.531 19.125 -2.439 1 82.94 93 SER B CA 1
ATOM 2768 C C . SER B 1 93 ? -22.438 18.656 -0.992 1 82.94 93 SER B C 1
ATOM 2770 O O . SER B 1 93 ? -21.719 17.688 -0.693 1 82.94 93 SER B O 1
ATOM 2772 N N . ARG B 1 94 ? -22.953 19.359 -0.095 1 75.31 94 ARG B N 1
ATOM 2773 C CA . ARG B 1 94 ? -22.969 18.953 1.308 1 75.31 94 ARG B CA 1
ATOM 2774 C C . ARG B 1 94 ? -23.781 17.672 1.503 1 75.31 94 ARG B C 1
ATOM 2776 O O . ARG B 1 94 ? -23.391 16.797 2.277 1 75.31 94 ARG B O 1
ATOM 2783 N N . THR B 1 95 ? -24.766 17.547 0.759 1 77.69 95 THR B N 1
ATOM 2784 C CA . THR B 1 95 ? -25.688 16.422 0.915 1 77.69 95 THR B CA 1
ATOM 2785 C C . THR B 1 95 ? -25.109 15.148 0.319 1 77.69 95 THR B C 1
ATOM 2787 O O . THR B 1 95 ? -25.297 14.062 0.863 1 77.69 95 THR B O 1
ATOM 2790 N N . ALA B 1 96 ? -24.297 15.328 -0.694 1 78.94 96 ALA B N 1
ATOM 2791 C CA . ALA B 1 96 ? -23.766 14.148 -1.364 1 78.94 96 ALA B CA 1
ATOM 2792 C C . ALA B 1 96 ? -22.766 13.414 -0.469 1 78.94 96 ALA B C 1
ATOM 2794 O O . ALA B 1 96 ? -22.75 12.188 -0.422 1 78.94 96 ALA B O 1
ATOM 2795 N N . LEU B 1 97 ? -22.047 14.125 0.3 1 74.75 97 LEU B N 1
ATOM 2796 C CA . LEU B 1 97 ? -21.031 13.508 1.152 1 74.75 97 LEU B CA 1
ATOM 2797 C C . LEU B 1 97 ? -21.688 12.758 2.311 1 74.75 97 LEU B C 1
ATOM 2799 O O . LEU B 1 97 ? -21.188 11.711 2.729 1 74.75 97 LEU B O 1
ATOM 2803 N N . ASP B 1 98 ? -22.781 13.281 2.75 1 75.19 98 ASP B N 1
ATOM 2804 C CA . ASP B 1 98 ? -23.484 12.617 3.84 1 75.19 98 ASP B CA 1
ATOM 2805 C C . ASP B 1 98 ? -23.984 11.242 3.408 1 75.19 98 ASP B C 1
ATOM 2807 O O . ASP B 1 98 ? -24.047 10.312 4.219 1 75.19 98 ASP B O 1
ATOM 2811 N N . TYR B 1 99 ? -24.234 11.18 2.104 1 77.38 99 TYR B N 1
ATOM 2812 C CA . TYR B 1 99 ? -24.812 9.945 1.602 1 77.38 99 TYR B CA 1
ATOM 2813 C C . TYR B 1 99 ? -23.734 8.992 1.099 1 77.38 99 TYR B C 1
ATOM 2815 O O . TYR B 1 99 ? -23.828 7.777 1.276 1 77.38 99 TYR B O 1
ATOM 2823 N N . PHE B 1 100 ? -22.625 9.516 0.611 1 82.88 100 PHE B N 1
ATOM 2824 C CA . PHE B 1 100 ? -21.641 8.656 -0.029 1 82.88 100 PHE B CA 1
ATOM 2825 C C . PHE B 1 100 ? -20.5 8.352 0.928 1 82.88 100 PHE B C 1
ATOM 2827 O O . PHE B 1 100 ? -19.625 7.527 0.62 1 82.88 100 PHE B O 1
ATOM 2834 N N . GLY B 1 101 ? -20.531 8.914 2.039 1 79.62 101 GLY B N 1
ATOM 2835 C CA . GLY B 1 101 ? -19.484 8.758 3.041 1 79.62 101 GLY B CA 1
ATOM 2836 C C . GLY B 1 101 ? -19.266 7.312 3.449 1 79.62 101 GLY B C 1
ATOM 2837 O O . GLY B 1 101 ? -18.156 6.793 3.346 1 79.62 101 GLY B O 1
ATOM 2838 N N . PRO B 1 102 ? -20.312 6.684 3.799 1 76.62 102 PRO B N 1
ATOM 2839 C CA . PRO B 1 102 ? -20.156 5.293 4.234 1 76.62 102 PRO B CA 1
ATOM 2840 C C . PRO B 1 102 ? -19.656 4.379 3.115 1 76.62 102 PRO B C 1
ATOM 2842 O O . PRO B 1 102 ? -18.875 3.461 3.363 1 76.62 102 PRO B O 1
ATOM 2845 N N . LEU B 1 103 ? -20.156 4.598 1.936 1 80.19 103 LEU B N 1
ATOM 2846 C CA . LEU B 1 103 ? -19.734 3.797 0.797 1 80.19 103 LEU B CA 1
ATOM 2847 C C . LEU B 1 103 ? -18.234 3.988 0.533 1 80.19 103 LEU B C 1
ATOM 2849 O O . LEU B 1 103 ? -17.516 3.018 0.3 1 80.19 103 LEU B O 1
ATOM 2853 N N . MET B 1 104 ? -17.828 5.176 0.652 1 82.62 104 MET B N 1
ATOM 2854 C CA . MET B 1 104 ? -16.422 5.484 0.418 1 82.62 104 MET B CA 1
ATOM 2855 C C . MET B 1 104 ? -15.547 4.891 1.516 1 82.62 104 MET B C 1
ATOM 2857 O O . MET B 1 104 ? -14.461 4.383 1.239 1 82.62 104 MET B O 1
ATOM 2861 N N . ALA B 1 105 ? -16.094 4.906 2.684 1 78.06 105 ALA B N 1
ATOM 2862 C CA . ALA B 1 105 ? -15.367 4.344 3.814 1 78.06 105 ALA B CA 1
ATOM 2863 C C . ALA B 1 105 ? -15.188 2.838 3.656 1 78.06 105 ALA B C 1
ATOM 2865 O O . ALA B 1 105 ? -14.109 2.303 3.932 1 78.06 105 ALA B O 1
ATOM 2866 N N . PHE B 1 106 ? -16.188 2.211 3.174 1 78.56 106 PHE B N 1
ATOM 2867 C CA . PHE B 1 106 ? -16.125 0.767 2.977 1 78.56 106 PHE B CA 1
ATOM 2868 C C . PHE B 1 106 ? -15.156 0.418 1.849 1 78.56 106 PHE B C 1
ATOM 2870 O O . PHE B 1 106 ? -14.367 -0.521 1.969 1 78.56 106 PHE B O 1
ATOM 2877 N N . MET B 1 107 ? -15.234 1.083 0.758 1 82.69 107 MET B N 1
ATOM 2878 C CA . MET B 1 107 ? -14.391 0.787 -0.394 1 82.69 107 MET B CA 1
ATOM 2879 C C . MET B 1 107 ? -12.914 1.023 -0.065 1 82.69 107 MET B C 1
ATOM 2881 O O . MET B 1 107 ? -12.047 0.271 -0.51 1 82.69 107 MET B O 1
ATOM 2885 N N . ARG B 1 108 ? -12.734 1.963 0.755 1 82.88 108 ARG B N 1
ATOM 2886 C CA . ARG B 1 108 ? -11.367 2.289 1.123 1 82.88 108 ARG B CA 1
ATOM 2887 C C . ARG B 1 108 ? -10.805 1.271 2.109 1 82.88 108 ARG B C 1
ATOM 2889 O O . ARG B 1 108 ? -9.586 1.156 2.268 1 82.88 108 ARG B O 1
ATOM 2896 N N . ALA B 1 109 ? -11.688 0.593 2.793 1 84.25 109 ALA B N 1
ATOM 2897 C CA . ALA B 1 109 ? -11.266 -0.375 3.801 1 84.25 109 ALA B CA 1
ATOM 2898 C C . ALA B 1 109 ? -10.805 -1.676 3.152 1 84.25 109 ALA B C 1
ATOM 2900 O O . ALA B 1 109 ? -10.086 -2.463 3.771 1 84.25 109 ALA B O 1
ATOM 2901 N N . ILE B 1 110 ? -11.18 -1.912 1.973 1 89.44 110 ILE B N 1
ATOM 2902 C CA . ILE B 1 110 ? -10.789 -3.125 1.259 1 89.44 110 ILE B CA 1
ATOM 2903 C C . ILE B 1 110 ? -9.336 -3.021 0.815 1 89.44 110 ILE B C 1
ATOM 2905 O O . ILE B 1 110 ? -8.961 -2.078 0.115 1 89.44 110 ILE B O 1
ATOM 2909 N N . PRO B 1 111 ? -8.508 -3.961 1.227 1 93 111 PRO B N 1
ATOM 2910 C CA . PRO B 1 111 ? -7.141 -3.943 0.703 1 93 111 PRO B CA 1
ATOM 2911 C C . PRO B 1 111 ? -7.09 -4.078 -0.817 1 93 111 PRO B C 1
ATOM 2913 O O . PRO B 1 111 ? -7.629 -5.039 -1.374 1 93 111 PRO B O 1
ATOM 2916 N N . PRO B 1 112 ? -6.43 -3.227 -1.461 1 94.06 112 PRO B N 1
ATOM 2917 C CA . PRO B 1 112 ? -6.504 -3.172 -2.922 1 94.06 112 PRO B CA 1
ATOM 2918 C C . PRO B 1 112 ? -6.012 -4.457 -3.588 1 94.06 112 PRO B C 1
ATOM 2920 O O . PRO B 1 112 ? -6.535 -4.855 -4.629 1 94.06 112 PRO B O 1
ATOM 2923 N N . PRO B 1 113 ? -5.094 -5.16 -3.041 1 94.19 113 PRO B N 1
ATOM 2924 C CA . PRO B 1 113 ? -4.602 -6.359 -3.725 1 94.19 113 PRO B CA 1
ATOM 2925 C C . PRO B 1 113 ? -5.684 -7.426 -3.9 1 94.19 113 PRO B C 1
ATOM 2927 O O . PRO B 1 113 ? -5.547 -8.312 -4.742 1 94.19 113 PRO B O 1
ATOM 2930 N N . VAL B 1 114 ? -6.707 -7.363 -3.09 1 92.56 114 VAL B N 1
ATOM 2931 C CA . VAL B 1 114 ? -7.77 -8.359 -3.174 1 92.56 114 VAL B CA 1
ATOM 2932 C C . VAL B 1 114 ? -8.516 -8.211 -4.5 1 92.56 114 VAL B C 1
ATOM 2934 O O . VAL B 1 114 ? -9.188 -9.141 -4.949 1 92.56 114 VAL B O 1
ATOM 2937 N N . LEU B 1 115 ? -8.344 -7.102 -5.125 1 92.5 115 LEU B N 1
ATOM 2938 C CA . LEU B 1 115 ? -8.977 -6.824 -6.41 1 92.5 115 LEU B CA 1
ATOM 2939 C C . LEU B 1 115 ? -8.344 -7.656 -7.52 1 92.5 115 LEU B C 1
ATOM 2941 O O . LEU B 1 115 ? -8.961 -7.875 -8.57 1 92.5 115 LEU B O 1
ATOM 2945 N N . VAL B 1 116 ? -7.121 -8.141 -7.262 1 93.38 116 VAL B N 1
ATOM 2946 C CA . VAL B 1 116 ? -6.387 -8.836 -8.312 1 93.38 116 VAL B CA 1
ATOM 2947 C C . VAL B 1 116 ? -7.102 -10.141 -8.664 1 93.38 116 VAL B C 1
ATOM 2949 O O . VAL B 1 116 ? -7.461 -10.367 -9.82 1 93.38 116 VAL B O 1
ATOM 2952 N N . PRO B 1 117 ? -7.422 -10.969 -7.699 1 90.38 117 PRO B N 1
ATOM 2953 C CA . PRO B 1 117 ? -8.141 -12.188 -8.07 1 90.38 117 PRO B CA 1
ATOM 2954 C C . PRO B 1 117 ? -9.516 -11.906 -8.672 1 90.38 117 PRO B C 1
ATOM 2956 O O . PRO B 1 117 ? -9.969 -12.633 -9.562 1 90.38 117 PRO B O 1
ATOM 2959 N N . VAL B 1 118 ? -10.164 -10.867 -8.219 1 90.12 118 VAL B N 1
ATOM 2960 C CA . VAL B 1 118 ? -11.484 -10.508 -8.711 1 90.12 118 VAL B CA 1
ATOM 2961 C C . VAL B 1 118 ? -11.414 -10.172 -10.195 1 90.12 118 VAL B C 1
ATOM 2963 O O . VAL B 1 118 ? -12.148 -10.742 -11.008 1 90.12 118 VAL B O 1
ATOM 2966 N N . PHE B 1 119 ? -10.523 -9.359 -10.562 1 93.75 119 PHE B N 1
ATOM 2967 C CA . PHE B 1 119 ? -10.477 -8.891 -11.945 1 93.75 119 PHE B CA 1
ATOM 2968 C C . PHE B 1 119 ? -9.766 -9.906 -12.836 1 93.75 119 PHE B C 1
ATOM 2970 O O . PHE B 1 119 ? -9.922 -9.883 -14.055 1 93.75 119 PHE B O 1
ATOM 2977 N N . LEU B 1 120 ? -8.977 -10.789 -12.148 1 91.5 120 LEU B N 1
ATOM 2978 C CA . LEU B 1 120 ? -8.43 -11.906 -12.914 1 91.5 120 LEU B CA 1
ATOM 2979 C C . LEU B 1 120 ? -9.539 -12.805 -13.445 1 91.5 120 LEU B C 1
ATOM 2981 O O . LEU B 1 120 ? -9.492 -13.234 -14.602 1 91.5 120 LEU B O 1
ATOM 2985 N N . VAL B 1 121 ? -10.453 -13.008 -12.648 1 87.94 121 VAL B N 1
ATOM 2986 C CA . VAL B 1 121 ? -11.555 -13.891 -13.031 1 87.94 121 VAL B CA 1
ATOM 2987 C C . VAL B 1 121 ? -12.461 -13.18 -14.039 1 87.94 121 VAL B C 1
ATOM 2989 O O . VAL B 1 121 ? -12.969 -13.797 -14.969 1 87.94 121 VAL B O 1
ATOM 2992 N N . LEU B 1 122 ? -12.625 -11.883 -13.969 1 87.69 122 LEU B N 1
ATOM 2993 C CA . LEU B 1 122 ? -13.578 -11.125 -14.773 1 87.69 122 LEU B CA 1
ATOM 2994 C C . LEU B 1 122 ? -12.977 -10.766 -16.125 1 87.69 122 LEU B C 1
ATOM 2996 O O . LEU B 1 122 ? -13.672 -10.773 -17.141 1 87.69 122 LEU B O 1
ATOM 3000 N N . LEU B 1 123 ? -11.664 -10.516 -16.125 1 93.06 123 LEU B N 1
ATOM 3001 C CA . LEU B 1 123 ? -11.086 -9.914 -17.312 1 93.06 123 LEU B CA 1
ATOM 3002 C C . LEU B 1 123 ? -9.969 -10.789 -17.875 1 93.06 123 LEU B C 1
ATOM 3004 O O . LEU B 1 123 ? -9.539 -10.594 -19.016 1 93.06 123 LEU B O 1
ATOM 3008 N N . GLY B 1 124 ? -9.539 -11.789 -17.109 1 90.94 124 GLY B N 1
ATOM 3009 C CA . GLY B 1 124 ? -8.422 -12.617 -17.531 1 90.94 124 GLY B CA 1
ATOM 3010 C C . GLY B 1 124 ? -7.078 -11.922 -17.375 1 90.94 124 GLY B C 1
ATOM 3011 O O . GLY B 1 124 ? -7.02 -10.75 -16.984 1 90.94 124 GLY B O 1
ATOM 3012 N N . ILE B 1 125 ? -6.082 -12.664 -17.609 1 92.44 125 ILE B N 1
ATOM 3013 C CA . ILE B 1 125 ? -4.723 -12.148 -17.531 1 92.44 125 ILE B CA 1
ATOM 3014 C C . ILE B 1 125 ? -4.477 -11.148 -18.656 1 92.44 125 ILE B C 1
ATOM 3016 O O . ILE B 1 125 ? -4.82 -11.414 -19.812 1 92.44 125 ILE B O 1
ATOM 3020 N N . GLY B 1 126 ? -3.949 -9.961 -18.328 1 93.12 126 GLY B N 1
ATOM 3021 C CA . GLY B 1 126 ? -3.658 -8.961 -19.344 1 93.12 126 GLY B CA 1
ATOM 3022 C C . GLY B 1 126 ? -3.635 -7.547 -18.797 1 93.12 126 GLY B C 1
ATOM 3023 O O . GLY B 1 126 ? -3.883 -7.328 -17.609 1 93.12 126 GLY B O 1
ATOM 3024 N N . ALA B 1 127 ? -3.354 -6.664 -19.688 1 94.88 127 ALA B N 1
ATOM 3025 C CA . ALA B 1 127 ? -3.207 -5.262 -19.297 1 94.88 127 ALA B CA 1
ATOM 3026 C C . ALA B 1 127 ? -4.523 -4.691 -18.781 1 94.88 127 ALA B C 1
ATOM 3028 O O . ALA B 1 127 ? -4.531 -3.852 -17.875 1 94.88 127 ALA B O 1
ATOM 3029 N N . GLN B 1 128 ? -5.598 -5.137 -19.344 1 95.88 128 GLN B N 1
ATOM 3030 C CA . GLN B 1 128 ? -6.898 -4.629 -18.922 1 95.88 128 GLN B CA 1
ATOM 3031 C C . GLN B 1 128 ? -7.164 -4.938 -17.453 1 95.88 128 GLN B C 1
ATOM 3033 O O . GLN B 1 128 ? -7.648 -4.082 -16.719 1 95.88 128 GLN B O 1
ATOM 3038 N N . MET B 1 129 ? -6.859 -6.168 -17.078 1 95.62 129 MET B N 1
ATOM 3039 C CA . MET B 1 129 ? -7.031 -6.586 -15.688 1 95.62 129 MET B CA 1
ATOM 3040 C C . MET B 1 129 ? -6.145 -5.766 -14.758 1 95.62 129 MET B C 1
ATOM 3042 O O . MET B 1 129 ? -6.609 -5.25 -13.742 1 95.62 129 MET B O 1
ATOM 3046 N N . GLN B 1 130 ? -4.914 -5.57 -15.133 1 97.56 130 GLN B N 1
ATOM 3047 C CA . GLN B 1 130 ? -3.938 -4.883 -14.297 1 97.56 130 GLN B CA 1
ATOM 3048 C C . GLN B 1 130 ? -4.258 -3.393 -14.195 1 97.56 130 GLN B C 1
ATOM 3050 O O . GLN B 1 130 ? -4.184 -2.812 -13.109 1 97.56 130 GLN B O 1
ATOM 3055 N N . ILE B 1 131 ? -4.645 -2.801 -15.273 1 98.12 131 ILE B N 1
ATOM 3056 C CA . ILE B 1 131 ? -5.004 -1.387 -15.297 1 98.12 131 ILE B CA 1
ATOM 3057 C C . ILE B 1 131 ? -6.258 -1.162 -14.453 1 98.12 131 ILE B C 1
ATOM 3059 O O . ILE B 1 131 ? -6.328 -0.205 -13.68 1 98.12 131 ILE B O 1
ATOM 3063 N N . THR B 1 132 ? -7.227 -2.051 -14.578 1 97.75 132 THR B N 1
ATOM 3064 C CA . THR B 1 132 ? -8.469 -1.935 -13.82 1 97.75 132 THR B CA 1
ATOM 3065 C C . THR B 1 132 ? -8.195 -2.033 -12.328 1 97.75 132 THR B C 1
ATOM 3067 O O . THR B 1 132 ? -8.773 -1.282 -11.531 1 97.75 132 THR B O 1
ATOM 3070 N N . VAL B 1 133 ? -7.332 -2.939 -11.914 1 97 133 VAL B N 1
ATOM 3071 C CA . VAL B 1 133 ? -6.945 -3.096 -10.516 1 97 133 VAL B CA 1
ATOM 3072 C C . VAL B 1 133 ? -6.344 -1.79 -9.992 1 97 133 VAL B C 1
ATOM 3074 O O . VAL B 1 133 ? -6.703 -1.322 -8.914 1 97 133 VAL B O 1
ATOM 3077 N N . ILE B 1 134 ? -5.469 -1.195 -10.766 1 98.31 134 ILE B N 1
ATOM 3078 C CA . ILE B 1 134 ? -4.801 0.04 -10.375 1 98.31 134 ILE B CA 1
ATOM 3079 C C . ILE B 1 134 ? -5.82 1.168 -10.258 1 98.31 134 ILE B C 1
ATOM 3081 O O . ILE B 1 134 ? -5.863 1.882 -9.258 1 98.31 134 ILE B O 1
ATOM 3085 N N . VAL B 1 135 ? -6.707 1.29 -11.242 1 98.19 135 VAL B N 1
ATOM 3086 C CA . VAL B 1 135 ? -7.699 2.357 -11.25 1 98.19 135 VAL B CA 1
ATOM 3087 C C . VAL B 1 135 ? -8.57 2.268 -9.992 1 98.19 135 VAL B C 1
ATOM 3089 O O . VAL B 1 135 ? -8.664 3.229 -9.234 1 98.19 135 VAL B O 1
ATOM 3092 N N . PHE B 1 136 ? -9.086 1.124 -9.719 1 95.56 136 PHE B N 1
ATOM 3093 C CA . PHE B 1 136 ? -10.016 0.946 -8.609 1 95.56 136 PHE B CA 1
ATOM 3094 C C . PHE B 1 136 ? -9.289 1.022 -7.273 1 95.56 136 PHE B C 1
ATOM 3096 O O . PHE B 1 136 ? -9.852 1.476 -6.277 1 95.56 136 PHE B O 1
ATOM 3103 N N . GLY B 1 137 ? -8.094 0.586 -7.309 1 95.31 137 GLY B N 1
ATOM 3104 C CA . GLY B 1 137 ? -7.344 0.537 -6.066 1 95.31 137 GLY B CA 1
ATOM 3105 C C . GLY B 1 137 ? -6.859 1.899 -5.605 1 95.31 137 GLY B C 1
ATOM 3106 O O . GLY B 1 137 ? -6.715 2.141 -4.406 1 95.31 137 GLY B O 1
ATOM 3107 N N . VAL B 1 138 ? -6.582 2.832 -6.535 1 96.5 138 VAL B N 1
ATOM 3108 C CA . VAL B 1 138 ? -5.863 4.031 -6.117 1 96.5 138 VAL B CA 1
ATOM 3109 C C . VAL B 1 138 ? -6.777 5.25 -6.242 1 96.5 138 VAL B C 1
ATOM 3111 O O . VAL B 1 138 ? -6.414 6.352 -5.816 1 96.5 138 VAL B O 1
ATOM 3114 N N . MET B 1 139 ? -7.98 5.117 -6.684 1 96.44 139 MET B N 1
ATOM 3115 C CA . MET B 1 139 ? -8.852 6.266 -6.93 1 96.44 139 MET B CA 1
ATOM 3116 C C . MET B 1 139 ? -9.359 6.855 -5.621 1 96.44 139 MET B C 1
ATOM 3118 O O . MET B 1 139 ? -9.719 8.031 -5.562 1 96.44 139 MET B O 1
ATOM 3122 N N . TRP B 1 140 ? -9.383 6.121 -4.602 1 93.88 140 TRP B N 1
ATOM 3123 C CA . TRP B 1 140 ? -10.07 6.504 -3.371 1 93.88 140 TRP B CA 1
ATOM 3124 C C . TRP B 1 140 ? -9.32 7.617 -2.65 1 93.88 140 TRP B C 1
ATOM 3126 O O . TRP B 1 140 ? -9.914 8.633 -2.283 1 93.88 140 TRP B O 1
ATOM 3136 N N . PRO B 1 141 ? -7.973 7.469 -2.457 1 93.25 141 PRO B N 1
ATOM 3137 C CA . PRO B 1 141 ? -7.27 8.602 -1.849 1 93.25 141 PRO B CA 1
ATOM 3138 C C . PRO B 1 141 ? -7.391 9.883 -2.674 1 93.25 141 PRO B C 1
ATOM 3140 O O . PRO B 1 141 ? -7.449 10.977 -2.111 1 93.25 141 PRO B O 1
ATOM 3143 N N . ILE B 1 142 ? -7.406 9.75 -3.951 1 97.06 142 ILE B N 1
ATOM 3144 C CA . ILE B 1 142 ? -7.562 10.922 -4.809 1 97.06 142 ILE B CA 1
ATOM 3145 C C . ILE B 1 142 ? -8.938 11.547 -4.586 1 97.06 142 ILE B C 1
ATOM 3147 O O . ILE B 1 142 ? -9.055 12.758 -4.383 1 97.06 142 ILE B O 1
ATOM 3151 N N . LEU B 1 143 ? -9.93 10.727 -4.594 1 96.25 143 LEU B N 1
ATOM 3152 C CA . LEU B 1 143 ? -11.312 11.156 -4.43 1 96.25 143 LEU B CA 1
ATOM 3153 C C . LEU B 1 143 ? -11.508 11.836 -3.076 1 96.25 143 LEU B C 1
ATOM 3155 O O . LEU B 1 143 ? -12.031 12.953 -3.008 1 96.25 143 LEU B O 1
ATOM 3159 N N . LEU B 1 144 ? -11.055 11.258 -2.043 1 92.94 144 LEU B N 1
ATOM 3160 C CA . LEU B 1 144 ? -11.289 11.742 -0.688 1 92.94 144 LEU B CA 1
ATOM 3161 C C . LEU B 1 144 ? -10.539 13.039 -0.433 1 92.94 144 LEU B C 1
ATOM 3163 O O . LEU B 1 144 ? -11.07 13.969 0.183 1 92.94 144 LEU B O 1
ATOM 3167 N N . ASN B 1 145 ? -9.289 13.117 -0.909 1 94.75 145 ASN B N 1
ATOM 3168 C CA . ASN B 1 145 ? -8.523 14.352 -0.753 1 94.75 145 ASN B CA 1
ATOM 3169 C C . ASN B 1 145 ? -9.109 15.484 -1.592 1 94.75 145 ASN B C 1
ATOM 3171 O O . ASN B 1 145 ? -9.102 16.641 -1.173 1 94.75 145 ASN B O 1
ATOM 3175 N N . THR B 1 146 ? -9.609 15.094 -2.717 1 96.38 146 THR B N 1
ATOM 3176 C CA . THR B 1 146 ? -10.258 16.094 -3.561 1 96.38 146 THR B CA 1
ATOM 3177 C C . THR B 1 146 ? -11.531 16.609 -2.898 1 96.38 146 THR B C 1
ATOM 3179 O O . THR B 1 146 ? -11.781 17.812 -2.877 1 96.38 146 THR B O 1
ATOM 3182 N N . VAL B 1 147 ? -12.359 15.75 -2.369 1 93.62 147 VAL B N 1
ATOM 3183 C CA . VAL B 1 147 ? -13.57 16.141 -1.655 1 93.62 147 VAL B CA 1
ATOM 3184 C C . VAL B 1 147 ? -13.211 17.094 -0.52 1 93.62 147 VAL B C 1
ATOM 3186 O O . VAL B 1 147 ? -13.828 18.156 -0.374 1 93.62 147 VAL B O 1
ATOM 3189 N N . ASP B 1 148 ? -12.234 16.75 0.226 1 91.69 148 ASP B N 1
ATOM 3190 C CA . ASP B 1 148 ? -11.805 17.578 1.351 1 91.69 148 ASP B CA 1
ATOM 3191 C C . ASP B 1 148 ? -11.32 18.938 0.875 1 91.69 148 ASP B C 1
ATOM 3193 O O . ASP B 1 148 ? -11.641 19.969 1.484 1 91.69 148 ASP B O 1
ATOM 3197 N N . GLY B 1 149 ? -10.531 18.906 -0.149 1 93.19 149 GLY B N 1
ATOM 3198 C CA . GLY B 1 149 ? -10.031 20.156 -0.704 1 93.19 149 GLY B CA 1
ATOM 3199 C C . GLY B 1 149 ? -11.133 21.047 -1.229 1 93.19 149 GLY B C 1
ATOM 3200 O O . GLY B 1 149 ? -11.156 22.25 -0.933 1 93.19 149 GLY B O 1
ATOM 3201 N N . VAL B 1 150 ? -12.016 20.531 -1.96 1 92.5 150 VAL B N 1
ATOM 3202 C CA . VAL B 1 150 ? -13.102 21.281 -2.57 1 92.5 150 VAL B CA 1
ATOM 3203 C C . VAL B 1 150 ? -14.031 21.812 -1.482 1 92.5 150 VAL B C 1
ATOM 3205 O O . VAL B 1 150 ? -14.453 22.969 -1.534 1 92.5 150 VAL B O 1
ATOM 3208 N N . ARG B 1 151 ? -14.297 21.062 -0.509 1 88.81 151 ARG B N 1
ATOM 3209 C CA . ARG B 1 151 ? -15.18 21.469 0.581 1 88.81 151 ARG B CA 1
ATOM 3210 C C . ARG B 1 151 ? -14.555 22.594 1.4 1 88.81 151 ARG B C 1
ATOM 3212 O O . ARG B 1 151 ? -15.266 23.469 1.896 1 88.81 151 ARG B O 1
ATOM 3219 N N . SER B 1 152 ? -13.359 22.562 1.548 1 86.5 152 SER B N 1
ATOM 3220 C CA . SER B 1 152 ? -12.68 23.578 2.342 1 86.5 152 SER B CA 1
ATOM 3221 C C . SER B 1 152 ? -12.766 24.938 1.674 1 86.5 152 SER B C 1
ATOM 3223 O O . SER B 1 152 ? -12.734 25.969 2.352 1 86.5 152 SER B O 1
ATOM 3225 N N . VAL B 1 153 ? -12.859 25 0.442 1 80.75 153 VAL B N 1
ATOM 3226 C CA . VAL B 1 153 ? -12.922 26.25 -0.319 1 80.75 153 VAL B CA 1
ATOM 3227 C C . VAL B 1 153 ? -14.352 26.781 -0.317 1 80.75 153 VAL B C 1
ATOM 3229 O O . VAL B 1 153 ? -14.57 27.984 -0.205 1 80.75 153 VAL B O 1
ATOM 3232 N N . ASP B 1 154 ? -15.305 25.953 -0.515 1 67.88 154 ASP B N 1
ATOM 3233 C CA . ASP B 1 154 ? -16.703 26.328 -0.643 1 67.88 154 ASP B CA 1
ATOM 3234 C C . ASP B 1 154 ? -17.219 26.984 0.643 1 67.88 154 ASP B C 1
ATOM 3236 O O . ASP B 1 154 ? -18.047 27.891 0.598 1 67.88 154 ASP B O 1
ATOM 3240 N N . GLN B 1 155 ? -16.766 26.594 1.64 1 65.25 155 GLN B N 1
ATOM 3241 C CA . GLN B 1 155 ? -17.234 27.141 2.908 1 65.25 155 GLN B CA 1
ATOM 3242 C C . GLN B 1 155 ? -16.703 28.562 3.117 1 65.25 155 GLN B C 1
ATOM 3244 O O . GLN B 1 155 ? -17.344 29.391 3.773 1 65.25 155 GLN B O 1
ATOM 3249 N N . VAL B 1 156 ? -15.641 28.844 2.52 1 60.81 156 VAL B N 1
ATOM 3250 C CA . VAL B 1 156 ? -15.047 30.156 2.779 1 60.81 156 VAL B CA 1
ATOM 3251 C C . VAL B 1 156 ? -15.438 31.125 1.667 1 60.81 156 VAL B C 1
ATOM 3253 O O . VAL B 1 156 ? -15.734 32.281 1.931 1 60.81 156 VAL B O 1
ATOM 3256 N N . LYS B 1 157 ? -15.391 30.625 0.434 1 60.81 157 LYS B N 1
ATOM 3257 C CA . LYS B 1 157 ? -15.391 31.609 -0.646 1 60.81 157 LYS B CA 1
ATOM 3258 C C . LYS B 1 157 ? -16.781 31.719 -1.284 1 60.81 157 LYS B C 1
ATOM 3260 O O . LYS B 1 157 ? -17 32.594 -2.133 1 60.81 157 LYS B O 1
ATOM 3265 N N . VAL B 1 158 ? -17.75 30.844 -0.956 1 57.34 158 VAL B N 1
ATOM 3266 C CA . VAL B 1 158 ? -19.031 30.828 -1.663 1 57.34 158 VAL B CA 1
ATOM 3267 C C . VAL B 1 158 ? -19.766 32.156 -1.436 1 57.34 158 VAL B C 1
ATOM 3269 O O . VAL B 1 158 ? -20.453 32.656 -2.33 1 57.34 158 VAL B O 1
ATOM 3272 N N . ASP B 1 159 ? -19.578 32.688 -0.371 1 56.22 159 ASP B N 1
ATOM 3273 C CA . ASP B 1 159 ? -20.328 33.938 -0.135 1 56.22 159 ASP B CA 1
ATOM 3274 C C . ASP B 1 159 ? -19.906 35 -1.131 1 56.22 159 ASP B C 1
ATOM 3276 O O . ASP B 1 159 ? -20.734 35.844 -1.527 1 56.22 159 ASP B O 1
ATOM 3280 N N . THR B 1 160 ? -18.703 34.875 -1.541 1 52.53 160 THR B N 1
ATOM 3281 C CA . THR B 1 160 ? -18.203 35.906 -2.416 1 52.53 160 THR B CA 1
ATOM 3282 C C . THR B 1 160 ? -18.672 35.688 -3.854 1 52.53 160 THR B C 1
ATOM 3284 O O . THR B 1 160 ? -18.938 36.656 -4.586 1 52.53 160 THR B O 1
ATOM 3287 N N . VAL B 1 161 ? -18.828 34.469 -4.238 1 56.81 161 VAL B N 1
ATOM 3288 C CA . VAL B 1 161 ? -19.109 34.156 -5.633 1 56.81 161 VAL B CA 1
ATOM 3289 C C . VAL B 1 161 ? -20.578 34.469 -5.949 1 56.81 161 VAL B C 1
ATOM 3291 O O . VAL B 1 161 ? -20.906 34.844 -7.074 1 56.81 161 VAL B O 1
ATOM 3294 N N . ARG B 1 162 ? -21.391 34.219 -4.992 1 56.34 162 ARG B N 1
ATOM 3295 C CA . ARG B 1 162 ? -22.797 34.5 -5.266 1 56.34 162 ARG B CA 1
ATOM 3296 C C . ARG B 1 162 ? -23 35.938 -5.707 1 56.34 162 ARG B C 1
ATOM 3298 O O . ARG B 1 162 ? -23.906 36.25 -6.473 1 56.34 162 ARG B O 1
ATOM 3305 N N . SER B 1 163 ? -22.109 36.75 -5.238 1 57.25 163 SER B N 1
ATOM 3306 C CA . SER B 1 163 ? -22.312 38.125 -5.613 1 57.25 163 SER B CA 1
ATOM 3307 C C . SER B 1 163 ? -21.844 38.406 -7.035 1 57.25 163 SER B C 1
ATOM 3309 O O . SER B 1 163 ? -22.312 39.312 -7.695 1 57.25 163 SER B O 1
ATOM 3311 N N . PHE B 1 164 ? -20.859 37.5 -7.473 1 61.5 164 PHE B N 1
ATOM 3312 C CA . PHE B 1 164 ? -20.344 37.719 -8.82 1 61.5 164 PHE B CA 1
ATOM 3313 C C . PHE B 1 164 ? -20.906 36.688 -9.789 1 61.5 164 PHE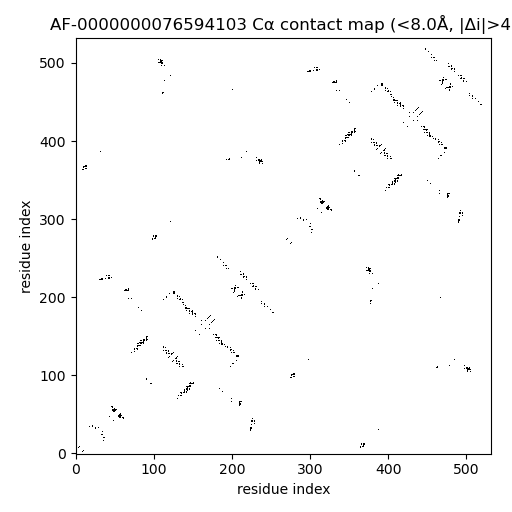 B C 1
ATOM 3315 O O . PHE B 1 164 ? -21.203 35.562 -9.398 1 61.5 164 PHE B O 1
ATOM 3322 N N . ARG B 1 165 ? -21.781 37 -10.672 1 68.5 165 ARG B N 1
ATOM 3323 C CA . ARG B 1 165 ? -22.359 36.188 -11.711 1 68.5 165 ARG B CA 1
ATOM 3324 C C . ARG B 1 165 ? -21.297 35.344 -12.398 1 68.5 165 ARG B C 1
ATOM 3326 O O . ARG B 1 165 ? -21.094 35.438 -13.609 1 68.5 165 ARG B O 1
ATOM 3333 N N . ILE B 1 166 ? -20.438 34.625 -11.68 1 73.06 166 ILE B N 1
ATOM 3334 C CA . ILE B 1 166 ? -19.422 33.75 -12.273 1 73.06 166 ILE B CA 1
ATOM 3335 C C . ILE B 1 166 ? -20.031 32.406 -12.633 1 73.06 166 ILE B C 1
ATOM 3337 O O . ILE B 1 166 ? -20.703 31.781 -11.812 1 73.06 166 ILE B O 1
ATOM 3341 N N . PRO B 1 167 ? -19.906 32.094 -13.953 1 84.38 167 PRO B N 1
ATOM 3342 C CA . PRO B 1 167 ? -20.391 30.781 -14.344 1 84.38 167 PRO B CA 1
ATOM 3343 C C . PRO B 1 167 ? -19.781 29.656 -13.516 1 84.38 167 PRO B C 1
ATOM 3345 O O . PRO B 1 167 ? -18.625 29.766 -13.086 1 84.38 167 PRO B O 1
ATOM 3348 N N . ARG B 1 168 ? -20.547 28.672 -13.211 1 82.44 168 ARG B N 1
ATOM 3349 C CA . ARG B 1 168 ? -20.172 27.562 -12.336 1 82.44 168 ARG B CA 1
ATOM 3350 C C . ARG B 1 168 ? -18.875 26.906 -12.812 1 82.44 168 ARG B C 1
ATOM 3352 O O . ARG B 1 168 ? -18.016 26.547 -11.992 1 82.44 168 ARG B O 1
ATOM 3359 N N . SER B 1 169 ? -18.719 26.75 -14.109 1 87.69 169 SER B N 1
ATOM 3360 C CA . SER B 1 169 ? -17.516 26.125 -14.656 1 87.69 169 SER B CA 1
ATOM 3361 C C . SER B 1 169 ? -16.281 26.969 -14.391 1 87.69 169 SER B C 1
ATOM 3363 O O . SER B 1 169 ? -15.211 26.438 -14.062 1 87.69 169 SER B O 1
ATOM 3365 N N . HIS B 1 170 ? -16.453 28.266 -14.484 1 86.38 170 HIS B N 1
ATOM 3366 C CA . HIS B 1 170 ? -15.344 29.188 -14.219 1 86.38 170 HIS B CA 1
ATOM 3367 C C . HIS B 1 170 ? -14.984 29.203 -12.734 1 86.38 170 HIS B C 1
ATOM 3369 O O . HIS B 1 170 ? -13.812 29.312 -12.375 1 86.38 170 HIS B O 1
ATOM 3375 N N . TRP B 1 171 ? -15.984 29.047 -11.969 1 85.5 171 TRP B N 1
ATOM 3376 C CA . TRP B 1 171 ? -15.75 29.016 -10.531 1 85.5 171 TRP B CA 1
ATOM 3377 C C . TRP B 1 171 ? -15.016 27.75 -10.117 1 85.5 171 TRP B C 1
ATOM 3379 O O . TRP B 1 171 ? -14.023 27.797 -9.391 1 85.5 171 TRP B O 1
ATOM 3389 N N . VAL B 1 172 ? -15.438 26.672 -10.688 1 88.5 172 VAL B N 1
ATOM 3390 C CA . VAL B 1 172 ? -14.859 25.391 -10.328 1 88.5 172 VAL B CA 1
ATOM 3391 C C . VAL B 1 172 ? -13.422 25.297 -10.836 1 88.5 172 VAL B C 1
ATOM 3393 O O . VAL B 1 172 ? -12.5 25.016 -10.07 1 88.5 172 VAL B O 1
ATOM 3396 N N . PHE B 1 173 ? -13.156 25.641 -12.039 1 89.88 173 PHE B N 1
ATOM 3397 C CA . PHE B 1 173 ? -11.852 25.469 -12.664 1 89.88 173 PHE B CA 1
ATOM 3398 C C . PHE B 1 173 ? -10.93 26.625 -12.344 1 89.88 173 PHE B C 1
ATOM 3400 O O . PHE B 1 173 ? -9.703 26.484 -12.336 1 89.88 173 PHE B O 1
ATOM 3407 N N . GLY B 1 174 ? -11.531 27.719 -11.984 1 87.44 174 GLY B N 1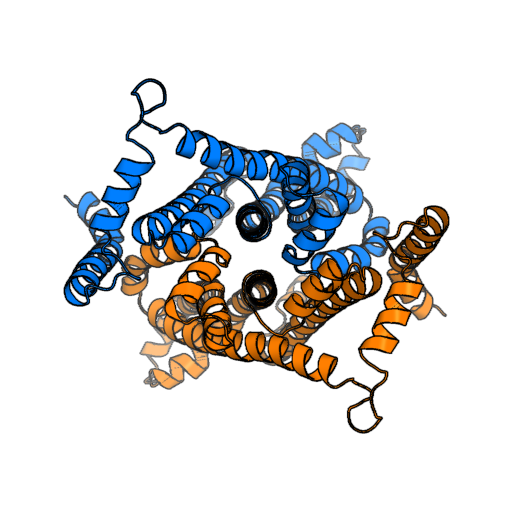
ATOM 3408 C CA . GLY B 1 174 ? -10.734 28.922 -11.781 1 87.44 174 GLY B CA 1
ATOM 3409 C C . GLY B 1 174 ? -10.438 29.188 -10.312 1 87.44 174 GLY B C 1
ATOM 3410 O O . GLY B 1 174 ? -9.461 29.859 -9.984 1 87.44 174 GLY B O 1
ATOM 3411 N N . VAL B 1 175 ? -11.25 28.719 -9.453 1 86.44 175 VAL B N 1
ATOM 3412 C CA . VAL B 1 175 ? -11.094 29.078 -8.047 1 86.44 175 VAL B CA 1
ATOM 3413 C C . VAL B 1 175 ? -11.008 27.812 -7.199 1 86.44 175 VAL B C 1
ATOM 3415 O O . VAL B 1 175 ? -10.008 27.578 -6.508 1 86.44 175 VAL B O 1
ATOM 3418 N N . VAL B 1 176 ? -11.984 26.984 -7.324 1 89.75 176 VAL B N 1
ATOM 3419 C CA . VAL B 1 176 ? -12.125 25.859 -6.418 1 89.75 176 VAL B CA 1
ATOM 3420 C C . VAL B 1 176 ? -10.969 24.891 -6.613 1 89.75 176 VAL B C 1
ATOM 3422 O O . VAL B 1 176 ? -10.258 24.547 -5.66 1 89.75 176 VAL B O 1
ATOM 3425 N N . LEU B 1 177 ? -10.766 24.484 -7.832 1 92.19 177 LEU B N 1
ATOM 3426 C CA . LEU B 1 177 ? -9.773 23.453 -8.109 1 92.19 177 LEU B CA 1
ATOM 3427 C C . LEU B 1 177 ? -8.359 23.969 -7.824 1 92.19 177 LEU B C 1
ATOM 3429 O O . LEU B 1 177 ? -7.562 23.266 -7.195 1 92.19 177 LEU B O 1
ATOM 3433 N N . PRO B 1 178 ? -8.078 25.172 -8.234 1 90.44 178 PRO B N 1
ATOM 3434 C CA . PRO B 1 178 ? -6.758 25.703 -7.879 1 90.44 178 PRO B CA 1
ATOM 3435 C C . PRO B 1 178 ? -6.539 25.781 -6.371 1 90.44 178 PRO B C 1
ATOM 3437 O O . PRO B 1 178 ? -5.453 25.469 -5.879 1 90.44 178 PRO B O 1
ATOM 3440 N N . ALA B 1 179 ? -7.551 26.156 -5.613 1 90.06 179 ALA B N 1
ATOM 3441 C CA . ALA B 1 179 ? -7.449 26.266 -4.164 1 90.06 179 ALA B CA 1
ATOM 3442 C C . ALA B 1 179 ? -7.344 24.891 -3.512 1 90.06 179 ALA B C 1
ATOM 3444 O O . ALA B 1 179 ? -6.734 24.75 -2.449 1 90.06 179 ALA B O 1
ATOM 3445 N N . ALA B 1 180 ? -7.859 23.891 -4.195 1 94 180 ALA B N 1
ATOM 3446 C CA . ALA B 1 180 ? -7.887 22.531 -3.656 1 94 180 ALA B CA 1
ATOM 3447 C C . ALA B 1 180 ? -6.645 21.75 -4.074 1 94 180 ALA B C 1
ATOM 3449 O O . ALA B 1 180 ? -6.445 20.609 -3.641 1 94 180 ALA B O 1
ATOM 3450 N N . THR B 1 181 ? -5.805 22.344 -4.867 1 94.56 181 THR B N 1
ATOM 3451 C CA . THR B 1 181 ? -4.707 21.672 -5.539 1 94.56 181 THR B CA 1
ATOM 3452 C C . THR B 1 181 ? -3.76 21.031 -4.52 1 94.56 181 THR B C 1
ATOM 3454 O O . THR B 1 181 ? -3.338 19.891 -4.688 1 94.56 181 THR B O 1
ATOM 3457 N N . PRO B 1 182 ? -3.459 21.703 -3.367 1 94.44 182 PRO B N 1
ATOM 3458 C CA . PRO B 1 182 ? -2.547 21.078 -2.406 1 94.44 182 PRO B CA 1
ATOM 3459 C C . PRO B 1 182 ? -3.098 19.766 -1.839 1 94.44 182 PRO B C 1
ATOM 3461 O O . PRO B 1 182 ? -2.365 18.781 -1.735 1 94.44 182 PRO B O 1
ATOM 3464 N N . LYS B 1 183 ? -4.344 19.797 -1.551 1 95.75 183 LYS B N 1
ATOM 3465 C CA . LYS B 1 183 ? -4.969 18.578 -1.021 1 95.75 183 LYS B CA 1
ATOM 3466 C C . LYS B 1 183 ? -5.082 17.5 -2.096 1 95.75 183 LYS B C 1
ATOM 3468 O O . LYS B 1 183 ? -4.906 16.312 -1.813 1 95.75 183 LYS B O 1
ATOM 3473 N N . ILE B 1 184 ? -5.391 17.938 -3.297 1 97.44 184 ILE B N 1
ATOM 3474 C CA . ILE B 1 184 ? -5.461 16.984 -4.41 1 97.44 184 ILE B CA 1
ATOM 3475 C C . ILE B 1 184 ? -4.109 16.297 -4.594 1 97.44 184 ILE B C 1
ATOM 3477 O O . ILE B 1 184 ? -4.039 15.086 -4.758 1 97.44 184 ILE B O 1
ATOM 3481 N N . PHE B 1 185 ? -3.029 17.078 -4.508 1 97.06 185 PHE B N 1
ATOM 3482 C CA . PHE B 1 185 ? -1.698 16.516 -4.703 1 97.06 185 PHE B CA 1
ATOM 3483 C C . PHE B 1 185 ? -1.334 15.578 -3.557 1 97.06 185 PHE B C 1
ATOM 3485 O O . PHE B 1 185 ? -0.611 14.602 -3.754 1 97.06 185 PHE B O 1
ATOM 3492 N N . ALA B 1 186 ? -1.855 15.844 -2.322 1 94.5 186 ALA B N 1
ATOM 3493 C CA . ALA B 1 186 ? -1.661 14.898 -1.225 1 94.5 186 ALA B CA 1
ATOM 3494 C C . ALA B 1 186 ? -2.252 13.539 -1.565 1 94.5 186 ALA B C 1
ATOM 3496 O O . ALA B 1 186 ? -1.634 12.5 -1.303 1 94.5 186 ALA B O 1
ATOM 3497 N N . GLY B 1 187 ? -3.389 13.562 -2.201 1 96.25 187 GLY B N 1
ATOM 3498 C CA . GLY B 1 187 ? -4.012 12.336 -2.66 1 96.25 187 GLY B CA 1
ATOM 3499 C C . GLY B 1 187 ? -3.264 11.672 -3.801 1 96.25 187 GLY B C 1
ATOM 3500 O O . GLY B 1 187 ? -3.168 10.445 -3.861 1 96.25 187 GLY B O 1
ATOM 3501 N N . LEU B 1 188 ? -2.713 12.516 -4.668 1 97.94 188 LEU B N 1
ATOM 3502 C CA . LEU B 1 188 ? -1.96 12 -5.805 1 97.94 188 LEU B CA 1
ATOM 3503 C C . LEU B 1 188 ? -0.676 11.32 -5.344 1 97.94 188 LEU B C 1
ATOM 3505 O O . LEU B 1 188 ? -0.275 10.297 -5.902 1 97.94 188 LEU B O 1
ATOM 3509 N N . ARG B 1 189 ? -0.098 11.844 -4.324 1 95.06 189 ARG B N 1
ATOM 3510 C CA . ARG B 1 189 ? 1.133 11.273 -3.791 1 95.06 189 ARG B CA 1
ATOM 3511 C C . ARG B 1 189 ? 0.886 9.875 -3.225 1 95.06 189 ARG B C 1
ATOM 3513 O O . ARG B 1 189 ? 1.598 8.93 -3.564 1 95.06 189 ARG B O 1
ATOM 3520 N N . VAL B 1 190 ? -0.091 9.75 -2.496 1 92.75 190 VAL B N 1
ATOM 3521 C CA . VAL B 1 190 ? -0.434 8.469 -1.885 1 92.75 190 VAL B CA 1
ATOM 3522 C C . VAL B 1 190 ? -0.839 7.473 -2.967 1 92.75 190 VAL B C 1
ATOM 3524 O O . VAL B 1 190 ? -0.413 6.316 -2.943 1 92.75 190 VAL B O 1
ATOM 3527 N N . SER B 1 191 ? -1.592 7.949 -3.896 1 97.25 191 SER B N 1
ATOM 3528 C CA . SER B 1 191 ? -2.125 7.07 -4.934 1 97.25 191 SER B CA 1
ATOM 3529 C C . SER B 1 191 ? -1.021 6.586 -5.867 1 97.25 191 SER B C 1
ATOM 3531 O O . SER B 1 191 ? -1.075 5.461 -6.371 1 97.25 191 SER B O 1
ATOM 3533 N N . LEU B 1 192 ? -0.073 7.441 -6.156 1 96.81 192 LEU B N 1
ATOM 3534 C CA . LEU B 1 192 ? 1.008 7.047 -7.055 1 96.81 192 LEU B CA 1
ATOM 3535 C C . LEU B 1 192 ? 1.851 5.938 -6.434 1 96.81 192 LEU B C 1
ATOM 3537 O O . LEU B 1 192 ? 2.213 4.973 -7.113 1 96.81 192 LEU B O 1
ATOM 3541 N N . SER B 1 193 ? 2.162 6.094 -5.176 1 93.5 193 SER B N 1
ATOM 3542 C CA . SER B 1 193 ? 2.891 5.051 -4.461 1 93.5 193 SER B CA 1
ATOM 3543 C C . SER B 1 193 ? 2.109 3.74 -4.445 1 93.5 193 SER B C 1
ATOM 3545 O O . SER B 1 193 ? 2.68 2.668 -4.656 1 93.5 193 SER B O 1
ATOM 3547 N N . LEU B 1 194 ? 0.859 3.844 -4.238 1 94.5 194 LEU B N 1
ATOM 3548 C CA . LEU B 1 194 ? 0.006 2.66 -4.195 1 94.5 194 LEU B CA 1
ATOM 3549 C C . LEU B 1 194 ? -0.126 2.037 -5.582 1 94.5 194 LEU B C 1
ATOM 3551 O O . LEU B 1 194 ? -0.25 0.816 -5.707 1 94.5 194 LEU B O 1
ATOM 3555 N N . ALA B 1 195 ? -0.127 2.91 -6.59 1 97.81 195 ALA B N 1
ATOM 3556 C CA . ALA B 1 195 ? -0.192 2.404 -7.961 1 97.81 195 ALA B CA 1
ATOM 3557 C C . ALA B 1 195 ? 1.003 1.508 -8.273 1 97.81 195 ALA B C 1
ATOM 3559 O O . ALA B 1 195 ? 0.858 0.478 -8.93 1 97.81 195 ALA B O 1
ATOM 3560 N N . LEU B 1 196 ? 2.117 1.939 -7.844 1 96.69 196 LEU B N 1
ATOM 3561 C CA . LEU B 1 196 ? 3.311 1.12 -8.031 1 96.69 196 LEU B CA 1
ATOM 3562 C C . LEU B 1 196 ? 3.18 -0.207 -7.293 1 96.69 196 LEU B C 1
ATOM 3564 O O . LEU B 1 196 ? 3.545 -1.258 -7.828 1 96.69 196 LEU B O 1
ATOM 3568 N N . VAL B 1 197 ? 2.672 -0.168 -6.113 1 95.94 197 VAL B N 1
ATOM 3569 C CA . VAL B 1 197 ? 2.455 -1.364 -5.309 1 95.94 197 VAL B CA 1
ATOM 3570 C C . VAL B 1 197 ? 1.511 -2.316 -6.039 1 95.94 197 VAL B C 1
ATOM 3572 O O . VAL B 1 197 ? 1.802 -3.508 -6.172 1 95.94 197 VAL B O 1
ATOM 3575 N N . LEU B 1 198 ? 0.441 -1.801 -6.566 1 97.06 198 LEU B N 1
ATOM 3576 C CA . LEU B 1 198 ? -0.571 -2.637 -7.203 1 97.06 198 LEU B CA 1
ATOM 3577 C C . LEU B 1 198 ? -0.073 -3.162 -8.547 1 97.06 198 LEU B C 1
ATOM 3579 O O . LEU B 1 198 ? -0.431 -4.27 -8.953 1 97.06 198 LEU B O 1
ATOM 3583 N N . MET B 1 199 ? 0.743 -2.285 -9.203 1 97.38 199 MET B N 1
ATOM 3584 C CA . MET B 1 199 ? 1.378 -2.785 -10.422 1 97.38 199 MET B CA 1
ATOM 3585 C C . MET B 1 199 ? 2.232 -4.012 -10.125 1 97.38 199 MET B C 1
ATOM 3587 O O . MET B 1 199 ? 2.104 -5.039 -10.789 1 97.38 199 MET B O 1
ATOM 3591 N N . VAL B 1 200 ? 3.012 -3.941 -9.102 1 96.75 200 VAL B N 1
ATOM 3592 C CA . VAL B 1 200 ? 3.891 -5.047 -8.734 1 96.75 200 VAL B CA 1
ATOM 3593 C C . VAL B 1 200 ? 3.055 -6.258 -8.32 1 96.75 200 VAL B C 1
ATOM 3595 O O . VAL B 1 200 ? 3.285 -7.371 -8.805 1 96.75 200 VAL B O 1
ATOM 3598 N N . VAL B 1 201 ? 2.059 -6.047 -7.523 1 96.44 201 VAL B N 1
ATOM 3599 C CA . VAL B 1 201 ? 1.229 -7.133 -7.012 1 96.44 201 VAL B CA 1
ATOM 3600 C C . VAL B 1 201 ? 0.528 -7.84 -8.172 1 96.44 201 VAL B C 1
ATOM 3602 O O . VAL B 1 201 ? 0.498 -9.07 -8.227 1 96.44 201 VAL B O 1
ATOM 3605 N N . SER B 1 202 ? -0.006 -7.078 -9.094 1 95.62 202 SER B N 1
ATOM 3606 C CA . SER B 1 202 ? -0.727 -7.664 -10.219 1 95.62 202 SER B CA 1
ATOM 3607 C C . SER B 1 202 ? 0.208 -8.469 -11.117 1 95.62 202 SER B C 1
ATOM 3609 O O . SER B 1 202 ? -0.206 -9.453 -11.727 1 95.62 202 SER B O 1
ATOM 3611 N N . GLU B 1 203 ? 1.434 -8.078 -11.203 1 95.12 203 GLU B N 1
ATOM 3612 C CA . GLU B 1 203 ? 2.398 -8.773 -12.047 1 95.12 203 GLU B CA 1
ATOM 3613 C C . GLU B 1 203 ? 2.934 -10.023 -11.352 1 95.12 203 GLU B C 1
ATOM 3615 O O . GLU B 1 203 ? 3.361 -10.977 -12.008 1 95.12 203 GLU B O 1
ATOM 3620 N N . LEU B 1 204 ? 2.959 -10.008 -10.016 1 92.44 204 LEU B N 1
ATOM 3621 C CA . LEU B 1 204 ? 3.389 -11.18 -9.258 1 92.44 204 LEU B CA 1
ATOM 3622 C C . LEU B 1 204 ? 2.344 -12.289 -9.336 1 92.44 204 LEU B C 1
ATOM 3624 O O . LEU B 1 204 ? 2.686 -13.469 -9.312 1 92.44 204 LEU B O 1
ATOM 3628 N N . VAL B 1 205 ? 1.1 -11.891 -9.391 1 88.38 205 VAL B N 1
ATOM 3629 C CA . VAL B 1 205 ? 0.004 -12.844 -9.234 1 88.38 205 VAL B CA 1
ATOM 3630 C C . VAL B 1 205 ? -0.463 -13.32 -10.609 1 88.38 205 VAL B C 1
ATOM 3632 O O . VAL B 1 205 ? -0.764 -14.508 -10.789 1 88.38 205 VAL B O 1
ATOM 3635 N N . GLY B 1 206 ? -0.518 -12.383 -11.555 1 85.38 206 GLY B N 1
ATOM 3636 C CA . GLY B 1 206 ? -1.052 -12.75 -12.859 1 85.38 206 GLY B CA 1
ATOM 3637 C C . GLY B 1 206 ? -0.57 -11.844 -13.977 1 85.38 206 GLY B C 1
ATOM 3638 O O . GLY B 1 206 ? -1.233 -10.859 -14.32 1 85.38 206 GLY B O 1
ATOM 3639 N N . SER B 1 207 ? 0.512 -12.297 -14.617 1 91.31 207 SER B N 1
ATOM 3640 C CA . SER B 1 207 ? 1.039 -11.523 -15.734 1 91.31 207 SER B CA 1
ATOM 3641 C C . SER B 1 207 ? 1.939 -12.383 -16.625 1 91.31 207 SER B C 1
ATOM 3643 O O . SER B 1 207 ? 2.354 -13.477 -16.219 1 91.31 207 SER B O 1
ATOM 3645 N N . THR B 1 208 ? 2.121 -11.898 -17.828 1 93.12 208 THR B N 1
ATOM 3646 C CA . THR B 1 208 ? 3.041 -12.57 -18.734 1 93.12 208 THR B CA 1
ATOM 3647 C C . THR B 1 208 ? 4.191 -11.641 -19.125 1 93.12 208 THR B C 1
ATOM 3649 O O . THR B 1 208 ? 5.047 -12.008 -19.922 1 93.12 208 THR B O 1
ATOM 3652 N N . ASN B 1 209 ? 4.145 -10.477 -18.625 1 95.44 209 ASN B N 1
ATOM 3653 C CA . ASN B 1 209 ? 5.207 -9.5 -18.828 1 95.44 209 ASN B CA 1
ATOM 3654 C C . ASN B 1 209 ? 5.242 -8.461 -17.719 1 95.44 209 ASN B C 1
ATOM 3656 O O . ASN B 1 209 ? 4.414 -8.492 -16.797 1 95.44 209 ASN B O 1
ATOM 3660 N N . GLY B 1 210 ? 6.297 -7.602 -17.797 1 96.38 210 GLY B N 1
ATOM 3661 C CA . GLY B 1 210 ? 6.465 -6.586 -16.766 1 96.38 210 GLY B CA 1
ATOM 3662 C C . GLY B 1 210 ? 7.664 -6.836 -15.875 1 96.38 210 GLY B C 1
ATOM 3663 O O . GLY B 1 210 ? 8.203 -7.941 -15.852 1 96.38 210 GLY B O 1
ATOM 3664 N N . ILE B 1 211 ? 8.008 -5.863 -15.164 1 95.56 211 ILE B N 1
ATOM 3665 C CA . ILE B 1 211 ? 9.172 -5.922 -14.289 1 95.56 211 ILE B CA 1
ATOM 3666 C C . ILE B 1 211 ? 8.922 -6.926 -13.164 1 95.56 211 ILE B C 1
ATOM 3668 O O . ILE B 1 211 ? 9.789 -7.75 -12.859 1 95.56 211 ILE B O 1
ATOM 3672 N N . GLY B 1 212 ? 7.734 -6.852 -12.562 1 94.38 212 GLY B N 1
ATOM 3673 C CA . GLY B 1 212 ? 7.383 -7.797 -11.516 1 94.38 212 GLY B CA 1
ATOM 3674 C C . GLY B 1 212 ? 7.332 -9.234 -12 1 94.38 212 GLY B C 1
ATOM 3675 O O . GLY B 1 212 ? 7.766 -10.148 -11.297 1 94.38 212 GLY B O 1
ATOM 3676 N N . TYR B 1 213 ? 6.793 -9.422 -13.172 1 94.56 213 TYR B N 1
ATOM 3677 C CA . TYR B 1 213 ? 6.754 -10.742 -13.781 1 94.56 213 TYR B CA 1
ATOM 3678 C C . TYR B 1 213 ? 8.164 -11.297 -13.977 1 94.56 213 TYR B C 1
ATOM 3680 O O . TYR B 1 213 ? 8.43 -12.461 -13.664 1 94.56 213 TYR B O 1
ATOM 3688 N N . ARG B 1 214 ? 8.969 -10.445 -14.531 1 94.44 214 ARG B N 1
ATOM 3689 C CA . ARG B 1 214 ? 10.344 -10.859 -14.805 1 94.44 214 ARG B CA 1
ATOM 3690 C C . ARG B 1 214 ? 11.078 -11.211 -13.516 1 94.44 214 ARG B C 1
ATOM 3692 O O . ARG B 1 214 ? 11.906 -12.125 -13.492 1 94.44 214 ARG B O 1
ATOM 3699 N N . LEU B 1 215 ? 10.797 -10.5 -12.492 1 93.44 215 LEU B N 1
ATOM 3700 C CA . LEU B 1 215 ? 11.391 -10.766 -11.188 1 93.44 215 LEU B CA 1
ATOM 3701 C C . LEU B 1 215 ? 11.07 -12.18 -10.719 1 93.44 215 LEU B C 1
ATOM 3703 O O . LEU B 1 215 ? 11.969 -12.922 -10.305 1 93.44 215 LEU B O 1
ATOM 3707 N N . VAL B 1 216 ? 9.891 -12.602 -10.789 1 91.62 216 VAL B N 1
ATOM 3708 C CA . VAL B 1 216 ? 9.469 -13.93 -10.352 1 91.62 216 VAL B CA 1
ATOM 3709 C C . VAL B 1 216 ? 10.031 -14.984 -11.305 1 91.62 216 VAL B C 1
ATOM 3711 O O . VAL B 1 216 ? 10.406 -16.078 -10.875 1 91.62 216 VAL B O 1
ATOM 3714 N N . PHE B 1 217 ? 10.039 -14.641 -12.578 1 93 217 PHE B N 1
ATOM 3715 C CA . PHE B 1 217 ? 10.617 -15.539 -13.57 1 93 217 PHE B CA 1
ATOM 3716 C C . PHE B 1 217 ? 12.07 -15.844 -13.242 1 93 217 PHE B C 1
ATOM 3718 O O . PHE B 1 217 ? 12.484 -17 -13.234 1 93 217 PHE B O 1
ATOM 3725 N N . ASP B 1 218 ? 12.812 -14.781 -13.008 1 93.75 218 ASP B N 1
ATOM 3726 C CA . ASP B 1 218 ? 14.227 -14.938 -12.664 1 93.75 218 ASP B CA 1
ATOM 3727 C C . ASP B 1 218 ? 14.391 -15.727 -11.367 1 93.75 218 ASP B C 1
ATOM 3729 O O . ASP B 1 218 ? 15.297 -16.547 -11.25 1 93.75 218 ASP B O 1
ATOM 3733 N N . GLN B 1 219 ? 13.547 -15.477 -10.43 1 91.06 219 GLN B N 1
ATOM 3734 C CA . GLN B 1 219 ? 13.57 -16.203 -9.164 1 91.06 219 GLN B CA 1
ATOM 3735 C C . GLN B 1 219 ? 13.344 -17.703 -9.391 1 91.06 219 GLN B C 1
ATOM 3737 O O . GLN B 1 219 ? 14.039 -18.531 -8.82 1 91.06 219 GLN B O 1
ATOM 3742 N N . ARG B 1 220 ? 12.391 -18.031 -10.242 1 90.25 220 ARG B N 1
ATOM 3743 C CA . ARG B 1 220 ? 12.062 -19.438 -10.531 1 90.25 220 ARG B CA 1
ATOM 3744 C C . ARG B 1 220 ? 13.195 -20.109 -11.289 1 90.25 220 ARG B C 1
ATOM 3746 O O . ARG B 1 220 ? 13.375 -21.328 -11.18 1 90.25 220 ARG B O 1
ATOM 3753 N N . GLN B 1 221 ? 13.914 -19.359 -12.047 1 93.56 221 GLN B N 1
ATOM 3754 C CA . GLN B 1 221 ? 15.07 -19.875 -12.773 1 93.56 221 GLN B CA 1
ATOM 3755 C C . GLN B 1 221 ? 16.328 -19.875 -11.906 1 93.56 221 GLN B C 1
ATOM 3757 O O . GLN B 1 221 ? 17.422 -20.125 -12.391 1 93.56 221 GLN B O 1
ATOM 3762 N N . PHE B 1 222 ? 16.172 -19.391 -10.664 1 92.5 222 PHE B N 1
ATOM 3763 C CA . PHE B 1 222 ? 17.234 -19.328 -9.672 1 92.5 222 PHE B CA 1
ATOM 3764 C C . PHE B 1 222 ? 18.312 -18.328 -10.094 1 92.5 222 PHE B C 1
ATOM 3766 O O . PHE B 1 222 ? 19.484 -18.5 -9.734 1 92.5 222 PHE B O 1
ATOM 3773 N N . ASP B 1 223 ? 17.922 -17.453 -10.922 1 94.75 223 ASP B N 1
ATOM 3774 C CA . ASP B 1 223 ? 18.781 -16.328 -11.266 1 94.75 223 ASP B CA 1
ATOM 3775 C C . ASP B 1 223 ? 18.594 -15.172 -10.281 1 94.75 223 ASP B C 1
ATOM 3777 O O . ASP B 1 223 ? 18 -14.148 -10.625 1 94.75 223 ASP B O 1
ATOM 3781 N N . PHE B 1 224 ? 19.266 -15.289 -9.18 1 94.69 224 PHE B N 1
ATOM 3782 C CA . PHE B 1 224 ? 19.016 -14.391 -8.062 1 94.69 224 PHE B CA 1
ATOM 3783 C C . PHE B 1 224 ? 19.625 -13.016 -8.32 1 94.69 224 PHE B C 1
ATOM 3785 O O . PHE B 1 224 ? 19.016 -11.992 -7.988 1 94.69 224 PHE B O 1
ATOM 3792 N N . PRO B 1 225 ? 20.766 -12.938 -8.938 1 94.69 225 PRO B N 1
ATOM 3793 C CA . PRO B 1 225 ? 21.266 -11.594 -9.266 1 94.69 225 PRO B CA 1
ATOM 3794 C C . PRO B 1 225 ? 20.266 -10.805 -10.117 1 94.69 225 PRO B C 1
ATOM 3796 O O . PRO B 1 225 ? 20.062 -9.609 -9.883 1 94.69 225 PRO B O 1
ATOM 3799 N N . ALA B 1 226 ? 19.656 -11.477 -11.031 1 94.62 226 ALA B N 1
ATOM 3800 C CA . ALA B 1 226 ? 18.672 -10.812 -11.883 1 94.62 226 ALA B CA 1
ATOM 3801 C C . ALA B 1 226 ? 17.422 -10.43 -11.078 1 94.62 226 ALA B C 1
ATOM 3803 O O . ALA B 1 226 ? 16.828 -9.375 -11.312 1 94.62 226 ALA B O 1
ATOM 3804 N N . MET B 1 227 ? 17.047 -11.32 -10.188 1 94.44 227 MET B N 1
ATOM 3805 C CA . MET B 1 227 ? 15.922 -11.016 -9.305 1 94.44 227 MET B CA 1
ATOM 3806 C C . MET B 1 227 ? 16.188 -9.742 -8.508 1 94.44 227 MET B C 1
ATOM 3808 O O . MET B 1 227 ? 15.344 -8.844 -8.469 1 94.44 227 MET B O 1
ATOM 3812 N N . TRP B 1 228 ? 17.391 -9.625 -7.941 1 94 228 TRP B N 1
ATOM 3813 C CA . TRP B 1 228 ? 17.766 -8.469 -7.137 1 94 228 TRP B CA 1
ATOM 3814 C C . TRP B 1 228 ? 17.859 -7.215 -8 1 94 228 TRP B C 1
ATOM 3816 O O . TRP B 1 228 ? 17.547 -6.113 -7.547 1 94 228 TRP B O 1
ATOM 3826 N N . ALA B 1 229 ? 18.312 -7.398 -9.188 1 94.06 229 ALA B N 1
ATOM 3827 C CA . ALA B 1 229 ? 18.359 -6.27 -10.117 1 94.06 229 ALA B CA 1
ATOM 3828 C C . ALA B 1 229 ? 16.969 -5.695 -10.352 1 94.06 229 ALA B C 1
ATOM 3830 O O . ALA B 1 229 ? 16.781 -4.477 -10.422 1 94.06 229 ALA B O 1
ATOM 3831 N N . GLY B 1 230 ? 15.992 -6.621 -10.516 1 93.81 230 GLY B N 1
ATOM 3832 C CA . GLY B 1 230 ? 14.609 -6.184 -10.656 1 93.81 230 GLY B CA 1
ATOM 3833 C C . GLY B 1 230 ? 14.102 -5.418 -9.453 1 93.81 230 GLY B C 1
ATOM 3834 O O . GLY B 1 230 ? 13.367 -4.438 -9.602 1 93.81 230 GLY B O 1
ATOM 3835 N N . ILE B 1 231 ? 14.461 -5.762 -8.281 1 93.38 231 ILE B N 1
ATOM 3836 C CA . ILE B 1 231 ? 14.062 -5.113 -7.039 1 93.38 231 ILE B CA 1
ATOM 3837 C C . ILE B 1 231 ? 14.641 -3.701 -6.984 1 93.38 231 ILE B C 1
ATOM 3839 O O . ILE B 1 231 ? 13.922 -2.744 -6.68 1 93.38 231 ILE B O 1
ATOM 3843 N N . VAL B 1 232 ? 15.922 -3.615 -7.293 1 91.69 232 VAL B N 1
ATOM 3844 C CA . VAL B 1 232 ? 16.578 -2.316 -7.305 1 91.69 232 VAL B CA 1
ATOM 3845 C C . VAL B 1 232 ? 15.914 -1.402 -8.328 1 91.69 232 VAL B C 1
ATOM 3847 O O . VAL B 1 232 ? 15.688 -0.22 -8.062 1 91.69 232 VAL B O 1
ATOM 3850 N N . LEU B 1 233 ? 15.602 -1.982 -9.461 1 93.25 233 LEU B N 1
ATOM 3851 C CA . LEU B 1 233 ? 14.93 -1.216 -10.508 1 93.25 233 LEU B CA 1
ATOM 3852 C C . LEU B 1 233 ? 13.594 -0.681 -10.016 1 93.25 233 LEU B C 1
ATOM 3854 O O . LEU B 1 233 ? 13.25 0.477 -10.273 1 93.25 233 LEU B O 1
ATOM 3858 N N . LEU B 1 234 ? 12.859 -1.499 -9.328 1 94.19 234 LEU B N 1
ATOM 3859 C CA . LEU B 1 234 ? 11.562 -1.089 -8.812 1 94.19 234 LEU B CA 1
ATOM 3860 C C . LEU B 1 234 ? 11.719 -0.009 -7.746 1 94.19 234 LEU B C 1
ATOM 3862 O O . LEU B 1 234 ? 10.883 0.897 -7.648 1 94.19 234 LEU B O 1
ATOM 3866 N N . GLY B 1 235 ? 12.734 -0.112 -6.938 1 92.69 235 GLY B N 1
ATOM 3867 C CA . GLY B 1 235 ? 13.047 0.955 -6 1 92.69 235 GLY B CA 1
ATOM 3868 C C . GLY B 1 235 ? 13.359 2.273 -6.68 1 92.69 235 GLY B C 1
ATOM 3869 O O . GLY B 1 235 ? 12.859 3.322 -6.277 1 92.69 235 GLY B O 1
ATOM 3870 N N . ILE B 1 236 ? 14.172 2.209 -7.672 1 91.69 236 ILE B N 1
ATOM 3871 C CA . ILE B 1 236 ? 14.531 3.395 -8.445 1 91.69 236 ILE B CA 1
ATOM 3872 C C . ILE B 1 236 ? 13.281 3.992 -9.086 1 91.69 236 ILE B C 1
ATOM 3874 O O . ILE B 1 236 ? 13.086 5.211 -9.055 1 91.69 236 ILE B O 1
ATOM 3878 N N . LEU B 1 237 ? 12.469 3.119 -9.641 1 93.12 237 LEU B N 1
ATOM 3879 C CA . LEU B 1 237 ? 11.234 3.57 -10.273 1 93.12 237 LEU B CA 1
ATOM 3880 C C . LEU B 1 237 ? 10.344 4.285 -9.266 1 93.12 237 LEU B C 1
ATOM 3882 O O . LEU B 1 237 ? 9.773 5.332 -9.57 1 93.12 237 LEU B O 1
ATOM 3886 N N . GLY B 1 238 ? 10.172 3.656 -8.125 1 92.88 238 GLY B N 1
ATOM 3887 C CA . GLY B 1 238 ? 9.398 4.309 -7.082 1 92.88 238 GLY B CA 1
ATOM 3888 C C . GLY B 1 238 ? 9.922 5.688 -6.723 1 92.88 238 GLY B C 1
ATOM 3889 O O . GLY B 1 238 ? 9.148 6.637 -6.582 1 92.88 238 GLY B O 1
ATOM 3890 N N . TYR B 1 239 ? 11.195 5.82 -6.625 1 90.19 239 TYR B N 1
ATOM 3891 C CA . TYR B 1 239 ? 11.828 7.094 -6.293 1 90.19 239 TYR B CA 1
ATOM 3892 C C . TYR B 1 239 ? 11.617 8.109 -7.406 1 90.19 239 TYR B C 1
ATOM 3894 O O . TYR B 1 239 ? 11.273 9.266 -7.141 1 90.19 239 TYR B O 1
ATOM 3902 N N . VAL B 1 240 ? 11.836 7.707 -8.578 1 93.69 240 VAL B N 1
ATOM 3903 C CA . VAL B 1 240 ? 11.734 8.586 -9.742 1 93.69 240 VAL B CA 1
ATOM 3904 C C . VAL B 1 240 ? 10.289 9.07 -9.891 1 93.69 240 VAL B C 1
ATOM 3906 O O . VAL B 1 240 ? 10.047 10.258 -10.133 1 93.69 240 VAL B O 1
ATOM 3909 N N . LEU B 1 241 ? 9.312 8.188 -9.773 1 94.69 241 LEU B N 1
ATOM 3910 C CA . LEU B 1 241 ? 7.906 8.555 -9.906 1 94.69 241 LEU B CA 1
ATOM 3911 C C . LEU B 1 241 ? 7.508 9.57 -8.844 1 94.69 241 LEU B C 1
ATOM 3913 O O . LEU B 1 241 ? 6.84 10.562 -9.148 1 94.69 241 LEU B O 1
ATOM 3917 N N . ASN B 1 242 ? 7.938 9.328 -7.68 1 91.31 242 ASN B N 1
ATOM 3918 C CA . ASN B 1 242 ? 7.617 10.258 -6.605 1 91.31 242 ASN B CA 1
ATOM 3919 C C . ASN B 1 242 ? 8.289 11.609 -6.816 1 91.31 242 ASN B C 1
ATOM 3921 O O . ASN B 1 242 ? 7.684 12.656 -6.559 1 91.31 242 ASN B O 1
ATOM 3925 N N . THR B 1 243 ? 9.539 11.656 -7.23 1 91.75 243 THR B N 1
ATOM 3926 C CA . THR B 1 243 ? 10.258 12.898 -7.492 1 91.75 243 THR B CA 1
ATOM 3927 C C . THR B 1 243 ? 9.602 13.672 -8.641 1 91.75 243 THR B C 1
ATOM 3929 O O . THR B 1 243 ? 9.484 14.891 -8.578 1 91.75 243 THR B O 1
ATOM 3932 N N . LEU B 1 244 ? 9.234 12.922 -9.641 1 95.38 244 LEU B N 1
ATOM 3933 C CA . LEU B 1 244 ? 8.57 13.555 -10.773 1 95.38 244 LEU B CA 1
ATOM 3934 C C . LEU B 1 244 ? 7.27 14.219 -10.336 1 95.38 244 LEU B C 1
ATOM 3936 O O . LEU B 1 244 ? 6.953 15.328 -10.773 1 95.38 244 LEU B O 1
ATOM 3940 N N . LEU B 1 245 ? 6.512 13.531 -9.508 1 95.44 245 LEU B N 1
ATOM 3941 C CA . LEU B 1 245 ? 5.27 14.117 -9.023 1 95.44 245 LEU B CA 1
ATOM 3942 C C . LEU B 1 245 ? 5.543 15.375 -8.211 1 95.44 245 LEU B C 1
ATOM 3944 O O . LEU B 1 245 ? 4.785 16.344 -8.281 1 95.44 245 LEU B O 1
ATOM 3948 N N . LEU B 1 246 ? 6.586 15.398 -7.469 1 92.69 246 LEU B N 1
ATOM 3949 C CA . LEU B 1 246 ? 6.957 16.562 -6.688 1 92.69 246 LEU B CA 1
ATOM 3950 C C . LEU B 1 246 ? 7.266 17.75 -7.598 1 92.69 246 LEU B C 1
ATOM 3952 O O . LEU B 1 246 ? 6.914 18.891 -7.285 1 92.69 246 LEU B O 1
ATOM 3956 N N . VAL B 1 247 ? 7.945 17.484 -8.648 1 93.94 247 VAL B N 1
ATOM 3957 C CA . VAL B 1 247 ? 8.281 18.531 -9.609 1 93.94 247 VAL B CA 1
ATOM 3958 C C . VAL B 1 247 ? 7 19.109 -10.211 1 93.94 247 VAL B C 1
ATOM 3960 O O . VAL B 1 247 ? 6.859 20.328 -10.328 1 93.94 247 VAL B O 1
ATOM 3963 N N . VAL B 1 248 ? 6.07 18.234 -10.531 1 94.94 248 VAL B N 1
ATOM 3964 C CA . VAL B 1 248 ? 4.797 18.672 -11.086 1 94.94 248 VAL B CA 1
ATOM 3965 C C . VAL B 1 248 ? 4.031 19.484 -10.047 1 94.94 248 VAL B C 1
ATOM 3967 O O . VAL B 1 248 ? 3.424 20.516 -10.367 1 94.94 248 VAL B O 1
ATOM 3970 N N . GLU B 1 249 ? 4.035 19 -8.859 1 93.69 249 GLU B N 1
ATOM 3971 C CA . GLU B 1 249 ? 3.363 19.688 -7.77 1 93.69 249 GLU B CA 1
ATOM 3972 C C . GLU B 1 249 ? 3.924 21.109 -7.582 1 93.69 249 GLU B C 1
ATOM 3974 O O . GLU B 1 249 ? 3.164 22.062 -7.43 1 93.69 249 GLU B O 1
ATOM 3979 N N . ARG B 1 250 ? 5.23 21.297 -7.555 1 92.19 250 ARG B N 1
ATOM 3980 C CA . ARG B 1 250 ? 5.879 22.594 -7.367 1 92.19 250 ARG B CA 1
ATOM 3981 C C . ARG B 1 250 ? 5.492 23.578 -8.477 1 92.19 250 ARG B C 1
ATOM 3983 O O . ARG B 1 250 ? 5.262 24.75 -8.211 1 92.19 250 ARG B O 1
ATOM 3990 N N . ARG B 1 251 ? 5.414 23.094 -9.609 1 91.69 251 ARG B N 1
ATOM 3991 C CA . ARG B 1 251 ? 5.035 23.938 -10.734 1 91.69 251 ARG B CA 1
ATOM 3992 C C . ARG B 1 251 ? 3.568 24.344 -10.641 1 91.69 251 ARG B C 1
ATOM 3994 O O . ARG B 1 251 ? 3.213 25.484 -10.961 1 91.69 251 ARG B O 1
ATOM 4001 N N . ALA B 1 252 ? 2.762 23.391 -10.227 1 90 252 ALA B N 1
ATOM 4002 C CA . ALA B 1 252 ? 1.326 23.641 -10.117 1 90 252 ALA B CA 1
ATOM 4003 C C . ALA B 1 252 ? 1.021 24.609 -8.977 1 90 252 ALA B C 1
ATOM 4005 O O . ALA B 1 252 ? 0.055 25.375 -9.039 1 90 252 ALA B O 1
ATOM 4006 N N . LEU B 1 253 ? 1.87 24.578 -7.949 1 87 253 LEU B N 1
ATOM 4007 C CA . LEU B 1 253 ? 1.602 25.391 -6.758 1 87 253 LEU B CA 1
ATOM 4008 C C . LEU B 1 253 ? 2.473 26.641 -6.738 1 87 253 LEU B C 1
ATOM 4010 O O . LEU B 1 253 ? 2.514 27.359 -5.738 1 87 253 LEU B O 1
ATOM 4014 N N . SER B 1 254 ? 3.213 26.875 -7.711 1 83 254 SER B N 1
ATOM 4015 C CA . SER B 1 254 ? 4.113 28.016 -7.773 1 83 254 SER B CA 1
ATOM 4016 C C . SER B 1 254 ? 3.35 29.328 -7.625 1 83 254 SER B C 1
ATOM 4018 O O . SER B 1 254 ? 3.926 30.344 -7.254 1 83 254 SER B O 1
ATOM 4020 N N . TRP B 1 255 ? 2.107 29.344 -7.902 1 72.56 255 TRP B N 1
ATOM 4021 C CA . TRP B 1 255 ? 1.303 30.562 -7.801 1 72.56 255 TRP B CA 1
ATOM 4022 C C . TRP B 1 255 ? 0.918 30.844 -6.352 1 72.56 255 TRP B C 1
ATOM 4024 O O . TRP B 1 255 ? 0.475 31.953 -6.023 1 72.56 255 TRP B O 1
ATOM 4034 N N . GLN B 1 256 ? 0.974 29.766 -5.41 1 68.31 256 GLN B N 1
ATOM 4035 C CA . GLN B 1 256 ? 0.592 29.938 -4.012 1 68.31 256 GLN B CA 1
ATOM 4036 C C . GLN B 1 256 ? 1.764 30.453 -3.18 1 68.31 256 GLN B C 1
ATOM 4038 O O . GLN B 1 256 ? 2.898 30 -3.352 1 68.31 256 GLN B O 1
ATOM 4043 N N . PRO B 1 257 ? 1.821 31.625 -2.58 1 56.91 257 PRO B N 1
ATOM 4044 C CA . PRO B 1 257 ? 2.912 32.125 -1.743 1 56.91 257 PRO B CA 1
ATOM 4045 C C . PRO B 1 257 ? 3.355 31.125 -0.682 1 56.91 257 PRO B C 1
ATOM 4047 O O . PRO B 1 257 ? 2.533 30.359 -0.175 1 56.91 257 PRO B O 1
ATOM 4050 N N . SER B 1 258 ? 4.445 30.547 -0.795 1 52.31 258 SER B N 1
ATOM 4051 C CA . SER B 1 258 ? 5.059 29.625 0.149 1 52.31 258 SER B CA 1
ATOM 4052 C C . SER B 1 258 ? 4.691 29.969 1.587 1 52.31 258 SER B C 1
ATOM 4054 O O . SER B 1 258 ? 4.949 31.094 2.045 1 52.31 258 SER B O 1
ATOM 4056 N N . GLN B 1 259 ? 3.613 29.625 2.092 1 46.06 259 GLN B N 1
ATOM 4057 C CA . GLN B 1 259 ? 3.324 29.953 3.484 1 46.06 259 GLN B CA 1
ATOM 4058 C C . GLN B 1 259 ? 4.551 29.75 4.367 1 46.06 259 GLN B C 1
ATOM 4060 O O . GLN B 1 259 ? 4.484 29.922 5.586 1 46.06 259 GLN B O 1
ATOM 4065 N N . ALA B 1 260 ? 5.668 29.281 4.102 1 46.09 260 ALA B N 1
ATOM 4066 C CA . ALA B 1 260 ? 6.844 29.109 4.949 1 46.09 260 ALA B CA 1
ATOM 4067 C C . ALA B 1 260 ? 7.395 30.469 5.395 1 46.09 260 ALA B C 1
ATOM 4069 O O . ALA B 1 260 ? 8.062 30.562 6.426 1 46.09 260 ALA B O 1
ATOM 4070 N N . HIS B 1 261 ? 7.344 31.469 4.586 1 40.72 261 HIS B N 1
ATOM 4071 C CA . HIS B 1 261 ? 8.188 32.625 4.91 1 40.72 261 HIS B CA 1
ATOM 4072 C C . HIS B 1 261 ? 7.562 33.469 6.012 1 40.72 261 HIS B C 1
ATOM 4074 O O . HIS B 1 261 ? 8.141 34.469 6.43 1 40.72 261 HIS B O 1
ATOM 4080 N N . GLN B 1 262 ? 6.254 33.344 6.297 1 40.47 262 GLN B N 1
ATOM 4081 C CA . GLN B 1 262 ? 5.84 34.406 7.207 1 40.47 262 GLN B CA 1
ATOM 4082 C C . GLN B 1 262 ? 6.379 34.188 8.617 1 40.47 262 GLN B C 1
ATOM 4084 O O . GLN B 1 262 ? 6.141 34.969 9.516 1 40.47 262 GLN B O 1
ATOM 4089 N N . VAL B 1 263 ? 6.93 33.031 8.984 1 41 263 VAL B N 1
ATOM 4090 C CA . VAL B 1 263 ? 7.34 33.031 10.383 1 41 263 VAL B CA 1
ATOM 4091 C C . VAL B 1 263 ? 8.578 33.906 10.57 1 41 263 VAL B C 1
ATOM 4093 O O . VAL B 1 263 ? 9.047 34.094 11.695 1 41 263 VAL B O 1
ATOM 4096 N N . VAL B 1 264 ? 9.383 34.125 9.523 1 38.75 264 VAL B N 1
ATOM 4097 C CA . VAL B 1 264 ? 10.648 34.688 9.953 1 38.75 264 VAL B CA 1
ATOM 4098 C C . VAL B 1 264 ? 10.492 36.188 10.141 1 38.75 264 VAL B C 1
ATOM 4100 O O . VAL B 1 264 ? 11.406 36.875 10.633 1 38.75 264 VAL B O 1
ATOM 4103 N N . GLY B 1 265 ? 9.555 36.875 9.391 1 34.47 265 GLY B N 1
ATOM 4104 C CA . GLY B 1 265 ? 9.797 38.281 9.43 1 34.47 265 GLY B CA 1
ATOM 4105 C C . GLY B 1 265 ? 9.266 38.938 10.695 1 34.47 265 GLY B C 1
ATOM 4106 O O . GLY B 1 265 ? 9.359 40.156 10.859 1 34.47 265 GLY B O 1
ATOM 4107 N N . GLY B 1 266 ? 8.266 38.344 11.43 1 29.11 266 GLY B N 1
ATOM 4108 C CA . GLY B 1 266 ? 8.023 39.156 12.602 1 29.11 266 GLY B CA 1
ATOM 4109 C C . GLY B 1 266 ? 8.992 38.875 13.734 1 29.11 266 GLY B C 1
ATOM 4110 O O . GLY B 1 266 ? 9.633 37.844 13.766 1 29.11 266 GLY B O 1
#

Secondary structure (DSSP, 8-state):
-HHHHHHHHHHHHHHHHHHHHHHHHHHHT-SSS--HHHHHHHHHHHHS-S-GGGTT--HHHHHHHHHHHHHHHHHHHHHHHHHHHHHHHHHT-HHHHHHHHHHHHHHHHS-GGGHHHHHHHHH-SSHHHHHHHHHHHHHHHHHHHHHHHHHHHHHHHHHHHHHTT--HHHHIIIIIHHHHHHHHHHHHHHHHHHHHHHHHHHHHHS-SSSHHHHHHHHHHTT-HHHHHHHHHHHHHHHHHHHHHHHHHHHHHTTTS--GGGGGT--/-HHHHHHHHHHHHHHHHHHHHHHHHHHHT-SSS--HHHHHHHHHHHHS-S-GGGTT--HHHHHHHHHHHHHHHHHHHHHHHHHHHHHHHHHT-HHHHHHHHHHHHHHHHS-GGGHHHHHHHHH-SSHHHHHHHHHHHHHHHHHHHHHHHHHHHHHHHHHHHHHTT--HHHHIIIIIHHHHHHHHHHHHHHHHHHHHHHHHHHHHHS-SSSHHHHHHHHHHTT-HHHHHHHHHHHHHHHHHHHHHHHHHHHHHTTTS--GGGGGT--

Solvent-accessible surface area (backbone atoms only — not comparable to full-atom values): 26178 Å² total; per-residue (Å²): 114,70,69,55,49,50,50,46,49,34,42,40,46,43,51,48,50,51,50,48,46,32,51,51,20,61,71,62,64,38,73,86,46,56,24,58,67,53,19,52,51,41,37,43,56,59,33,48,65,28,55,73,91,55,79,14,30,19,69,67,40,47,52,15,46,48,48,43,49,46,38,41,52,53,12,49,50,52,14,47,55,50,11,42,52,52,9,45,60,36,21,73,32,75,67,46,42,51,26,46,42,56,45,52,54,50,61,64,22,32,49,51,70,65,40,42,65,56,33,36,72,74,61,33,77,45,68,67,25,48,22,49,37,26,23,69,50,26,18,51,49,22,18,54,26,18,20,52,21,30,36,62,41,50,75,67,48,45,75,60,44,72,75,43,92,64,54,67,67,54,42,41,68,66,44,37,48,63,70,13,40,68,37,30,48,55,11,47,53,56,21,51,56,46,25,54,39,42,50,40,49,34,19,63,72,49,51,93,54,16,50,39,22,49,25,52,52,26,47,76,69,65,36,36,34,50,23,51,30,40,50,51,48,45,17,50,48,42,43,49,54,53,51,51,50,50,55,54,49,52,64,72,45,62,84,53,76,68,77,74,61,70,71,69,75,110,117,71,67,55,49,51,50,47,49,34,40,40,46,44,51,48,50,50,50,50,45,30,52,51,21,61,71,62,64,40,72,85,47,56,26,59,68,53,21,50,52,40,37,44,56,60,32,47,64,27,54,73,90,56,77,14,30,19,69,66,40,48,53,16,47,48,49,43,53,46,38,40,52,52,13,48,52,53,15,48,54,51,10,42,52,52,11,45,60,36,21,73,31,75,66,46,41,51,27,45,43,56,48,52,52,50,62,64,24,33,48,51,69,64,41,43,65,56,32,38,73,76,61,33,77,46,67,69,24,47,22,50,36,26,23,70,49,27,19,52,50,22,18,53,26,19,21,52,22,32,36,61,41,52,74,68,48,44,75,59,45,73,74,44,93,63,53,67,68,54,42,42,68,65,44,38,47,63,71,13,38,66,37,30,48,56,11,46,55,54,22,52,58,46,24,53,38,43,50,38,49,33,18,64,71,49,53,94,53,15,51,40,23,47,24,53,51,26,46,76,68,66,34,37,36,51,22,51,28,40,50,52,49,45,17,50,48,41,43,50,54,53,52,52,50,49,54,52,48,50,64,72,44,62,83,52,76,69,78,73,61,67,70,68,73,109

InterPro domains:
  IPR000515 ABC transporter type 1, transmembrane domain MetI-like [PF00528] (83-251)
  IPR000515 ABC transporter type 1, transmembrane domain MetI-like [PS50928] (65-245)
  IPR000515 ABC transporter type 1, transmembrane domain MetI-like [cd06261] (65-244)
  IPR035906 MetI-like superfamily [G3DSA:1.10.3720.10] (61-252)
  IPR035906 MetI-like superfamily [SSF161098] (63-243)

Organism: Saccharopolyspora spinosa (NCBI:txid60894)

Nearest PDB structures (foldseek):
  8wm8-assembly1_A  TM=8.751E-01  e=1.446E-08  Nostoc sp. PCC 7120 = FACHB-418
  7ahd-assembly1_A  TM=8.630E-01  e=3.667E-07  Lactococcus lactis subsp. lactis
  7ahd-assembly1_B  TM=7.312E-01  e=7.282E-08  Lactococcus lactis subsp. lactis
  7ahc-assembly1_B  TM=7.698E-01  e=4.196E-07  Lactococcus lactis subsp. lactis
  7ahh-assembly1_A  TM=7.242E-01  e=1.349E-06  Lactococcus lactis subsp. lactis

Radius of gyration: 25.16 Å; Cα contacts (8 Å, |Δi|>4): 687; chains: 2; bounding box: 73×65×67 Å

Foldseek 3Di:
DVVVCVVCVVCVVVVVVLVVLQVVCVVVVDLQRHRPVLLVVVLCVQAQCQDVVVVSGDPQNVFQACLLVVLLVLLLVLLLVVQLVLLLVQLLDPVSCVVCVVVLVVLLPDQLLVQLVVLCVVPNFDSVSLSVSLSSRQNSLLNVLNSVQLNVQCVPCVVVCVVPPDPPVCCCVPPRCLSSLVSNLVSSLVSSLVSLVSSLSNLCVGYDGHLNVVLVVCVVVSVNSNNVSSVVVSVVVSVVSNVVSVVVSCVSCVVPPPVVPPVPPD/DVVVCVVCVVCVVVVVVLVVLQVVCVVVVDLQRHRPVLLVVVLCVQAQCQDVVVVSGDPQNVFQACLLVVLLVLLLVLLLVVQLVLLLVQLLDPVSCVVCVVVLVVLLPDQLLVQLVVLCVVPNFDSVSLSVSLSSRQNSLLNVLNSVQLNVQCVPCVVVCVVPPDDPVCCCVPPRCLSSLVSNLVSSLRSSLVSLVSSLSNLCVGYDGHLNVVLVVCVVVSVNSNNVSSVVVSVVVSVVSNVVSVVVSCVSCVVPPPPVPPVPPD

pLDDT: mean 86.39, std 13.97, range [28.44, 98.75]